Protein AF-A0A2W2A4G3-F1 (afdb_monomer_lite)

Foldseek 3Di:
DDDDDDDDDDDDDDDDDDDDDDDDDDDDDDDDDDDDDDDDDDDDDDDDDDDDDDDDDDDPDDDDDDDDDDDDDDDDDDDDDDDDDDDDDDDDDDDDDDDDDDDDDDDDDDDDDDDDDDDDPDDDDDDDDDDDDDDDDDDDDDDDDDDDDDDDDDDDDDDDDDDDDDDDDYDDDDDDDDDDDPDDDDPDDQAKAWPAKAWEWDDDLAFIKIKMKIKIWRQDQAKDAKFKKWKWWDDPPAIATFAIFIDHIDGHGDMDMDMDITTGDLPPAFDKTWMKIATHFDDPVRIDTHPDIYGDYNHPQDQFQEEAEEELFQANADLVNLLVSLVLCLVLVHAAYEYEQAFQLGRQEQDPLLPRHQVQWDADPNWTAGVQNRHTHYYLVSLLVSLVSSVVSNYAYAYEDEPFFRCQRSLSSNCVVPNPVVSVQFAPDNGGGPLVRPVNLVSLLVVQVRVCVSNVVHQEYESEQPPDDPPADLQSLQVSQVSSVVSVPRGQYEYEQQSHWLVCLSRHRLSYAYEAAAQQSPDPDPVSSVVSNVTGDAVQSNVSSNRAYEYNHCQLAEDADQPQDPVVLVVSLVCCLPQHEQQDRHHNPSHGHPDGGSYYYRYYHNNNDDHHDDPRVCVRCSSSSSSRSVRHRD

Structure (mmCIF, N/CA/C/O backbone):
data_AF-A0A2W2A4G3-F1
#
_entry.id   AF-A0A2W2A4G3-F1
#
loop_
_atom_site.group_PDB
_atom_site.id
_atom_site.type_symbol
_atom_site.label_atom_id
_atom_site.label_alt_id
_atom_site.label_comp_id
_atom_site.label_asym_id
_atom_site.label_entity_id
_atom_site.label_seq_id
_atom_site.pdbx_PDB_ins_code
_atom_site.Cartn_x
_atom_site.Cartn_y
_atom_site.Cartn_z
_atom_site.occupancy
_atom_site.B_iso_or_equiv
_atom_site.auth_seq_id
_atom_site.auth_comp_id
_atom_site.auth_asym_id
_atom_site.auth_atom_id
_atom_site.pdbx_PDB_model_num
ATOM 1 N N . MET A 1 1 ? 54.267 -2.661 44.664 1.00 29.17 1 MET A N 1
ATOM 2 C CA . MET A 1 1 ? 55.702 -2.314 44.579 1.00 29.17 1 MET A CA 1
ATOM 3 C C . MET A 1 1 ? 56.044 -2.194 43.102 1.00 29.17 1 MET A C 1
ATOM 5 O O . MET A 1 1 ? 55.642 -3.078 42.359 1.00 29.17 1 MET A O 1
ATOM 9 N N . ASP A 1 2 ? 56.693 -1.109 42.683 1.00 38.62 2 ASP A N 1
ATOM 10 C CA . ASP A 1 2 ? 57.288 -0.963 41.339 1.00 38.62 2 ASP A CA 1
ATOM 11 C C . ASP A 1 2 ? 58.650 -1.694 41.315 1.00 38.62 2 ASP A C 1
ATOM 13 O O . ASP A 1 2 ? 59.296 -1.754 42.369 1.00 38.62 2 ASP A O 1
ATOM 17 N N . PRO A 1 3 ? 59.075 -2.306 40.188 1.00 45.50 3 PRO A N 1
ATOM 18 C CA . PRO A 1 3 ? 60.187 -1.678 39.461 1.00 45.50 3 PRO A CA 1
ATOM 19 C C . PRO A 1 3 ? 60.202 -1.855 37.917 1.00 45.50 3 PRO A C 1
ATOM 21 O O . PRO A 1 3 ? 60.438 -2.936 37.385 1.00 45.50 3 PRO A O 1
ATOM 24 N N . ALA A 1 4 ? 60.166 -0.720 37.217 1.00 38.44 4 ALA A N 1
ATOM 25 C CA . ALA A 1 4 ? 61.272 -0.175 36.405 1.00 38.44 4 ALA A CA 1
ATOM 26 C C . ALA A 1 4 ? 61.863 -0.903 35.149 1.00 38.44 4 ALA A C 1
ATOM 28 O O . ALA A 1 4 ? 62.598 -1.881 35.232 1.00 38.44 4 ALA A O 1
ATOM 29 N N . ARG A 1 5 ? 61.828 -0.140 34.033 1.00 36.06 5 ARG A N 1
ATOM 30 C CA . ARG A 1 5 ? 62.899 0.113 33.017 1.00 36.06 5 ARG A CA 1
ATOM 31 C C . ARG A 1 5 ? 63.328 -0.955 31.982 1.00 36.06 5 ARG A C 1
ATOM 33 O O . ARG A 1 5 ? 64.028 -1.908 32.300 1.00 36.06 5 ARG A O 1
ATOM 40 N N . ARG A 1 6 ? 63.298 -0.525 30.705 1.00 30.50 6 ARG A N 1
ATOM 41 C CA . ARG A 1 6 ? 64.505 -0.316 29.851 1.00 30.50 6 ARG A CA 1
ATOM 42 C C . ARG A 1 6 ? 64.234 0.712 28.734 1.00 30.50 6 ARG A C 1
ATOM 44 O O . ARG A 1 6 ? 63.084 1.024 28.457 1.00 30.50 6 ARG A O 1
ATOM 51 N N . ALA A 1 7 ? 65.288 1.305 28.162 1.00 30.56 7 ALA A N 1
ATOM 52 C CA . ALA A 1 7 ? 65.205 2.450 27.239 1.00 30.56 7 ALA A CA 1
ATOM 53 C C . ALA A 1 7 ? 66.393 2.514 26.249 1.00 30.56 7 ALA A C 1
ATOM 55 O O . ALA A 1 7 ? 67.397 1.838 26.470 1.00 30.56 7 ALA A O 1
ATOM 56 N N . ARG A 1 8 ? 66.312 3.459 25.284 1.00 31.75 8 ARG A N 1
ATOM 57 C CA . ARG A 1 8 ? 67.287 3.840 24.216 1.00 31.75 8 ARG A CA 1
ATOM 58 C C . ARG A 1 8 ? 67.154 3.006 22.917 1.00 31.75 8 ARG A C 1
ATOM 60 O O . ARG A 1 8 ? 66.772 1.851 22.984 1.00 31.75 8 ARG A O 1
ATOM 67 N N . THR A 1 9 ? 67.387 3.543 21.705 1.00 27.09 9 THR A N 1
ATOM 68 C CA . THR A 1 9 ? 68.231 4.705 21.318 1.00 27.09 9 THR A CA 1
ATOM 69 C C . THR A 1 9 ? 67.711 5.468 20.077 1.00 27.09 9 THR A C 1
ATOM 71 O O . THR A 1 9 ? 67.035 4.895 19.233 1.00 27.09 9 THR A O 1
ATOM 74 N N . ARG A 1 10 ? 68.074 6.756 19.930 1.00 29.56 10 ARG A N 1
ATOM 75 C CA . ARG A 1 10 ? 67.837 7.602 18.731 1.00 29.56 10 ARG A CA 1
ATOM 76 C C . ARG A 1 10 ? 68.858 7.339 17.607 1.00 29.56 10 ARG A C 1
ATOM 78 O O . ARG A 1 10 ? 70.018 7.093 17.926 1.00 29.56 10 ARG A O 1
ATOM 85 N N . ARG A 1 11 ? 68.505 7.674 16.353 1.00 26.31 11 ARG A N 1
ATOM 86 C CA . ARG A 1 11 ? 69.363 8.447 15.415 1.00 26.31 11 ARG A CA 1
ATOM 87 C C . ARG A 1 11 ? 68.513 9.243 14.403 1.00 26.31 11 ARG A C 1
ATOM 89 O O . ARG A 1 11 ? 67.500 8.750 13.931 1.00 26.31 11 ARG A O 1
ATOM 96 N N . ARG A 1 12 ? 68.940 10.475 14.090 1.00 29.27 12 ARG A N 1
ATOM 97 C CA . ARG A 1 12 ? 68.479 11.324 12.968 1.00 29.27 12 ARG A CA 1
ATOM 98 C C . ARG A 1 12 ? 69.644 11.489 11.984 1.00 29.27 12 ARG A C 1
ATOM 100 O O . ARG A 1 12 ? 70.771 11.640 12.458 1.00 29.27 12 ARG A O 1
ATOM 107 N N . ARG A 1 13 ? 69.366 11.613 10.681 1.00 27.55 13 ARG A N 1
ATOM 108 C CA . ARG A 1 13 ? 69.999 12.624 9.807 1.00 27.55 13 ARG A CA 1
ATOM 109 C C . ARG A 1 13 ? 69.205 12.828 8.511 1.00 27.55 13 ARG A C 1
ATOM 111 O O . ARG A 1 13 ? 68.363 12.007 8.171 1.00 27.55 13 ARG A O 1
ATOM 118 N N . ASP A 1 14 ? 69.451 13.965 7.874 1.00 31.75 14 ASP A N 1
ATOM 119 C CA . ASP A 1 14 ? 68.577 14.624 6.898 1.00 31.75 14 ASP A CA 1
ATOM 120 C C . ASP A 1 14 ? 68.869 14.239 5.432 1.00 31.75 14 ASP A C 1
ATOM 122 O O . ASP A 1 14 ? 69.984 13.838 5.103 1.00 31.75 14 ASP A O 1
ATOM 126 N N . GLY A 1 15 ? 67.895 14.433 4.529 1.00 26.38 15 GLY A N 1
ATOM 127 C CA . GLY A 1 15 ? 68.062 14.193 3.086 1.00 26.38 15 GLY A CA 1
ATOM 128 C C . GLY A 1 15 ? 66.885 14.694 2.233 1.00 26.38 15 GLY A C 1
ATOM 129 O O . GLY A 1 15 ? 65.800 14.136 2.273 1.00 26.38 15 GLY A O 1
ATOM 130 N N . ARG A 1 16 ? 67.121 15.772 1.478 1.00 29.12 16 ARG A N 1
ATOM 131 C CA . ARG A 1 16 ? 66.200 16.529 0.598 1.00 29.12 16 ARG A CA 1
ATOM 132 C C . ARG A 1 16 ? 65.438 15.686 -0.449 1.00 29.12 16 ARG A C 1
ATOM 134 O O . ARG A 1 16 ? 66.030 14.778 -1.018 1.00 29.12 16 ARG A O 1
ATOM 141 N N . GLY A 1 17 ? 64.249 16.146 -0.873 1.00 25.84 17 GLY A N 1
ATOM 142 C CA . GLY A 1 17 ? 63.756 15.884 -2.242 1.00 25.84 17 GLY A CA 1
ATOM 143 C C . GLY A 1 17 ? 62.238 15.962 -2.488 1.00 25.84 17 GLY A C 1
ATOM 144 O O . GLY A 1 17 ? 61.516 15.070 -2.077 1.00 25.84 17 GLY A O 1
ATOM 145 N N . GLY A 1 18 ? 61.791 16.981 -3.239 1.00 26.31 18 GLY A N 1
ATOM 146 C CA . GLY A 1 18 ? 60.657 16.915 -4.187 1.00 26.31 18 GLY A CA 1
ATOM 147 C C . GLY A 1 18 ? 59.223 16.650 -3.685 1.00 26.31 18 GLY A C 1
ATOM 148 O O . GLY A 1 18 ? 58.832 15.509 -3.468 1.00 26.31 18 GLY A O 1
ATOM 149 N N . ARG A 1 19 ? 58.372 17.688 -3.703 1.00 31.06 19 ARG A N 1
ATOM 150 C CA . ARG A 1 19 ? 56.924 17.532 -3.958 1.00 31.06 19 ARG A CA 1
ATOM 151 C C . ARG A 1 19 ? 56.658 17.717 -5.459 1.00 31.06 19 ARG A C 1
ATOM 153 O O . ARG A 1 19 ? 57.145 18.712 -5.994 1.00 31.06 19 ARG A O 1
ATOM 160 N N . PRO A 1 20 ? 55.846 16.872 -6.113 1.00 33.91 20 PRO A N 1
ATOM 161 C CA . PRO A 1 20 ? 55.144 17.241 -7.333 1.00 33.91 20 PRO A CA 1
ATOM 162 C C . PRO A 1 20 ? 53.738 17.764 -6.999 1.00 33.91 20 PRO A C 1
ATOM 164 O O . PRO A 1 20 ? 52.974 17.138 -6.267 1.00 33.91 20 PRO A O 1
ATOM 167 N N . GLU A 1 21 ? 53.411 18.924 -7.554 1.00 30.58 21 GLU A N 1
ATOM 168 C CA . GLU A 1 21 ? 52.078 19.521 -7.558 1.00 30.58 21 GLU A CA 1
ATOM 169 C C . GLU A 1 21 ? 51.456 19.276 -8.940 1.00 30.58 21 GLU A C 1
ATOM 171 O O . GLU A 1 21 ? 52.055 19.610 -9.961 1.00 30.58 21 GLU A O 1
ATOM 176 N N . LEU A 1 22 ? 50.268 18.675 -8.981 1.00 29.44 22 LEU A N 1
ATOM 177 C CA . LEU A 1 22 ? 49.466 18.470 -10.188 1.00 29.44 22 LEU A CA 1
ATOM 178 C C . LEU A 1 22 ? 47.990 18.596 -9.790 1.00 29.44 22 LEU A C 1
ATOM 180 O O . LEU A 1 22 ? 47.595 18.067 -8.759 1.00 29.44 22 LEU A O 1
ATOM 184 N N . ALA A 1 23 ? 47.074 19.180 -10.549 1.00 28.17 23 ALA A N 1
ATOM 185 C CA . ALA A 1 23 ? 47.102 20.140 -11.648 1.00 28.17 23 ALA A CA 1
ATOM 186 C C . ALA A 1 23 ? 45.608 20.402 -11.918 1.00 28.17 23 ALA A C 1
ATOM 188 O O . ALA A 1 23 ? 44.877 19.476 -12.261 1.00 28.17 23 ALA A O 1
ATOM 189 N N . ARG A 1 24 ? 45.108 21.628 -11.721 1.00 29.88 24 ARG A N 1
ATOM 190 C CA . ARG A 1 24 ? 43.687 21.939 -11.974 1.00 29.88 24 ARG A CA 1
ATOM 191 C C . ARG A 1 24 ? 43.456 22.184 -13.467 1.00 29.88 24 ARG A C 1
ATOM 193 O O . ARG A 1 24 ? 43.732 23.281 -13.953 1.00 29.88 24 ARG A O 1
ATOM 200 N N . THR A 1 25 ? 42.906 21.212 -14.186 1.00 26.36 25 THR A N 1
ATOM 201 C CA . THR A 1 25 ? 42.468 21.388 -15.579 1.00 26.36 25 THR A CA 1
ATOM 202 C C . THR A 1 25 ? 41.134 22.135 -15.645 1.00 26.36 25 THR A C 1
ATOM 204 O O . THR A 1 25 ? 40.103 21.664 -15.176 1.00 26.36 25 THR A O 1
ATOM 207 N N . ARG A 1 26 ? 41.147 23.331 -16.247 1.00 27.66 26 ARG A N 1
ATOM 208 C CA . ARG A 1 26 ? 39.937 24.076 -16.630 1.00 27.66 26 ARG A CA 1
ATOM 209 C C . ARG A 1 26 ? 39.453 23.605 -18.002 1.00 27.66 26 ARG A C 1
ATOM 211 O O . ARG A 1 26 ? 40.268 23.468 -18.911 1.00 27.66 26 ARG A O 1
ATOM 218 N N . CYS A 1 27 ? 38.140 23.457 -18.178 1.00 25.25 27 CYS A N 1
ATOM 219 C CA . CYS A 1 27 ? 37.547 23.248 -19.502 1.00 25.25 27 CYS A CA 1
ATOM 220 C C . CYS A 1 27 ? 37.758 24.482 -20.412 1.00 25.25 27 CYS A C 1
ATOM 222 O O . CYS A 1 27 ? 37.672 25.617 -19.925 1.00 25.25 27 CYS A O 1
ATOM 224 N N . PRO A 1 28 ? 38.029 24.298 -21.718 1.00 31.41 28 PRO A N 1
ATOM 225 C CA . PRO A 1 28 ? 38.231 25.400 -22.654 1.00 31.41 28 PRO A CA 1
ATOM 226 C C . PRO A 1 28 ? 36.905 26.034 -23.101 1.00 31.41 28 PRO A C 1
ATOM 228 O O . PRO A 1 28 ? 35.871 25.380 -23.209 1.00 31.41 28 PRO A O 1
ATOM 231 N N . ARG A 1 29 ? 36.950 27.336 -23.404 1.00 29.42 29 ARG A N 1
ATOM 232 C CA . ARG A 1 29 ? 35.814 28.099 -23.943 1.00 29.42 29 ARG A CA 1
ATOM 233 C C . ARG A 1 29 ? 35.593 27.761 -25.422 1.00 29.42 29 ARG A C 1
ATOM 235 O O . ARG A 1 29 ? 36.499 27.969 -26.226 1.00 29.42 29 ARG A O 1
ATOM 242 N N . GLY A 1 30 ? 34.381 27.334 -25.781 1.00 28.61 30 GLY A N 1
ATOM 243 C CA . GLY A 1 30 ? 33.933 27.239 -27.175 1.00 28.61 30 GLY A CA 1
ATOM 244 C C . GLY A 1 30 ? 33.833 28.617 -27.845 1.00 28.61 30 GLY A C 1
ATOM 245 O O . GLY A 1 30 ? 33.484 29.610 -27.204 1.00 28.61 30 GLY A O 1
ATOM 246 N N . ALA A 1 31 ? 34.183 28.690 -29.130 1.00 29.28 31 ALA A N 1
ATOM 247 C CA . ALA A 1 31 ? 34.306 29.946 -29.869 1.00 29.28 31 ALA A CA 1
ATOM 248 C C . ALA A 1 31 ? 32.973 30.459 -30.447 1.00 29.28 31 ALA A C 1
ATOM 250 O O . ALA A 1 31 ? 32.104 29.688 -30.843 1.00 29.28 31 ALA A O 1
ATOM 251 N N . ARG A 1 32 ? 32.850 31.788 -30.575 1.00 29.38 32 ARG A N 1
ATOM 252 C CA . ARG A 1 32 ? 31.767 32.443 -31.329 1.00 29.38 32 ARG A CA 1
ATOM 253 C C . ARG A 1 32 ? 32.015 32.360 -32.840 1.00 29.38 32 ARG A C 1
ATOM 255 O O . ARG A 1 32 ? 33.073 32.796 -33.288 1.00 29.38 32 ARG A O 1
ATOM 262 N N . ARG A 1 33 ? 31.003 31.910 -33.587 1.00 29.72 33 ARG A N 1
ATOM 263 C CA . ARG A 1 33 ? 30.650 32.139 -35.015 1.00 29.72 33 ARG A CA 1
ATOM 264 C C . ARG A 1 33 ? 29.395 31.278 -35.235 1.00 29.72 33 ARG A C 1
ATOM 266 O O . ARG A 1 33 ? 29.425 30.121 -34.853 1.00 29.72 33 ARG A O 1
ATOM 273 N N . GLY A 1 34 ? 28.273 31.706 -35.791 1.00 27.50 34 GLY A N 1
ATOM 274 C CA . GLY A 1 34 ? 27.822 32.963 -36.379 1.00 27.50 34 GLY A CA 1
ATOM 275 C C . GLY A 1 34 ? 26.427 32.654 -36.944 1.00 27.50 34 GLY A C 1
ATOM 276 O O . GLY A 1 34 ? 26.257 31.616 -37.578 1.00 27.50 34 GLY A O 1
ATOM 277 N N . ALA A 1 35 ? 25.421 33.471 -36.641 1.00 28.48 35 ALA A N 1
ATOM 278 C CA . ALA A 1 35 ? 24.041 33.205 -37.053 1.00 28.48 35 ALA A CA 1
ATOM 279 C C . ALA A 1 35 ? 23.784 33.640 -38.508 1.00 28.48 35 ALA A C 1
ATOM 281 O O . ALA A 1 35 ? 24.442 34.568 -38.983 1.00 28.48 35 ALA A O 1
ATOM 282 N N . PRO A 1 36 ? 22.784 33.050 -39.181 1.00 33.41 36 PRO A N 1
ATOM 283 C CA . PRO A 1 36 ? 22.021 33.725 -40.220 1.00 33.41 36 PRO A CA 1
ATOM 284 C C . PRO A 1 36 ? 20.632 34.139 -39.702 1.00 33.41 36 PRO A C 1
ATOM 286 O O . PRO A 1 36 ? 19.938 33.362 -39.045 1.00 33.41 36 PRO A O 1
ATOM 289 N N . ASP A 1 37 ? 20.220 35.361 -40.033 1.00 30.59 37 ASP A N 1
ATOM 290 C CA . ASP A 1 37 ? 18.900 35.911 -39.720 1.00 30.59 37 ASP A CA 1
ATOM 291 C C . ASP A 1 37 ? 17.742 35.075 -40.279 1.00 30.59 37 ASP A C 1
ATOM 293 O O . ASP A 1 37 ? 17.737 34.719 -41.461 1.00 30.59 37 ASP A O 1
ATOM 297 N N . ARG A 1 38 ? 16.677 34.920 -39.480 1.00 29.16 38 ARG A N 1
ATOM 298 C CA . ARG A 1 38 ? 15.290 34.944 -39.976 1.00 29.16 38 ARG A CA 1
ATOM 299 C C . ARG A 1 38 ? 14.410 35.731 -39.007 1.00 29.16 38 ARG A C 1
ATOM 301 O O . ARG A 1 38 ? 14.299 35.382 -37.836 1.00 29.16 38 ARG A O 1
ATOM 308 N N . GLY A 1 39 ? 13.822 36.815 -39.512 1.00 29.20 39 GLY A N 1
ATOM 309 C CA . GLY A 1 39 ? 12.931 37.697 -38.758 1.00 29.20 39 GLY A CA 1
ATOM 310 C C . GLY A 1 39 ? 11.545 37.091 -38.481 1.00 29.20 39 GLY A C 1
ATOM 311 O O . GLY A 1 39 ? 11.231 35.999 -38.961 1.00 29.20 39 GLY A O 1
ATOM 312 N N . PRO A 1 40 ? 10.703 37.795 -37.707 1.00 29.86 40 PRO A N 1
ATOM 313 C CA . PRO A 1 40 ? 9.447 37.259 -37.200 1.00 29.86 40 PRO A CA 1
ATOM 314 C C . PRO A 1 40 ? 8.334 37.283 -38.254 1.00 29.86 40 PRO A C 1
ATOM 316 O O . PRO A 1 40 ? 8.130 38.285 -38.939 1.00 29.86 40 PRO A O 1
ATOM 319 N N . LEU A 1 41 ? 7.536 36.215 -38.300 1.00 26.80 41 LEU A N 1
ATOM 320 C CA . LEU A 1 41 ? 6.231 36.207 -38.958 1.00 26.80 41 LEU A CA 1
ATOM 321 C C . LEU A 1 41 ? 5.151 35.883 -37.924 1.00 26.80 41 LEU A C 1
ATOM 323 O O . LEU A 1 41 ? 5.158 34.821 -37.309 1.00 26.80 41 LEU A O 1
ATOM 327 N N . SER A 1 42 ? 4.233 36.832 -37.749 1.00 27.36 42 SER A N 1
ATOM 328 C CA . SER A 1 42 ? 3.025 36.714 -36.928 1.00 27.36 42 SER A CA 1
ATOM 329 C C . SER A 1 42 ? 1.783 36.680 -37.844 1.00 27.36 42 SER A C 1
ATOM 331 O O . SER A 1 42 ? 1.897 36.984 -39.035 1.00 27.36 42 SER A O 1
ATOM 333 N N . PRO A 1 43 ? 0.610 36.237 -37.359 1.00 41.19 43 PRO A N 1
ATOM 334 C CA . PRO A 1 43 ? -0.232 35.328 -38.137 1.00 41.19 43 PRO A CA 1
ATOM 335 C C . PRO A 1 43 ? -1.419 36.000 -38.836 1.00 41.19 43 PRO A C 1
ATOM 337 O O . PRO A 1 43 ? -1.881 37.065 -38.425 1.00 41.19 43 PRO A O 1
ATOM 340 N N . ARG A 1 44 ? -2.019 35.298 -39.812 1.00 26.69 44 ARG A N 1
ATOM 341 C CA . ARG A 1 44 ? -3.409 35.555 -40.225 1.00 26.69 44 ARG A CA 1
ATOM 342 C C . ARG A 1 44 ? -4.141 34.320 -40.769 1.00 26.69 44 ARG A C 1
ATOM 344 O O . ARG A 1 44 ? -3.778 33.782 -41.802 1.00 26.69 44 ARG A O 1
ATOM 351 N N . ALA A 1 45 ? -5.220 33.986 -40.059 1.00 26.17 45 ALA A N 1
ATOM 352 C CA . ALA A 1 45 ? -6.502 33.450 -40.526 1.00 26.17 45 ALA A CA 1
ATOM 353 C C . ALA A 1 45 ? -6.558 32.225 -41.470 1.00 26.17 45 ALA A C 1
ATOM 355 O O . ALA A 1 45 ? -6.358 32.337 -42.674 1.00 26.17 45 ALA A O 1
ATOM 356 N N . ALA A 1 46 ? -7.132 31.139 -40.942 1.00 26.28 46 ALA A N 1
ATOM 357 C CA . ALA A 1 46 ? -8.185 30.394 -41.634 1.00 26.28 46 ALA A CA 1
ATOM 358 C C . ALA A 1 46 ? -9.248 29.947 -40.609 1.00 26.28 46 ALA A C 1
ATOM 360 O O . ALA A 1 46 ? -8.958 29.179 -39.696 1.00 26.28 46 ALA A O 1
ATOM 361 N N . LEU A 1 47 ? -10.471 30.470 -40.735 1.00 27.12 47 LEU A N 1
ATOM 362 C CA . LEU A 1 47 ? -11.654 29.984 -40.013 1.00 27.12 47 LEU A CA 1
ATOM 363 C C . LEU A 1 47 ? -12.206 28.760 -40.758 1.00 27.12 47 LEU A C 1
ATOM 365 O O . LEU A 1 47 ? -12.363 28.820 -41.975 1.00 27.12 47 LEU A O 1
ATOM 369 N N . GLY A 1 48 ? -12.529 27.679 -40.042 1.00 25.41 48 GLY A N 1
ATOM 370 C CA . GLY A 1 48 ? -12.988 26.424 -40.648 1.00 25.41 48 GLY A CA 1
ATOM 371 C C . GLY A 1 48 ? -13.906 25.610 -39.735 1.00 25.41 48 GLY A C 1
ATOM 372 O O . GLY A 1 48 ? -13.433 24.764 -38.993 1.00 25.41 48 GLY A O 1
ATOM 373 N N . ALA A 1 49 ? -15.205 25.913 -39.814 1.00 26.08 49 ALA A N 1
ATOM 374 C CA . ALA A 1 49 ? -16.381 25.104 -39.452 1.00 26.08 49 ALA A CA 1
ATOM 375 C C . ALA A 1 49 ? -16.287 24.043 -38.323 1.00 26.08 49 ALA A C 1
ATOM 377 O O . ALA A 1 49 ? -15.740 22.955 -38.484 1.00 26.08 49 ALA A O 1
ATOM 378 N N . VAL A 1 50 ? -17.030 24.304 -37.243 1.00 26.03 50 VAL A N 1
ATOM 379 C CA . VAL A 1 50 ? -17.519 23.293 -36.287 1.00 26.03 50 VAL A CA 1
ATOM 380 C C . VAL A 1 50 ? -18.818 22.670 -36.825 1.00 26.03 50 VAL A C 1
ATOM 382 O O . VAL A 1 50 ? -19.688 23.429 -37.255 1.00 26.03 50 VAL A O 1
ATOM 385 N N . PRO A 1 51 ? -19.034 21.347 -36.718 1.00 26.78 51 PRO A N 1
ATOM 386 C CA . PRO A 1 51 ? -20.366 20.753 -36.694 1.00 26.78 51 PRO A CA 1
ATOM 387 C C . PRO A 1 51 ? -20.762 20.412 -35.252 1.00 26.78 51 PRO A C 1
ATOM 389 O O . PRO A 1 51 ? -20.206 19.512 -34.627 1.00 26.78 51 PRO A O 1
ATOM 392 N N . SER A 1 52 ? -21.751 21.128 -34.725 1.00 24.56 52 SER A N 1
ATOM 393 C CA . SER A 1 52 ? -22.464 20.742 -33.508 1.00 24.56 52 SER A CA 1
ATOM 394 C C . SER A 1 52 ? -23.409 19.576 -33.790 1.00 24.56 52 SER A C 1
ATOM 396 O O . SER A 1 52 ? -24.194 19.662 -34.734 1.00 24.56 52 SER A O 1
ATOM 398 N N . TRP A 1 53 ? -23.437 18.572 -32.915 1.00 25.89 53 TRP A N 1
ATOM 399 C CA . TRP A 1 53 ? -24.599 17.697 -32.755 1.00 25.89 53 TRP A CA 1
ATOM 400 C C . TRP A 1 53 ? -25.012 17.682 -31.287 1.00 25.89 53 TRP A C 1
ATOM 402 O O . TRP A 1 53 ? -24.182 17.486 -30.401 1.00 25.89 53 TRP A O 1
ATOM 412 N N . ALA A 1 54 ? -26.291 17.967 -31.056 1.00 25.91 54 ALA A N 1
ATOM 413 C CA . ALA A 1 54 ? -26.923 17.948 -29.747 1.00 25.91 54 ALA A CA 1
ATOM 414 C C . ALA A 1 54 ? -27.622 16.602 -29.504 1.00 25.91 54 ALA A C 1
ATOM 416 O O . ALA A 1 54 ? -27.947 15.891 -30.453 1.00 25.91 54 ALA A O 1
ATOM 417 N N . ASP A 1 55 ? -27.866 16.316 -28.227 1.00 28.45 55 ASP A N 1
ATOM 418 C CA . ASP A 1 55 ? -28.929 15.460 -27.692 1.00 28.45 55 ASP A CA 1
ATOM 419 C C . ASP A 1 55 ? -29.193 14.116 -28.391 1.00 28.45 55 ASP A C 1
ATOM 421 O O . ASP A 1 55 ? -30.085 13.962 -29.224 1.00 28.45 55 ASP A O 1
ATOM 425 N N . GLY A 1 56 ? -28.476 13.093 -27.920 1.00 23.33 56 GLY A N 1
ATOM 426 C CA . GLY A 1 56 ? -28.819 11.686 -28.108 1.00 23.33 56 GLY A CA 1
ATOM 427 C C . GLY A 1 56 ? -28.839 10.957 -26.767 1.00 23.33 56 GLY A C 1
ATOM 428 O O . GLY A 1 56 ? -27.823 10.403 -26.352 1.00 23.33 56 GLY A O 1
ATOM 429 N N . HIS A 1 57 ? -29.988 10.949 -26.085 1.00 26.62 57 HIS A N 1
ATOM 430 C CA . HIS A 1 57 ? -30.234 9.978 -25.016 1.00 26.62 57 HIS A CA 1
ATOM 431 C C . HIS A 1 57 ? -30.206 8.568 -25.620 1.00 26.62 57 HIS A C 1
ATOM 433 O O . HIS A 1 57 ? -30.949 8.290 -26.559 1.00 26.62 57 HIS A O 1
ATOM 439 N N . VAL A 1 58 ? -29.385 7.679 -25.061 1.00 23.69 58 VAL A N 1
ATOM 440 C CA . VAL A 1 58 ? -29.457 6.239 -25.332 1.00 23.69 58 VAL A CA 1
ATOM 441 C C . VAL A 1 58 ? -29.590 5.524 -23.998 1.00 23.69 58 VAL A C 1
ATOM 443 O O . VAL A 1 58 ? -28.606 5.315 -23.288 1.00 23.69 58 VAL A O 1
ATOM 446 N N . ASP A 1 59 ? -30.826 5.161 -23.663 1.00 23.58 59 ASP A N 1
ATOM 447 C CA . ASP A 1 59 ? -31.084 4.116 -22.681 1.00 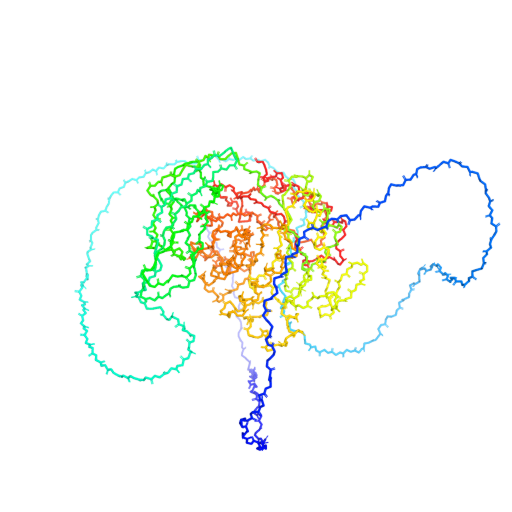23.58 59 ASP A CA 1
ATOM 448 C C . ASP A 1 59 ? -30.542 2.793 -23.238 1.00 23.58 59 ASP A C 1
ATOM 450 O O . ASP A 1 59 ? -30.908 2.374 -24.338 1.00 23.58 59 ASP A O 1
ATOM 454 N N . ILE A 1 60 ? -29.662 2.131 -22.485 1.00 24.22 60 ILE A N 1
ATOM 455 C CA . ILE A 1 60 ? -29.290 0.737 -22.746 1.00 24.22 60 ILE A CA 1
ATOM 456 C C . ILE A 1 60 ? -30.077 -0.113 -21.760 1.00 24.22 60 ILE A C 1
ATOM 458 O O . ILE A 1 60 ? -29.637 -0.378 -20.639 1.00 24.22 60 ILE A O 1
ATOM 462 N N . ASP A 1 61 ? -31.276 -0.486 -22.193 1.00 22.70 61 ASP A N 1
ATOM 463 C CA . ASP A 1 61 ? -32.146 -1.386 -21.453 1.00 22.70 61 ASP A CA 1
ATOM 464 C C . ASP A 1 61 ? -31.673 -2.842 -21.595 1.00 22.70 61 ASP A C 1
ATOM 466 O O . ASP A 1 61 ? -31.089 -3.244 -22.607 1.00 22.70 61 ASP A O 1
ATOM 470 N N . TRP A 1 62 ? -31.906 -3.646 -20.560 1.00 24.16 62 TRP A N 1
ATOM 471 C CA . TRP A 1 62 ? -31.444 -5.035 -20.514 1.00 24.16 62 TRP A CA 1
ATOM 472 C C . TRP A 1 62 ? -32.315 -5.945 -21.385 1.00 24.16 62 TRP A C 1
ATOM 474 O O . TRP A 1 62 ? -33.495 -6.135 -21.092 1.00 24.16 62 TRP A O 1
ATOM 484 N N . ILE A 1 63 ? -31.719 -6.619 -22.377 1.00 22.03 63 ILE A N 1
ATOM 485 C CA . ILE A 1 63 ? -32.341 -7.773 -23.043 1.00 22.03 63 ILE A CA 1
ATOM 486 C C . ILE A 1 63 ? -31.439 -9.008 -22.943 1.00 22.03 63 ILE A C 1
ATOM 488 O O . ILE A 1 63 ? -30.272 -9.008 -23.329 1.00 22.03 63 ILE A O 1
ATOM 492 N N . SER A 1 64 ? -32.034 -10.059 -22.383 1.00 24.52 64 SER A N 1
ATOM 493 C CA . SER A 1 64 ? -31.486 -11.402 -22.174 1.00 24.52 64 SER A CA 1
ATOM 494 C C . SER A 1 64 ? -31.700 -12.303 -23.410 1.00 24.52 64 SER A C 1
ATOM 496 O O . SER A 1 64 ? -32.121 -11.830 -24.462 1.00 24.52 64 SER A O 1
ATOM 498 N N . ILE A 1 65 ? -31.578 -13.631 -23.215 1.00 24.06 65 ILE A N 1
ATOM 499 C CA . ILE A 1 65 ? -31.897 -14.731 -24.161 1.00 24.06 65 ILE A CA 1
ATOM 500 C C . ILE A 1 65 ? -30.896 -14.807 -25.353 1.00 24.06 65 ILE A C 1
ATOM 502 O O . ILE A 1 65 ? -30.554 -13.793 -25.942 1.00 24.06 65 ILE A O 1
ATOM 506 N N . TRP A 1 66 ? -30.317 -15.938 -25.784 1.00 24.27 66 TRP A N 1
ATOM 507 C CA . TRP A 1 66 ? -30.585 -17.383 -25.630 1.00 24.27 66 TRP A CA 1
ATOM 508 C C . TRP A 1 66 ? -29.266 -18.128 -25.311 1.00 24.27 66 TRP A C 1
ATOM 510 O O . TRP A 1 66 ? -28.219 -17.754 -25.829 1.00 24.27 66 TRP A O 1
ATOM 520 N N . ASP A 1 67 ? -29.179 -19.104 -24.402 1.00 25.20 67 ASP A N 1
ATOM 521 C CA . ASP A 1 67 ? -29.892 -20.397 -24.317 1.00 25.20 67 ASP A CA 1
ATOM 522 C C . ASP A 1 67 ? -29.541 -21.374 -25.465 1.00 25.20 67 ASP A C 1
ATOM 524 O O . ASP A 1 67 ? -30.037 -21.239 -26.583 1.00 25.20 67 ASP A O 1
ATOM 528 N N . ARG A 1 68 ? -28.653 -22.351 -25.191 1.00 24.33 68 ARG A N 1
ATOM 529 C CA . ARG A 1 68 ? -28.285 -23.487 -26.071 1.00 24.33 68 ARG A CA 1
ATOM 530 C C . ARG A 1 68 ? -27.792 -24.710 -25.261 1.00 24.33 68 ARG A C 1
ATOM 532 O O . ARG A 1 68 ? -27.424 -24.554 -24.100 1.00 24.33 68 ARG A O 1
ATOM 539 N N . PRO A 1 69 ? -27.892 -25.942 -25.811 1.00 28.28 69 PRO A N 1
ATOM 540 C CA . PRO A 1 69 ? -28.669 -26.977 -25.121 1.00 28.28 69 PRO A CA 1
ATOM 541 C C . PRO A 1 69 ? -27.877 -28.164 -24.539 1.00 28.28 69 PRO A C 1
ATOM 543 O O . PRO A 1 69 ? -26.673 -28.318 -24.717 1.00 28.28 69 PRO A O 1
ATOM 546 N N . ARG A 1 70 ? -28.626 -29.045 -23.862 1.00 25.84 70 ARG A N 1
ATOM 547 C CA . ARG A 1 70 ? -28.182 -30.294 -23.218 1.00 25.84 70 ARG A CA 1
ATOM 548 C C . ARG A 1 70 ? -27.589 -31.309 -24.209 1.00 25.84 70 ARG A C 1
ATOM 550 O O . ARG A 1 70 ? -28.207 -31.604 -25.230 1.00 25.84 70 ARG A O 1
ATOM 557 N N . CYS A 1 71 ? -26.486 -31.955 -23.828 1.00 23.94 71 CYS A N 1
ATOM 558 C CA . CYS A 1 71 ? -25.996 -33.173 -24.484 1.00 23.94 71 CYS A CA 1
ATOM 559 C C . CYS A 1 71 ? -26.874 -34.398 -24.139 1.00 23.94 71 CYS A C 1
ATOM 561 O O . CYS A 1 71 ? -27.179 -34.600 -22.958 1.00 23.94 71 CYS A O 1
ATOM 563 N N . PRO A 1 72 ? -27.234 -35.257 -25.110 1.00 30.75 72 PRO A N 1
ATOM 564 C CA . PRO A 1 72 ? -27.822 -36.568 -24.845 1.00 30.75 72 PRO A CA 1
ATOM 565 C C . PRO A 1 72 ? -26.749 -37.644 -24.587 1.00 30.75 72 PRO A C 1
ATOM 567 O O . PRO A 1 72 ? -25.634 -37.568 -25.100 1.00 30.75 72 PRO A O 1
ATOM 570 N N . ARG A 1 73 ? -27.108 -38.680 -23.816 1.00 30.17 73 ARG A N 1
ATOM 571 C CA . ARG A 1 73 ? -26.318 -39.914 -23.652 1.00 30.17 73 ARG A CA 1
ATOM 572 C C . ARG A 1 73 ? -26.681 -40.946 -24.727 1.00 30.17 73 ARG A C 1
ATOM 574 O O . ARG A 1 73 ? -27.860 -41.203 -24.944 1.00 30.17 73 ARG A O 1
ATOM 581 N N . ALA A 1 74 ? -25.664 -41.615 -25.257 1.00 29.31 74 ALA A N 1
ATOM 582 C CA . ALA A 1 74 ? -25.667 -42.975 -25.809 1.00 29.31 74 ALA A CA 1
ATOM 583 C C . ALA A 1 74 ? -24.234 -43.522 -25.593 1.00 29.31 74 ALA A C 1
ATOM 585 O O . ALA A 1 74 ? -23.306 -42.720 -25.509 1.00 29.31 74 ALA A O 1
ATOM 586 N N . GLY A 1 75 ? -23.952 -44.813 -25.424 1.00 27.84 75 GLY A N 1
ATOM 587 C CA . GLY A 1 75 ? -24.735 -46.023 -25.696 1.00 27.84 75 GLY A CA 1
ATOM 588 C C . GLY A 1 75 ? -23.840 -46.974 -26.505 1.00 27.84 75 GLY A C 1
ATOM 589 O O . GLY A 1 75 ? -23.314 -46.556 -27.532 1.00 27.84 75 GLY A O 1
ATOM 590 N N . ASP A 1 76 ? -23.592 -48.189 -26.011 1.00 32.88 76 ASP A N 1
ATOM 591 C CA . ASP A 1 76 ? -22.522 -49.084 -26.493 1.00 32.88 76 ASP A CA 1
ATOM 592 C C . ASP A 1 76 ? -22.644 -49.540 -27.964 1.00 32.88 76 ASP A C 1
ATOM 594 O O . ASP A 1 76 ? -23.750 -49.720 -28.471 1.00 32.88 76 ASP A O 1
ATOM 598 N N . GLY A 1 77 ? -21.508 -49.873 -28.607 1.00 27.83 77 GLY A N 1
ATOM 599 C CA . GLY A 1 77 ? -21.513 -50.808 -29.749 1.00 27.83 77 GLY A CA 1
ATOM 600 C C . GLY A 1 77 ? -20.428 -50.675 -30.835 1.00 27.83 77 GLY A C 1
ATOM 601 O O . GLY A 1 77 ? -20.569 -49.898 -31.767 1.00 27.83 77 GLY A O 1
ATOM 602 N N . GLY A 1 78 ? -19.424 -51.562 -30.799 1.00 26.92 78 GLY A N 1
ATOM 603 C CA . GLY A 1 78 ? -19.059 -52.412 -31.953 1.00 26.92 78 GLY A CA 1
ATOM 604 C C . GLY A 1 78 ? -18.395 -51.852 -33.236 1.00 26.92 78 GLY A C 1
ATOM 605 O O . GLY A 1 78 ? -19.064 -51.465 -34.183 1.00 26.92 78 GLY A O 1
ATOM 606 N N . THR A 1 79 ? -17.090 -52.141 -33.369 1.00 28.67 79 THR A N 1
ATOM 607 C CA . THR A 1 79 ? -16.383 -52.614 -34.600 1.00 28.67 79 THR A CA 1
ATOM 608 C C . THR A 1 79 ? -16.217 -51.753 -35.879 1.00 28.67 79 THR A C 1
ATOM 610 O O . THR A 1 79 ? -17.120 -51.630 -36.692 1.00 28.67 79 THR A O 1
ATOM 613 N N . ARG A 1 80 ? -14.933 -51.426 -36.145 1.00 27.22 80 ARG A N 1
ATOM 614 C CA . ARG A 1 80 ? -14.171 -51.432 -37.430 1.00 27.22 80 ARG A CA 1
ATOM 615 C C . ARG A 1 80 ? -14.733 -50.728 -38.688 1.00 27.22 80 ARG A C 1
ATOM 617 O O . ARG A 1 80 ? -15.628 -51.255 -39.330 1.00 27.22 80 ARG A O 1
ATOM 624 N N . CYS A 1 81 ? -13.970 -49.746 -39.199 1.00 25.39 81 CYS A N 1
ATOM 625 C CA . CYS A 1 81 ? -13.235 -49.872 -40.481 1.00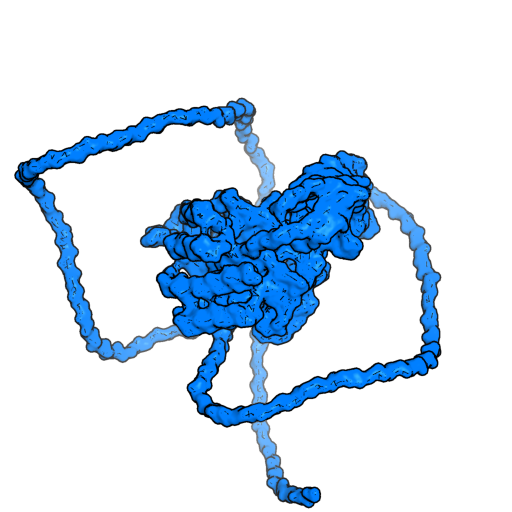 25.39 81 CYS A CA 1
ATOM 626 C C . CYS A 1 81 ? -12.227 -48.718 -40.735 1.00 25.39 81 CYS A C 1
ATOM 628 O O . CYS A 1 81 ? -12.486 -47.568 -40.403 1.00 25.39 81 CYS A O 1
ATOM 630 N N . SER A 1 82 ? -11.087 -49.041 -41.357 1.00 26.39 82 SER A N 1
ATOM 631 C CA . SER A 1 82 ? -10.142 -48.132 -42.062 1.00 26.39 82 SER A CA 1
ATOM 632 C C . SER A 1 82 ? -10.305 -48.373 -43.589 1.00 26.39 82 SER A C 1
ATOM 634 O O . SER A 1 82 ? -10.997 -49.350 -43.899 1.00 26.39 82 SER A O 1
ATOM 636 N N . PRO A 1 83 ? -9.731 -47.613 -44.566 1.00 42.91 83 PRO A N 1
ATOM 637 C CA . PRO A 1 83 ? -8.526 -46.744 -44.591 1.00 42.91 83 PRO A CA 1
ATOM 638 C C . PRO A 1 83 ? -8.850 -45.303 -45.116 1.00 42.91 83 PRO A C 1
ATOM 640 O O . PRO A 1 83 ? -10.010 -44.924 -45.054 1.00 42.91 83 PRO A O 1
ATOM 643 N N . ALA A 1 84 ? -7.967 -44.400 -45.589 1.00 28.83 84 ALA A N 1
ATOM 644 C CA . ALA A 1 84 ? -6.550 -44.416 -46.004 1.00 28.83 84 ALA A CA 1
ATOM 645 C C . ALA A 1 84 ? -5.869 -43.029 -45.797 1.00 28.83 84 ALA A C 1
ATOM 647 O O . ALA A 1 84 ? -6.535 -42.068 -45.428 1.00 28.83 84 ALA A O 1
ATOM 648 N N . GLY A 1 85 ? -4.545 -42.934 -46.023 1.00 27.14 85 GLY A N 1
ATOM 649 C CA . GLY A 1 85 ? -3.742 -41.693 -45.911 1.00 27.14 85 GLY A CA 1
ATOM 650 C C . GLY A 1 85 ? -3.764 -40.786 -47.169 1.00 27.14 85 GLY A C 1
ATOM 651 O O . GLY A 1 85 ? -4.732 -40.878 -47.922 1.00 27.14 85 GLY A O 1
ATOM 652 N N . PRO A 1 86 ? -2.736 -39.938 -47.443 1.00 39.38 86 PRO A N 1
ATOM 653 C CA . PRO A 1 86 ? -1.320 -40.128 -47.091 1.00 39.38 86 PRO A CA 1
ATOM 654 C C . PRO A 1 86 ? -0.651 -39.012 -46.254 1.00 39.38 86 PRO A C 1
ATOM 656 O O . PRO A 1 86 ? -1.170 -37.919 -46.053 1.00 39.38 86 PRO A O 1
ATOM 659 N N . SER A 1 87 ? 0.548 -39.344 -45.778 1.00 29.31 87 SER A N 1
ATOM 660 C CA . SER A 1 87 ? 1.493 -38.558 -44.974 1.00 29.31 87 SER A CA 1
ATOM 661 C C . SER A 1 87 ? 2.570 -37.844 -45.818 1.00 29.31 87 SER A C 1
ATOM 663 O O . SER A 1 87 ? 2.607 -38.042 -47.030 1.00 29.31 87 SER A O 1
ATOM 665 N N . VAL A 1 88 ? 3.479 -37.097 -45.145 1.00 30.11 88 VAL A N 1
ATOM 666 C CA . VAL A 1 88 ? 4.976 -37.079 -45.277 1.00 30.11 88 VAL A CA 1
ATOM 667 C C . VAL A 1 88 ? 5.560 -35.648 -45.122 1.00 30.11 88 VAL A C 1
ATOM 669 O O . VAL A 1 88 ? 5.077 -34.752 -45.806 1.00 30.11 88 VAL A O 1
ATOM 672 N N . PRO A 1 89 ? 6.658 -35.397 -44.358 1.00 37.03 89 PRO A N 1
ATOM 673 C CA . PRO A 1 89 ? 7.172 -36.084 -43.159 1.00 37.03 89 PRO A CA 1
ATOM 674 C C . PRO A 1 89 ? 7.637 -35.139 -42.010 1.00 37.03 89 PRO A C 1
ATOM 676 O O . PRO A 1 89 ? 7.935 -33.964 -42.203 1.00 37.03 89 PRO A O 1
ATOM 679 N N . VAL A 1 90 ? 7.857 -35.707 -40.820 1.00 24.80 90 VAL A N 1
ATOM 680 C CA . VAL A 1 90 ? 8.701 -35.115 -39.757 1.00 24.80 90 VAL A CA 1
ATOM 681 C C . VAL A 1 90 ? 10.133 -35.658 -39.886 1.00 24.80 90 VAL A C 1
ATOM 683 O O . VAL A 1 90 ? 10.312 -36.820 -40.256 1.00 24.80 90 VAL A O 1
ATOM 686 N N . ARG A 1 91 ? 11.161 -34.866 -39.542 1.00 24.19 91 ARG A N 1
ATOM 687 C CA . ARG A 1 91 ? 12.513 -35.381 -39.243 1.00 24.19 91 ARG A CA 1
ATOM 688 C C . ARG A 1 91 ? 12.830 -35.223 -37.759 1.00 24.19 91 ARG A C 1
ATOM 690 O O . ARG A 1 91 ? 12.862 -34.113 -37.243 1.00 24.19 91 ARG A O 1
ATOM 697 N N . SER A 1 92 ? 13.120 -36.345 -37.112 1.00 24.72 92 SER A N 1
ATOM 698 C CA . SER A 1 92 ? 13.593 -36.450 -35.732 1.00 24.72 92 SER A CA 1
ATOM 699 C C . SER A 1 92 ? 15.051 -36.912 -35.697 1.00 24.72 92 SER A C 1
ATOM 701 O O . SER A 1 92 ? 15.386 -37.877 -36.383 1.00 24.72 92 SER A O 1
ATOM 703 N N . CYS A 1 93 ? 15.874 -36.320 -34.830 1.00 23.00 93 CYS A N 1
ATOM 704 C CA . CYS A 1 93 ? 17.125 -36.920 -34.358 1.00 23.00 93 CYS A CA 1
ATOM 705 C C . CYS A 1 93 ? 17.206 -36.785 -32.832 1.00 23.00 93 CYS A C 1
ATOM 707 O O . CYS A 1 93 ? 17.076 -35.686 -32.297 1.00 23.00 93 CYS A O 1
ATOM 709 N N . SER A 1 94 ? 17.419 -37.908 -32.147 1.00 26.52 94 SER A N 1
ATOM 710 C CA . SER A 1 94 ? 17.613 -37.999 -30.692 1.00 26.52 94 SER A CA 1
ATOM 711 C C . SER A 1 94 ? 19.109 -37.872 -30.316 1.00 26.52 94 SER A C 1
ATOM 713 O O . SER A 1 94 ? 19.957 -37.872 -31.211 1.00 26.52 94 SER A O 1
ATOM 715 N N . PRO A 1 95 ? 19.459 -37.672 -29.028 1.00 36.62 95 PRO A N 1
ATOM 716 C CA . PRO A 1 95 ? 20.645 -36.894 -28.663 1.00 36.62 95 PRO A CA 1
ATOM 717 C C . PRO A 1 95 ? 21.920 -37.714 -28.423 1.00 36.62 95 PRO A C 1
ATOM 719 O O . PRO A 1 95 ? 21.874 -38.892 -28.079 1.00 36.62 95 PRO A O 1
ATOM 722 N N . ALA A 1 96 ? 23.063 -37.022 -28.471 1.00 24.88 96 ALA A N 1
ATOM 723 C CA . ALA A 1 96 ? 24.340 -37.492 -27.941 1.00 24.88 96 ALA A CA 1
ATOM 724 C C . ALA A 1 96 ? 25.049 -36.382 -27.135 1.00 24.88 96 ALA A C 1
ATOM 726 O O . ALA A 1 96 ? 25.096 -35.222 -27.541 1.00 24.88 96 ALA A O 1
ATOM 727 N N . ARG A 1 97 ? 25.620 -36.761 -25.988 1.00 26.95 97 ARG A N 1
ATOM 728 C CA . ARG A 1 97 ? 26.512 -35.990 -25.098 1.00 26.95 97 ARG A CA 1
ATOM 729 C C . ARG A 1 97 ? 27.576 -36.977 -24.571 1.00 26.95 97 ARG A C 1
ATOM 731 O O . ARG A 1 97 ? 27.267 -38.165 -24.497 1.00 26.95 97 ARG A O 1
ATOM 738 N N . PRO A 1 98 ? 28.711 -36.525 -24.010 1.00 40.88 98 PRO A N 1
ATOM 739 C CA . PRO A 1 98 ? 29.504 -35.346 -24.378 1.00 40.88 98 PRO A CA 1
ATOM 740 C C . PRO A 1 98 ? 31.019 -35.669 -24.464 1.00 40.88 98 PRO A C 1
ATOM 742 O O . PRO A 1 98 ? 31.519 -36.495 -23.704 1.00 40.88 98 PRO A O 1
ATOM 745 N N . GLU A 1 99 ? 31.800 -34.944 -25.275 1.00 24.95 99 GLU A N 1
ATOM 746 C CA . GLU A 1 99 ? 33.274 -34.999 -25.191 1.00 24.95 99 GLU A CA 1
ATOM 747 C C . GLU A 1 99 ? 33.903 -33.691 -24.698 1.00 24.95 99 GLU A C 1
ATOM 749 O O . GLU A 1 99 ? 33.517 -32.585 -25.073 1.00 24.95 99 GLU A O 1
ATOM 754 N N . ARG A 1 100 ? 34.917 -33.840 -23.837 1.00 26.61 100 ARG A N 1
ATOM 755 C CA . ARG A 1 100 ? 35.728 -32.756 -23.270 1.00 26.61 100 ARG A CA 1
ATOM 756 C C . ARG A 1 100 ? 36.939 -32.489 -24.165 1.00 26.61 100 ARG A C 1
ATOM 758 O O . ARG A 1 100 ? 37.746 -33.398 -24.338 1.00 26.61 100 ARG A O 1
ATOM 765 N N . ARG A 1 101 ? 37.199 -31.237 -24.565 1.00 25.91 101 ARG A N 1
ATOM 766 C CA . ARG A 1 101 ? 38.566 -30.781 -24.907 1.00 25.91 101 ARG A CA 1
ATOM 767 C C . ARG A 1 101 ? 38.864 -29.376 -24.378 1.00 25.91 101 ARG A C 1
ATOM 769 O O . ARG A 1 101 ? 37.983 -28.531 -24.285 1.00 25.91 101 ARG A O 1
ATOM 776 N N . ARG A 1 102 ? 40.129 -29.167 -23.991 1.00 24.97 102 ARG A N 1
ATOM 777 C CA . ARG A 1 102 ? 40.709 -27.907 -23.491 1.00 24.97 102 ARG A CA 1
ATOM 778 C C . ARG A 1 102 ? 41.566 -27.244 -24.578 1.00 24.97 102 ARG A C 1
ATOM 780 O O . ARG A 1 102 ? 42.393 -27.934 -25.165 1.00 24.97 102 ARG A O 1
ATOM 787 N N . SER A 1 103 ? 41.479 -25.919 -24.704 1.00 25.14 103 SER A N 1
ATOM 788 C CA . SER A 1 103 ? 42.519 -25.011 -25.243 1.00 25.14 103 SER A CA 1
ATOM 789 C C . SER A 1 103 ? 42.058 -23.565 -24.979 1.00 25.14 103 SER A C 1
ATOM 791 O O . SER A 1 103 ? 41.057 -23.144 -25.540 1.00 25.14 103 SER A O 1
ATOM 793 N N . VAL A 1 104 ? 42.547 -22.861 -23.953 1.00 25.16 104 VAL A N 1
ATOM 794 C CA . VAL A 1 104 ? 43.809 -22.083 -23.913 1.00 25.16 104 VAL A CA 1
ATOM 795 C C . VAL A 1 104 ? 43.862 -20.933 -24.940 1.00 25.16 104 VAL A C 1
ATOM 797 O O . VAL A 1 104 ? 44.302 -21.106 -26.068 1.00 25.16 104 VAL A O 1
ATOM 800 N N . SER A 1 105 ? 43.427 -19.760 -24.461 1.00 23.72 105 SER A N 1
ATOM 801 C CA . SER A 1 105 ? 43.818 -18.370 -24.783 1.00 23.72 105 SER A CA 1
ATOM 802 C C . SER A 1 105 ? 44.255 -17.954 -26.202 1.00 23.72 105 SER A C 1
ATOM 804 O O . SER A 1 105 ? 45.315 -18.362 -26.677 1.00 23.72 105 SER A O 1
ATOM 806 N N . ARG A 1 106 ? 43.651 -16.856 -26.684 1.00 23.47 106 ARG A N 1
ATOM 807 C CA . ARG A 1 106 ? 44.361 -15.560 -26.784 1.00 23.47 106 ARG A CA 1
ATOM 808 C C . ARG A 1 106 ? 43.402 -14.366 -26.716 1.00 23.47 106 ARG A C 1
ATOM 810 O O . ARG A 1 106 ? 42.225 -14.481 -27.026 1.00 23.47 106 ARG A O 1
ATOM 817 N N . SER A 1 107 ? 43.939 -13.247 -26.246 1.00 22.30 107 SER A N 1
ATOM 818 C CA . SER A 1 107 ? 43.240 -12.022 -25.853 1.00 22.30 107 SER A CA 1
ATOM 819 C C . SER A 1 107 ? 43.386 -10.892 -26.875 1.00 22.30 107 SER A C 1
ATOM 821 O O . SER A 1 107 ? 44.499 -10.644 -27.334 1.00 22.30 107 SER A O 1
ATOM 823 N N . CYS A 1 108 ? 42.326 -10.107 -27.059 1.00 23.16 108 CYS A N 1
ATOM 824 C CA . CYS A 1 108 ? 42.391 -8.669 -27.338 1.00 23.16 108 CYS A CA 1
ATOM 825 C C . CYS A 1 108 ? 41.339 -7.991 -26.449 1.00 23.16 108 CYS A C 1
ATOM 827 O O . CYS A 1 108 ? 40.234 -8.511 -26.325 1.00 23.16 108 CYS A O 1
ATOM 829 N N . GLY A 1 109 ? 41.676 -6.874 -25.803 1.00 21.45 109 GLY A N 1
ATOM 830 C CA . GLY A 1 109 ? 40.765 -6.165 -24.897 1.00 21.45 109 GLY A CA 1
ATOM 831 C C . GLY A 1 109 ? 40.832 -4.653 -25.080 1.00 21.45 109 GLY A C 1
ATOM 832 O O . GLY A 1 109 ? 41.810 -4.150 -25.630 1.00 21.45 109 GLY A O 1
ATOM 833 N N . CYS A 1 110 ? 39.813 -3.949 -24.581 1.00 21.64 110 CYS A N 1
ATOM 834 C CA . CYS A 1 110 ? 39.795 -2.494 -24.403 1.00 21.64 110 CYS A CA 1
ATOM 835 C C . CYS A 1 110 ? 39.024 -2.113 -23.124 1.00 21.64 110 CYS A C 1
ATOM 837 O O . CYS A 1 110 ? 38.008 -2.722 -22.797 1.00 21.64 110 CYS A O 1
ATOM 839 N N . THR A 1 111 ? 39.538 -1.096 -22.423 1.00 22.81 111 THR A N 1
ATOM 840 C CA . THR A 1 111 ? 39.429 -0.893 -20.963 1.00 22.81 111 THR A CA 1
ATOM 841 C C . THR A 1 111 ? 39.475 0.616 -20.673 1.00 22.81 111 THR A C 1
ATOM 843 O O . THR A 1 111 ? 40.374 1.268 -21.197 1.00 22.81 111 THR A O 1
ATOM 846 N N . VAL A 1 112 ? 38.620 1.250 -19.860 1.00 22.95 112 VAL A N 1
ATOM 847 C CA . VAL A 1 112 ? 37.376 0.856 -19.150 1.00 22.95 112 VAL A CA 1
ATOM 848 C C . VAL A 1 112 ? 36.582 2.150 -18.848 1.00 22.95 112 VAL A C 1
ATOM 850 O O . VAL A 1 112 ? 37.189 3.212 -18.947 1.00 22.95 112 VAL A O 1
ATOM 853 N N . CYS A 1 113 ? 35.296 2.085 -18.449 1.00 21.81 113 CYS A N 1
ATOM 854 C CA . CYS A 1 113 ? 34.688 3.014 -17.461 1.00 21.81 113 CYS A CA 1
ATOM 855 C C . CYS A 1 113 ? 33.229 2.634 -17.108 1.00 21.81 113 CYS A C 1
ATOM 857 O O . CYS A 1 113 ? 32.294 3.051 -17.785 1.00 21.81 113 CYS A O 1
ATOM 859 N N . ARG A 1 114 ? 33.033 1.877 -16.018 1.00 23.14 114 ARG A N 1
ATOM 860 C CA . ARG A 1 114 ? 31.782 1.888 -15.233 1.00 23.14 114 ARG A CA 1
ATOM 861 C C . ARG A 1 114 ? 32.017 2.780 -14.013 1.00 23.14 114 ARG A C 1
ATOM 863 O O . ARG A 1 114 ? 33.080 2.676 -13.406 1.00 23.14 114 ARG A O 1
ATOM 870 N N . SER A 1 115 ? 31.054 3.623 -13.658 1.00 23.91 115 SER A N 1
ATOM 871 C CA . SER A 1 115 ? 31.013 4.289 -12.353 1.00 23.91 115 SER A CA 1
ATOM 872 C C . SER A 1 115 ? 30.401 3.349 -11.316 1.00 23.91 115 SER A C 1
ATOM 874 O O . SER A 1 115 ? 29.384 2.711 -11.582 1.00 23.91 115 SER A O 1
ATOM 876 N N . GLU A 1 116 ? 31.041 3.248 -10.155 1.00 25.77 116 GLU A N 1
ATOM 877 C CA . GLU A 1 116 ? 30.611 2.396 -9.045 1.00 25.77 116 GLU A CA 1
ATOM 878 C C . GLU A 1 116 ? 29.526 3.078 -8.200 1.00 25.77 116 GLU A C 1
ATOM 880 O O . GLU A 1 116 ? 29.501 4.300 -8.061 1.00 25.77 116 GLU A O 1
ATOM 885 N N . GLY A 1 117 ? 28.652 2.257 -7.621 1.00 22.59 117 GLY A N 1
ATOM 886 C CA . GLY A 1 117 ? 27.524 2.662 -6.786 1.00 22.59 117 GLY A CA 1
ATOM 887 C C . GLY A 1 117 ? 26.737 1.422 -6.379 1.00 22.59 117 GLY A C 1
ATOM 888 O O . GLY A 1 117 ? 25.676 1.166 -6.929 1.00 22.59 117 GLY A O 1
ATOM 889 N N . TRP A 1 118 ? 27.324 0.597 -5.507 1.00 24.52 118 TRP A N 1
ATOM 890 C CA . TRP A 1 118 ? 26.726 -0.648 -5.014 1.00 24.52 118 TRP A CA 1
ATOM 891 C C . TRP A 1 118 ? 26.744 -0.663 -3.485 1.00 24.52 118 TRP A C 1
ATOM 893 O O . TRP A 1 118 ? 27.799 -0.835 -2.870 1.00 24.52 118 TRP A O 1
ATOM 903 N N . SER A 1 119 ? 25.567 -0.536 -2.876 1.00 25.25 119 SER A N 1
ATOM 904 C CA . SER A 1 119 ? 25.305 -1.029 -1.523 1.00 25.25 119 SER A CA 1
ATOM 905 C C . SER A 1 119 ? 25.505 -2.545 -1.550 1.00 25.25 119 SER A C 1
ATOM 907 O O . SER A 1 119 ? 24.922 -3.220 -2.392 1.00 25.25 119 SER A O 1
ATOM 909 N N . THR A 1 120 ? 26.362 -3.097 -0.689 1.00 26.36 120 THR A N 1
ATOM 910 C CA . THR A 1 120 ? 26.621 -4.547 -0.670 1.00 26.36 120 THR A CA 1
ATOM 911 C C . THR A 1 120 ? 26.224 -5.116 0.686 1.00 26.36 120 THR A C 1
ATOM 913 O O . THR A 1 120 ? 26.998 -5.027 1.637 1.00 26.36 120 THR A O 1
ATOM 916 N N . VAL A 1 121 ? 25.038 -5.723 0.779 1.00 27.42 121 VAL A N 1
ATOM 917 C CA . VAL A 1 121 ? 24.628 -6.462 1.982 1.00 27.42 121 VAL A CA 1
ATOM 918 C C . VAL A 1 121 ? 25.434 -7.761 2.041 1.00 27.42 121 VAL A C 1
ATOM 920 O O . VAL A 1 121 ? 25.174 -8.713 1.310 1.00 27.42 121 VAL A O 1
ATOM 923 N N . VAL A 1 122 ? 26.452 -7.810 2.904 1.00 24.11 122 VAL A N 1
ATOM 924 C CA . VAL A 1 122 ? 27.292 -9.004 3.103 1.00 24.11 122 VAL A CA 1
ATOM 925 C C . VAL A 1 122 ? 27.045 -9.577 4.496 1.00 24.11 122 VAL A C 1
ATOM 927 O O . VAL A 1 122 ? 27.629 -9.130 5.487 1.00 24.11 122 VAL A O 1
ATOM 930 N N . ARG A 1 123 ? 26.197 -10.612 4.583 1.00 28.98 123 ARG A N 1
ATOM 931 C CA . ARG A 1 123 ? 25.934 -11.323 5.846 1.00 28.98 123 ARG A CA 1
ATOM 932 C C . ARG A 1 123 ? 27.190 -12.024 6.388 1.00 28.98 123 ARG A C 1
ATOM 934 O O . ARG A 1 123 ? 28.012 -12.579 5.656 1.00 28.98 123 ARG A O 1
ATOM 941 N N . LYS A 1 124 ? 27.312 -12.055 7.720 1.00 24.41 124 LYS A N 1
ATOM 942 C CA . LYS A 1 124 ? 28.335 -12.833 8.441 1.00 24.41 124 LYS A CA 1
ATOM 943 C C . LYS A 1 124 ? 28.056 -14.334 8.348 1.00 24.41 124 LYS A C 1
ATOM 945 O O . LYS A 1 124 ? 27.026 -14.791 8.831 1.00 24.41 124 LYS A O 1
ATOM 950 N N . LYS A 1 125 ? 29.052 -15.115 7.921 1.00 23.03 125 LYS A N 1
ATOM 951 C CA . LYS A 1 125 ? 29.146 -16.533 8.304 1.00 23.03 125 LYS A CA 1
ATOM 952 C C . LYS A 1 125 ? 29.496 -16.653 9.789 1.00 23.03 125 LYS A C 1
ATOM 954 O O . LYS A 1 125 ? 30.489 -16.071 10.227 1.00 23.03 125 LYS A O 1
ATOM 959 N N . TRP A 1 126 ? 28.741 -17.461 10.527 1.00 27.89 126 TRP A N 1
ATOM 960 C CA . TRP A 1 126 ? 29.136 -17.969 11.842 1.00 27.89 126 TRP A CA 1
ATOM 961 C C . TRP A 1 126 ? 29.571 -19.434 11.713 1.00 27.89 126 TRP A C 1
ATOM 963 O O . TRP A 1 126 ? 28.849 -20.253 11.153 1.00 27.89 126 TRP A O 1
ATOM 973 N N . ASP A 1 127 ? 30.771 -19.757 12.201 1.00 26.05 127 ASP A N 1
ATOM 974 C CA . ASP A 1 127 ? 31.346 -21.110 12.164 1.00 26.05 127 ASP A CA 1
ATOM 975 C C . ASP A 1 127 ? 31.070 -21.832 13.495 1.00 26.05 127 ASP A C 1
ATOM 977 O O . ASP A 1 127 ? 31.464 -21.365 14.569 1.00 26.05 127 ASP A O 1
ATOM 981 N N . LEU A 1 128 ? 30.375 -22.970 13.434 1.00 28.84 128 LEU A N 1
ATOM 982 C CA . LEU A 1 128 ? 29.995 -23.770 14.598 1.00 28.84 128 LEU A CA 1
ATOM 983 C C . LEU A 1 128 ? 31.067 -24.815 14.931 1.00 28.84 128 LEU A C 1
ATOM 985 O O . LEU A 1 128 ? 31.079 -25.917 14.381 1.00 28.84 128 LEU A O 1
ATOM 989 N N . ARG A 1 129 ? 31.911 -24.530 15.932 1.00 28.14 129 ARG A N 1
ATOM 990 C CA . ARG A 1 129 ? 32.682 -25.561 16.657 1.00 28.14 129 ARG A CA 1
ATOM 991 C C . ARG A 1 129 ? 32.628 -25.301 18.159 1.00 28.14 129 ARG A C 1
ATOM 993 O O . ARG A 1 129 ? 33.166 -24.317 18.652 1.00 28.14 129 ARG A O 1
ATOM 1000 N N . GLY A 1 130 ? 31.931 -26.176 18.881 1.00 26.22 130 GLY A N 1
ATOM 1001 C CA . GLY A 1 130 ? 31.561 -25.931 20.277 1.00 26.22 130 GLY A CA 1
ATOM 1002 C C . GLY A 1 130 ? 32.608 -26.337 21.316 1.00 26.22 130 GLY A C 1
ATOM 1003 O O . GLY A 1 130 ? 33.661 -26.889 20.993 1.00 26.22 130 GLY A O 1
ATOM 1004 N N . ARG A 1 131 ? 32.247 -26.154 22.595 1.00 28.02 131 ARG A N 1
ATOM 1005 C CA . ARG A 1 131 ? 32.612 -27.067 23.693 1.00 28.02 131 ARG A CA 1
ATOM 1006 C C . ARG A 1 131 ? 31.691 -26.908 24.908 1.00 28.02 131 ARG A C 1
ATOM 1008 O O . ARG A 1 131 ? 31.385 -25.813 25.357 1.00 28.02 131 ARG A O 1
ATOM 1015 N N . SER A 1 132 ? 31.297 -28.068 25.415 1.00 29.47 132 SER A N 1
ATOM 1016 C CA . SER A 1 132 ? 30.595 -28.387 26.660 1.00 29.47 132 SER A CA 1
ATOM 1017 C C . SER A 1 132 ? 30.872 -27.517 27.904 1.00 29.47 132 SER A C 1
ATOM 1019 O O . SER A 1 132 ? 32.011 -27.463 28.361 1.00 29.47 132 SER A O 1
ATOM 1021 N N . GLY A 1 133 ? 29.784 -27.053 28.537 1.00 26.77 133 GLY A N 1
ATOM 1022 C CA . GLY A 1 133 ? 29.448 -27.310 29.952 1.00 26.77 133 GLY A CA 1
ATOM 1023 C C . GLY A 1 133 ? 30.195 -26.581 31.083 1.00 26.77 133 GLY A C 1
ATOM 1024 O O . GLY A 1 133 ? 31.404 -26.714 31.217 1.00 26.77 133 GLY A O 1
ATOM 1025 N N . VAL A 1 134 ? 29.428 -25.938 31.980 1.00 29.45 134 VAL A N 1
ATOM 1026 C CA . VAL A 1 134 ? 29.480 -26.044 33.465 1.00 29.45 134 VAL A CA 1
ATOM 1027 C C . VAL A 1 134 ? 28.307 -25.240 34.078 1.00 29.45 134 VAL A C 1
ATOM 1029 O O . VAL A 1 134 ? 27.738 -24.361 33.437 1.00 29.45 134 VAL A O 1
ATOM 1032 N N . THR A 1 135 ? 27.887 -25.612 35.290 1.00 28.45 135 THR A N 1
ATOM 1033 C CA . THR A 1 135 ? 26.664 -25.192 36.007 1.00 28.45 135 THR A CA 1
ATOM 1034 C C . THR A 1 135 ? 26.663 -23.768 36.603 1.00 28.45 135 THR A C 1
ATOM 1036 O O . THR A 1 135 ? 27.713 -23.202 36.892 1.00 28.45 135 THR A O 1
ATOM 1039 N N . ALA A 1 136 ? 25.457 -23.233 36.855 1.00 28.70 136 ALA A N 1
ATOM 1040 C CA . ALA A 1 136 ? 25.164 -21.911 37.448 1.00 28.70 136 ALA A CA 1
ATOM 1041 C C . ALA A 1 136 ? 25.507 -21.793 38.965 1.00 28.70 136 ALA A C 1
ATOM 1043 O O . ALA A 1 136 ? 25.876 -22.802 39.573 1.00 28.70 136 ALA A O 1
ATOM 1044 N N . PRO A 1 137 ? 25.399 -20.596 39.602 1.00 33.62 137 PRO A N 1
ATOM 1045 C CA . PRO A 1 137 ? 24.086 -20.089 40.058 1.00 33.62 137 PRO A CA 1
ATOM 1046 C C . PRO A 1 137 ? 23.867 -18.553 39.961 1.00 33.62 137 PRO A C 1
ATOM 1048 O O . PRO A 1 137 ? 24.780 -17.774 39.703 1.00 33.62 137 PRO A O 1
ATOM 1051 N N . ALA A 1 138 ? 22.624 -18.116 40.205 1.00 29.50 138 ALA A N 1
ATOM 1052 C CA . ALA A 1 138 ? 22.168 -16.717 40.166 1.00 29.50 138 ALA A CA 1
ATOM 1053 C C . ALA A 1 138 ? 22.324 -15.952 41.505 1.00 29.50 138 ALA A C 1
ATOM 1055 O O . ALA A 1 138 ? 22.478 -16.573 42.558 1.00 29.50 138 ALA A O 1
ATOM 1056 N N . PRO A 1 139 ? 22.150 -14.613 41.497 1.00 32.03 139 PRO A N 1
ATOM 1057 C CA . PRO A 1 139 ? 21.634 -13.889 42.663 1.00 32.03 139 PRO A CA 1
ATOM 1058 C C . PRO A 1 139 ? 20.391 -13.016 42.370 1.00 32.03 139 PRO A C 1
ATOM 1060 O O . PRO A 1 139 ? 20.174 -12.528 41.264 1.00 32.03 139 PRO A O 1
ATOM 1063 N N . ALA A 1 140 ? 19.581 -12.810 43.413 1.00 30.58 140 ALA A N 1
ATOM 1064 C CA . ALA A 1 140 ? 18.268 -12.151 43.389 1.00 30.58 140 ALA A CA 1
ATOM 1065 C C . ALA A 1 140 ? 18.334 -10.645 43.817 1.00 30.58 140 ALA A C 1
ATOM 1067 O O . ALA A 1 140 ? 19.427 -10.123 44.049 1.00 30.58 140 ALA A O 1
ATOM 1068 N N . PRO A 1 141 ? 17.211 -9.890 43.881 1.00 36.28 141 PRO A N 1
ATOM 1069 C CA . PRO A 1 141 ? 17.208 -8.440 43.639 1.00 36.28 141 PRO A CA 1
ATOM 1070 C C . PRO A 1 141 ? 17.442 -7.556 44.877 1.00 36.28 141 PRO A C 1
ATOM 1072 O O . PRO A 1 141 ? 17.220 -7.958 46.019 1.00 36.28 141 PRO A O 1
ATOM 1075 N N . ARG A 1 142 ? 17.765 -6.273 44.642 1.00 28.80 142 ARG A N 1
ATOM 1076 C CA . ARG A 1 142 ? 17.773 -5.217 45.672 1.00 28.80 142 ARG A CA 1
ATOM 1077 C C . ARG A 1 142 ? 16.665 -4.184 45.463 1.00 28.80 142 ARG A C 1
ATOM 1079 O O . ARG A 1 142 ? 16.465 -3.671 44.368 1.00 28.80 142 ARG A O 1
ATOM 1086 N N . ARG A 1 143 ? 15.975 -3.846 46.557 1.00 29.25 143 ARG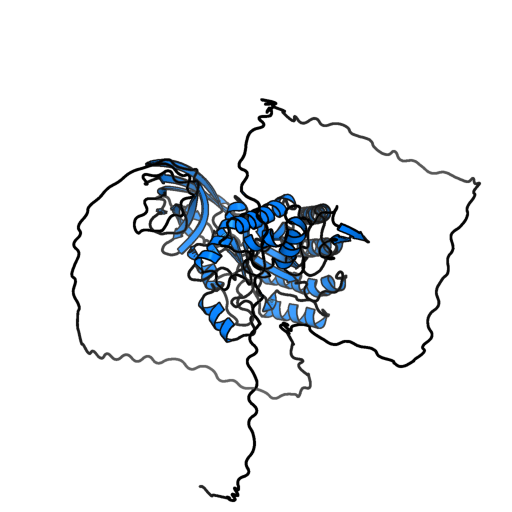 A N 1
ATOM 1087 C CA . ARG A 1 143 ? 14.910 -2.835 46.636 1.00 29.25 143 ARG A CA 1
ATOM 1088 C C . ARG A 1 143 ? 15.303 -1.694 47.582 1.00 29.25 143 ARG A C 1
ATOM 1090 O O . ARG A 1 143 ? 15.795 -1.956 48.670 1.00 29.25 143 ARG A O 1
ATOM 1097 N N . VAL A 1 144 ? 14.905 -0.477 47.194 1.00 28.02 144 VAL A N 1
ATOM 1098 C CA . VAL A 1 144 ? 14.483 0.647 48.062 1.00 28.02 144 VAL A CA 1
ATOM 1099 C C . VAL A 1 144 ? 15.532 1.300 48.983 1.00 28.02 144 VAL A C 1
ATOM 1101 O O . VAL A 1 144 ? 15.978 0.712 49.961 1.00 28.02 144 VAL A O 1
ATOM 1104 N N . ARG A 1 145 ? 15.703 2.623 48.816 1.00 26.94 145 ARG A N 1
ATOM 1105 C CA . ARG A 1 145 ? 15.395 3.616 49.872 1.00 26.94 145 ARG A CA 1
ATOM 1106 C C . ARG A 1 145 ? 15.134 5.010 49.286 1.00 26.94 145 ARG A C 1
ATOM 1108 O O . ARG A 1 145 ? 15.867 5.476 48.424 1.00 26.94 145 ARG A O 1
ATOM 1115 N N . ARG A 1 146 ? 14.060 5.653 49.760 1.00 27.80 146 ARG A N 1
ATOM 1116 C CA . ARG A 1 146 ? 13.784 7.087 49.567 1.00 27.80 146 ARG A CA 1
ATOM 1117 C C . ARG A 1 146 ? 14.600 7.890 50.582 1.00 27.80 146 ARG A C 1
ATOM 1119 O O . ARG A 1 146 ? 14.737 7.442 51.718 1.00 27.80 146 ARG A O 1
ATOM 1126 N N . ALA A 1 147 ? 14.997 9.103 50.217 1.00 27.98 147 ALA A N 1
ATOM 1127 C CA . ALA A 1 147 ? 15.291 10.176 51.161 1.00 27.98 147 ALA A CA 1
ATOM 1128 C C . ALA A 1 147 ? 14.714 11.488 50.608 1.00 27.98 147 ALA A C 1
ATOM 1130 O O . ALA A 1 147 ? 14.759 11.727 49.404 1.00 27.98 147 ALA A O 1
ATOM 1131 N N . VAL A 1 148 ? 14.138 12.303 51.490 1.00 25.95 148 VAL A N 1
ATOM 1132 C CA . VAL A 1 148 ? 13.610 13.643 51.203 1.00 25.95 148 VAL A CA 1
ATOM 1133 C C . VAL A 1 148 ? 14.418 14.627 52.037 1.00 25.95 148 VAL A C 1
ATOM 1135 O O . VAL A 1 148 ? 14.581 14.397 53.233 1.00 25.95 148 VAL A O 1
ATOM 1138 N N . ALA A 1 149 ? 14.869 15.727 51.437 1.00 25.12 149 ALA A N 1
ATOM 1139 C CA . ALA A 1 149 ? 15.279 16.928 52.159 1.00 25.12 149 ALA A CA 1
ATOM 1140 C C . ALA A 1 149 ? 15.064 18.166 51.274 1.00 25.12 149 ALA A C 1
ATOM 1142 O O . ALA A 1 149 ? 15.196 18.099 50.053 1.00 25.12 149 ALA A O 1
ATOM 1143 N N . VAL A 1 150 ? 14.688 19.275 51.908 1.00 25.20 150 VAL A N 1
ATOM 1144 C CA . VAL A 1 150 ? 14.318 20.556 51.284 1.00 25.20 150 VAL A CA 1
ATOM 1145 C C . VAL A 1 150 ? 15.493 21.536 51.377 1.00 25.20 150 VAL A C 1
ATOM 1147 O O . VAL A 1 150 ? 16.204 21.537 52.377 1.00 25.20 150 VAL A O 1
ATOM 1150 N N . GLY A 1 151 ? 15.663 22.407 50.377 1.00 24.19 151 GLY A N 1
ATOM 1151 C CA . GLY A 1 151 ? 16.618 23.520 50.415 1.00 24.19 151 GLY A CA 1
ATOM 1152 C C . GLY A 1 151 ? 16.259 24.603 49.394 1.00 24.19 151 GLY A C 1
ATOM 1153 O O . GLY A 1 151 ? 16.210 24.331 48.200 1.00 24.19 151 GLY A O 1
ATOM 1154 N N . LEU A 1 152 ? 15.965 25.813 49.875 1.00 24.36 152 LEU A N 1
ATOM 1155 C CA . LEU A 1 152 ? 15.477 26.961 49.100 1.00 24.36 152 LEU A CA 1
ATOM 1156 C C . LEU A 1 152 ? 16.618 27.951 48.800 1.00 24.36 152 LEU A C 1
ATOM 1158 O O . LEU A 1 152 ? 17.384 28.270 49.705 1.00 24.36 152 LEU A O 1
ATOM 1162 N N . ALA A 1 153 ? 16.667 28.518 47.590 1.00 25.09 153 ALA A N 1
ATOM 1163 C CA . ALA A 1 153 ? 17.369 29.777 47.310 1.00 25.09 153 ALA A CA 1
ATOM 1164 C C . ALA A 1 153 ? 16.711 30.528 46.134 1.00 25.09 153 ALA A C 1
ATOM 1166 O O . ALA A 1 153 ? 16.152 29.912 45.230 1.00 25.09 153 ALA A O 1
ATOM 1167 N N . ILE A 1 154 ? 16.754 31.863 46.179 1.00 26.95 154 ILE A N 1
ATOM 1168 C CA . ILE A 1 154 ? 15.990 32.798 45.333 1.00 26.95 154 ILE A CA 1
ATOM 1169 C C . ILE A 1 154 ? 16.957 33.667 44.517 1.00 26.95 154 ILE A C 1
ATOM 1171 O O . ILE A 1 154 ? 17.932 34.151 45.084 1.00 26.95 154 ILE A O 1
ATOM 1175 N N . ALA A 1 155 ? 16.635 33.966 43.250 1.00 26.30 155 ALA A N 1
ATOM 1176 C CA . ALA A 1 155 ? 17.028 35.224 42.595 1.00 26.30 155 ALA A CA 1
ATOM 1177 C C . ALA A 1 155 ? 16.129 35.549 41.381 1.00 26.30 155 ALA A C 1
ATOM 1179 O O . ALA A 1 155 ? 15.800 34.679 40.579 1.00 26.30 155 ALA A O 1
ATOM 1180 N N . THR A 1 156 ? 15.736 36.818 41.264 1.00 27.39 156 THR A N 1
ATOM 1181 C CA . THR A 1 156 ? 14.896 37.412 40.204 1.00 27.39 156 THR A CA 1
ATOM 1182 C C . THR A 1 156 ? 15.735 37.877 38.999 1.00 27.39 156 THR A C 1
ATOM 1184 O O . THR A 1 156 ? 16.940 38.078 39.128 1.00 27.39 156 THR A O 1
ATOM 1187 N N . SER A 1 157 ? 15.155 38.143 37.821 1.00 28.14 157 SER A N 1
ATOM 1188 C CA . SER A 1 157 ? 14.711 39.504 37.423 1.00 28.14 157 SER A CA 1
ATOM 1189 C C . SER A 1 157 ? 13.912 39.518 36.105 1.00 28.14 157 SER A C 1
ATOM 1191 O O . SER A 1 157 ? 13.941 38.555 35.344 1.00 28.14 157 SER A O 1
ATOM 1193 N N . ALA A 1 158 ? 13.175 40.610 35.862 1.00 27.97 158 ALA A N 1
ATOM 1194 C CA . ALA A 1 158 ? 12.134 40.741 34.832 1.00 27.97 158 ALA A CA 1
ATOM 1195 C C . ALA A 1 158 ? 12.556 41.542 33.577 1.00 27.97 158 ALA A C 1
ATOM 1197 O O . ALA A 1 158 ? 13.590 42.204 33.570 1.00 27.97 158 ALA A O 1
ATOM 1198 N N . ALA A 1 159 ? 11.693 41.547 32.550 1.00 29.45 159 ALA A N 1
ATOM 1199 C CA . ALA A 1 159 ? 11.716 42.484 31.417 1.00 29.45 159 ALA A CA 1
ATOM 1200 C C . ALA A 1 159 ? 10.276 42.859 30.992 1.00 29.45 159 ALA A C 1
ATOM 1202 O O . ALA A 1 159 ? 9.350 42.075 31.207 1.00 29.45 159 ALA A O 1
ATOM 1203 N N . ALA A 1 160 ? 10.081 44.061 30.434 1.00 28.50 160 ALA A N 1
ATOM 1204 C CA . ALA A 1 160 ? 8.772 44.711 30.256 1.00 28.50 160 ALA A CA 1
ATOM 1205 C C . ALA A 1 160 ? 8.375 44.977 28.781 1.00 28.50 160 ALA A C 1
ATOM 1207 O O . ALA A 1 160 ? 9.172 44.799 27.865 1.00 28.50 160 ALA A O 1
ATOM 1208 N N . LEU A 1 161 ? 7.121 45.410 28.577 1.00 32.00 161 LEU A N 1
ATOM 1209 C CA . LEU A 1 161 ? 6.444 45.643 27.288 1.00 32.00 161 LEU A CA 1
ATOM 1210 C C . LEU A 1 161 ? 6.465 47.115 26.822 1.00 32.00 161 LEU A C 1
ATOM 1212 O O . LEU A 1 161 ? 6.052 47.983 27.584 1.00 32.00 161 LEU A O 1
ATOM 1216 N N . VAL A 1 162 ? 6.798 47.335 25.540 1.00 28.69 162 VAL A N 1
ATOM 1217 C CA . VAL A 1 162 ? 6.430 48.443 24.609 1.00 28.69 162 VAL A CA 1
ATOM 1218 C C . VAL A 1 162 ? 6.608 47.861 23.181 1.00 28.69 162 VAL A C 1
ATOM 1220 O O . VAL A 1 162 ? 7.461 46.992 23.024 1.00 28.69 162 VAL A O 1
ATOM 1223 N N . GLY A 1 163 ? 5.910 48.202 22.089 1.00 26.67 163 GLY A N 1
ATOM 1224 C CA . GLY A 1 163 ? 4.769 49.087 21.772 1.00 26.67 163 GLY A CA 1
ATOM 1225 C C . GLY A 1 163 ? 4.569 49.108 20.231 1.00 26.67 163 GLY A C 1
ATOM 1226 O O . GLY A 1 163 ? 5.391 48.521 19.527 1.00 26.67 163 GLY A O 1
ATOM 1227 N N . VAL A 1 164 ? 3.510 49.729 19.683 1.00 31.59 164 VAL A N 1
ATOM 1228 C CA . VAL A 1 164 ? 3.264 49.810 18.214 1.00 31.59 164 VAL A CA 1
ATOM 1229 C C . VAL A 1 164 ? 2.602 51.140 17.829 1.00 31.59 164 VAL A C 1
ATOM 1231 O O . VAL A 1 164 ? 1.714 51.580 18.548 1.00 31.59 164 VAL A O 1
ATOM 1234 N N . ASP A 1 165 ? 2.962 51.699 16.665 1.00 26.70 165 ASP A N 1
ATOM 1235 C CA . ASP A 1 165 ? 2.202 52.741 15.947 1.00 26.70 165 ASP A CA 1
ATOM 1236 C C . ASP A 1 165 ? 2.246 52.522 14.417 1.00 26.70 165 ASP A C 1
ATOM 1238 O O . ASP A 1 165 ? 3.113 51.803 13.912 1.00 26.70 165 ASP A O 1
ATOM 1242 N N . ALA A 1 166 ? 1.294 53.108 13.674 1.00 31.20 166 ALA A N 1
ATOM 1243 C CA . ALA A 1 166 ? 1.059 52.855 12.241 1.00 31.20 166 ALA A CA 1
ATOM 1244 C C . ALA A 1 166 ? 0.661 54.120 11.444 1.00 31.20 166 ALA A C 1
ATOM 1246 O O . ALA A 1 166 ? 0.007 55.005 11.988 1.00 31.20 166 ALA A O 1
ATOM 1247 N N . ILE A 1 167 ? 0.987 54.184 10.139 1.00 27.62 167 ILE A N 1
ATOM 1248 C CA . ILE A 1 167 ? 0.567 55.248 9.189 1.00 27.62 167 ILE A CA 1
ATOM 1249 C C . ILE A 1 167 ? 0.266 54.634 7.793 1.00 27.62 167 ILE A C 1
ATOM 1251 O O . ILE A 1 167 ? 0.790 53.571 7.463 1.00 27.62 167 ILE A O 1
ATOM 1255 N N . ALA A 1 168 ? -0.597 55.272 6.984 1.00 28.97 168 ALA A N 1
ATOM 1256 C CA . ALA A 1 168 ? -1.169 54.762 5.720 1.00 28.97 168 ALA A CA 1
ATOM 1257 C C . ALA A 1 168 ? -1.026 55.736 4.515 1.00 28.97 168 ALA A C 1
ATOM 1259 O O . ALA A 1 168 ? -0.817 56.928 4.726 1.00 28.97 168 ALA A O 1
ATOM 1260 N N . GLY A 1 169 ? -1.220 55.277 3.260 1.00 23.53 169 GLY A N 1
ATOM 1261 C CA . GLY A 1 169 ? -1.385 56.161 2.075 1.00 23.53 169 GLY A CA 1
ATOM 1262 C C . GLY A 1 169 ? -1.119 55.521 0.683 1.00 23.53 169 GLY A C 1
ATOM 1263 O O . GLY A 1 169 ? -0.433 54.506 0.648 1.00 23.53 169 GLY A O 1
ATOM 1264 N N . PRO A 1 170 ? -1.688 56.034 -0.446 1.00 48.38 170 PRO A N 1
ATOM 1265 C CA . PRO A 1 170 ? -2.406 55.165 -1.417 1.00 48.38 170 PRO A CA 1
ATOM 1266 C C . PRO A 1 170 ? -2.207 55.390 -2.962 1.00 48.38 170 PRO A C 1
ATOM 1268 O O . PRO A 1 170 ? -1.480 56.283 -3.381 1.00 48.38 170 PRO A O 1
ATOM 1271 N N . THR A 1 171 ? -2.996 54.649 -3.787 1.00 30.69 171 THR A N 1
ATOM 1272 C CA . THR A 1 171 ? -3.334 54.779 -5.259 1.00 30.69 171 THR A CA 1
ATOM 1273 C C . THR A 1 171 ? -2.372 54.172 -6.323 1.00 30.69 171 THR A C 1
ATOM 1275 O O . THR A 1 171 ? -1.173 54.169 -6.094 1.00 30.69 171 THR A O 1
ATOM 1278 N N . GLY A 1 172 ? -2.783 53.626 -7.502 1.00 28.53 172 GLY A N 1
ATOM 1279 C CA . GLY A 1 172 ? -4.112 53.268 -8.080 1.00 28.53 172 GLY A CA 1
ATOM 1280 C C . GLY A 1 172 ? -4.082 52.685 -9.543 1.00 28.53 172 GLY A C 1
ATOM 1281 O O . GLY A 1 172 ? -3.146 52.974 -10.275 1.00 28.53 172 GLY A O 1
ATOM 1282 N N . SER A 1 173 ? -5.140 51.955 -9.991 1.00 28.19 173 SER A N 1
ATOM 1283 C CA . SER A 1 173 ? -5.522 51.535 -11.398 1.00 28.19 173 SER A CA 1
ATOM 1284 C C . SER A 1 173 ? -4.580 50.632 -12.259 1.00 28.19 173 SER A C 1
ATOM 1286 O O . SER A 1 173 ? -3.376 50.674 -12.068 1.00 28.19 173 SER A O 1
ATOM 1288 N N . SER A 1 174 ? -4.984 49.835 -13.279 1.00 30.55 174 SER A N 1
ATOM 1289 C CA . SER A 1 174 ? -6.236 49.113 -13.661 1.00 30.55 174 SER A CA 1
ATOM 1290 C C . SER A 1 174 ? -6.011 48.240 -14.935 1.00 30.55 174 SER A C 1
ATOM 1292 O O . SER A 1 174 ? -5.400 48.742 -15.873 1.00 30.55 174 SER A O 1
ATOM 1294 N N . GLY A 1 175 ? -6.566 47.016 -15.049 1.00 25.58 175 GLY A N 1
ATOM 1295 C CA . GLY A 1 175 ? -6.629 46.239 -16.320 1.00 25.58 175 GLY A CA 1
ATOM 1296 C C . GLY A 1 175 ? -6.361 44.720 -16.174 1.00 25.58 175 GLY A C 1
ATOM 1297 O O . GLY A 1 175 ? -5.561 44.358 -15.315 1.00 25.58 175 GLY A O 1
ATOM 1298 N N . PRO A 1 176 ? -7.029 43.808 -16.924 1.00 36.44 176 PRO A N 1
ATOM 1299 C CA . PRO A 1 176 ? -7.126 42.401 -16.514 1.00 36.44 176 PRO A CA 1
ATOM 1300 C C . PRO A 1 176 ? -6.098 41.449 -17.152 1.00 36.44 176 PRO A C 1
ATOM 1302 O O . PRO A 1 176 ? -5.941 41.401 -18.369 1.00 36.44 176 PRO A O 1
ATOM 1305 N N . THR A 1 177 ? -5.524 40.570 -16.330 1.00 28.03 177 THR A N 1
ATOM 1306 C CA . THR A 1 177 ? -4.881 39.317 -16.757 1.00 28.03 177 THR A CA 1
ATOM 1307 C C . THR A 1 177 ? -5.384 38.154 -15.902 1.00 28.03 177 THR A C 1
ATOM 1309 O O . THR A 1 177 ? -5.551 38.272 -14.687 1.00 28.03 177 THR A O 1
ATOM 1312 N N . VAL A 1 178 ? -5.656 37.013 -16.542 1.00 35.25 178 VAL A N 1
ATOM 1313 C CA . VAL A 1 178 ? -6.031 35.775 -15.847 1.00 35.25 178 VAL A CA 1
ATOM 1314 C C . VAL A 1 178 ? -4.759 35.182 -15.249 1.00 35.25 178 VAL A C 1
ATOM 1316 O O . VAL A 1 178 ? -3.955 34.599 -15.968 1.00 35.25 178 VAL A O 1
ATOM 1319 N N . SER A 1 179 ? -4.560 35.368 -13.944 1.00 28.89 179 SER A N 1
ATOM 1320 C CA . SER A 1 179 ? -3.391 34.857 -13.227 1.00 28.89 179 SER A CA 1
ATOM 1321 C C . SER A 1 179 ? -3.795 33.779 -12.225 1.00 28.89 179 SER A C 1
ATOM 1323 O O . SER A 1 179 ? -4.709 33.976 -11.419 1.00 28.89 179 SER A O 1
ATOM 1325 N N . ALA A 1 180 ? -3.114 32.634 -12.280 1.00 38.50 180 ALA A N 1
ATOM 1326 C CA . ALA A 1 180 ? -3.258 31.566 -11.301 1.00 38.50 180 ALA A CA 1
ATOM 1327 C C . ALA A 1 180 ? -2.713 32.054 -9.950 1.00 38.50 180 ALA A C 1
ATOM 1329 O O . ALA A 1 180 ? -1.512 32.258 -9.781 1.00 38.50 180 ALA A O 1
ATOM 1330 N N . ALA A 1 181 ? -3.607 32.292 -8.991 1.00 29.27 181 ALA A N 1
ATOM 1331 C CA . ALA A 1 181 ? -3.243 32.930 -7.734 1.00 29.27 181 ALA A CA 1
ATOM 1332 C C . ALA A 1 181 ? -2.508 31.962 -6.790 1.00 29.27 181 ALA A C 1
ATOM 1334 O O . ALA A 1 181 ? -3.135 31.200 -6.049 1.00 29.27 181 ALA A O 1
ATOM 1335 N N . SER A 1 182 ? -1.178 32.057 -6.757 1.00 35.16 182 SER A N 1
ATOM 1336 C CA . SER A 1 182 ? -0.376 31.564 -5.639 1.00 35.16 182 SER A CA 1
ATOM 1337 C C . SER A 1 182 ? -0.730 32.360 -4.374 1.00 35.16 182 SER A C 1
ATOM 1339 O O . SER A 1 182 ? -0.456 33.553 -4.243 1.00 35.16 182 SER A O 1
ATOM 1341 N N . ALA A 1 183 ? -1.404 31.711 -3.425 1.00 32.06 183 ALA A N 1
ATOM 1342 C CA . ALA A 1 183 ? -1.836 32.359 -2.192 1.00 32.06 183 ALA A CA 1
ATOM 1343 C C . ALA A 1 183 ? -0.704 32.374 -1.152 1.00 32.06 183 ALA A C 1
ATOM 1345 O O . ALA A 1 183 ? -0.555 31.437 -0.365 1.00 32.06 183 ALA A O 1
ATOM 1346 N N . ALA A 1 184 ? 0.072 33.460 -1.119 1.00 29.02 184 ALA A N 1
ATOM 1347 C CA . ALA A 1 184 ? 0.996 33.734 -0.021 1.00 29.02 184 ALA A CA 1
ATOM 1348 C C . ALA A 1 184 ? 0.237 33.831 1.321 1.00 29.02 184 ALA A C 1
ATOM 1350 O O . ALA A 1 184 ? -0.795 34.499 1.430 1.00 29.02 184 ALA A O 1
ATOM 1351 N N . VAL A 1 185 ? 0.742 33.153 2.355 1.00 33.16 185 VAL A N 1
ATOM 1352 C CA . VAL A 1 185 ? 0.059 33.031 3.653 1.00 33.16 185 VAL A CA 1
ATOM 1353 C C . VAL A 1 185 ? 0.388 34.222 4.557 1.00 33.16 185 VAL A C 1
ATOM 1355 O O . VAL A 1 185 ? 1.407 34.233 5.242 1.00 33.16 185 VAL A O 1
ATOM 1358 N N . GLY A 1 186 ? -0.508 35.211 4.590 1.00 27.91 186 GLY A N 1
ATOM 1359 C CA . GLY A 1 186 ? -0.534 36.258 5.618 1.00 27.91 186 GLY A CA 1
ATOM 1360 C C . GLY A 1 186 ? -1.337 35.844 6.870 1.00 27.91 186 GLY A C 1
ATOM 1361 O O . GLY A 1 186 ? -2.244 35.008 6.775 1.00 27.91 186 GLY A O 1
ATOM 1362 N N . PRO A 1 187 ? -1.053 36.418 8.056 1.00 41.94 187 PRO A N 1
ATOM 1363 C CA . PRO A 1 187 ? -1.730 36.057 9.301 1.00 41.94 187 PRO A CA 1
ATOM 1364 C C . PRO A 1 187 ? -3.128 36.693 9.393 1.00 41.94 187 PRO A C 1
ATOM 1366 O O . PRO A 1 187 ? -3.285 37.814 9.868 1.00 41.94 187 PRO A O 1
ATOM 1369 N N . GLY A 1 188 ? -4.161 35.965 8.959 1.00 45.25 188 GLY A N 1
ATOM 1370 C CA . GLY A 1 188 ? -5.555 36.411 9.105 1.00 45.25 188 GLY A CA 1
ATOM 1371 C C . GLY A 1 188 ? -6.522 35.860 8.059 1.00 45.25 188 GLY A C 1
ATOM 1372 O O . GLY A 1 188 ? -7.249 36.629 7.440 1.00 45.25 188 GLY A O 1
ATOM 1373 N N . ALA A 1 189 ? -6.538 34.546 7.823 1.00 41.94 189 ALA A N 1
ATOM 1374 C CA . ALA A 1 189 ? -7.404 33.941 6.809 1.00 41.94 189 ALA A CA 1
ATOM 1375 C C . ALA A 1 189 ? -8.829 33.648 7.340 1.00 41.94 189 ALA A C 1
ATOM 1377 O O . ALA A 1 189 ? -8.985 32.797 8.217 1.00 41.94 189 ALA A O 1
ATOM 1378 N N . PRO A 1 190 ? -9.899 34.258 6.790 1.00 51.47 190 PRO A N 1
ATOM 1379 C CA . PRO A 1 190 ? -11.260 33.770 6.987 1.00 51.47 190 PRO A CA 1
ATOM 1380 C C . PRO A 1 190 ? -11.554 32.589 6.040 1.00 51.47 190 PRO A C 1
ATOM 1382 O O . PRO A 1 190 ? -11.212 32.592 4.849 1.00 51.47 190 PRO A O 1
ATOM 1385 N N . GLU A 1 191 ? -12.182 31.537 6.573 1.00 72.19 191 GLU A N 1
ATOM 1386 C CA . GLU A 1 191 ? -12.184 30.189 5.978 1.00 72.19 191 GLU A CA 1
ATOM 1387 C C . GLU A 1 191 ? -13.503 29.419 6.208 1.00 72.19 191 GLU A C 1
ATOM 1389 O O . GLU A 1 191 ? -14.439 29.912 6.844 1.00 72.19 191 GLU A O 1
ATOM 1394 N N . LEU A 1 192 ? -13.589 28.191 5.675 1.00 83.50 192 LEU A N 1
ATOM 1395 C CA . LEU A 1 192 ? -14.667 27.252 6.002 1.00 83.50 192 LEU A CA 1
ATOM 1396 C C . LEU A 1 192 ? -14.657 26.936 7.506 1.00 83.50 192 LEU A C 1
ATOM 1398 O O . LEU A 1 192 ? -13.611 26.654 8.088 1.00 83.50 192 LEU A O 1
ATOM 1402 N N . THR A 1 193 ? -15.828 26.956 8.137 1.00 87.56 193 THR A N 1
ATOM 1403 C CA . THR A 1 193 ? -15.992 26.702 9.573 1.00 87.56 193 THR A CA 1
ATOM 1404 C C . THR A 1 193 ? -17.105 25.689 9.805 1.00 87.56 193 THR A C 1
ATOM 1406 O O . THR A 1 193 ? -18.204 25.830 9.261 1.00 87.56 193 THR A O 1
ATOM 1409 N N . VAL A 1 194 ? -16.876 24.692 10.664 1.00 89.69 194 VAL A N 1
ATOM 1410 C CA . VAL A 1 194 ? -17.986 23.882 11.184 1.00 89.69 194 VAL A CA 1
ATOM 1411 C C . VAL A 1 194 ? -18.816 24.749 12.134 1.00 89.69 194 VAL A C 1
ATOM 1413 O O . VAL A 1 194 ? -18.293 25.366 13.060 1.00 89.69 194 VAL A O 1
ATOM 1416 N N . THR A 1 195 ? -20.124 24.806 11.902 1.00 91.44 195 THR A N 1
ATOM 1417 C CA . THR A 1 195 ? -21.082 25.600 12.693 1.00 91.44 195 THR A CA 1
ATOM 1418 C C . THR A 1 195 ? -22.009 24.738 13.543 1.00 91.44 195 THR A C 1
ATOM 1420 O O . THR A 1 195 ? -22.523 25.221 14.545 1.00 91.44 195 THR A O 1
ATOM 1423 N N . GLY A 1 196 ? -22.171 23.455 13.214 1.00 92.19 196 GLY A N 1
ATOM 1424 C CA . GLY A 1 196 ? -22.926 22.510 14.033 1.00 92.19 196 GLY A CA 1
ATOM 1425 C C . GLY A 1 196 ? -22.558 21.063 13.734 1.00 92.19 196 GLY A C 1
ATOM 1426 O O . GLY A 1 196 ? -22.224 20.726 12.599 1.00 92.19 196 GLY A O 1
ATOM 1427 N N . VAL A 1 197 ? -22.629 20.212 14.758 1.00 94.06 197 VAL A N 1
ATOM 1428 C CA . VAL A 1 197 ? -22.454 18.759 14.651 1.00 94.06 197 VAL A CA 1
ATOM 1429 C C . VAL A 1 197 ? -23.498 18.092 15.530 1.00 94.06 197 VAL A C 1
ATOM 1431 O O . VAL A 1 197 ? -23.644 18.438 16.701 1.00 94.06 197 VAL A O 1
ATOM 1434 N N . SER A 1 198 ? -24.196 17.103 14.990 1.00 93.25 198 SER A N 1
ATOM 1435 C CA . SER A 1 198 ? -24.930 16.124 15.789 1.00 93.25 198 SER A CA 1
ATOM 1436 C C . SER A 1 198 ? -24.557 14.720 15.334 1.00 93.25 198 SER A C 1
ATOM 1438 O O . SER A 1 198 ? -24.196 14.511 14.174 1.00 93.25 198 SER A O 1
ATOM 1440 N N . ALA A 1 199 ? -24.607 13.764 16.255 1.00 93.50 199 ALA A N 1
ATOM 1441 C CA . ALA A 1 199 ? -24.292 12.376 15.971 1.00 93.50 199 ALA A CA 1
ATOM 1442 C C . ALA A 1 199 ? -25.147 11.435 16.820 1.00 93.50 199 ALA A C 1
ATOM 1444 O O . ALA A 1 199 ? -25.587 11.800 17.911 1.00 93.50 199 ALA A O 1
ATOM 1445 N N . ARG A 1 200 ? -25.385 10.227 16.305 1.00 92.81 200 ARG A N 1
ATOM 1446 C CA . ARG A 1 200 ? -26.047 9.116 17.006 1.00 92.81 200 ARG A CA 1
ATOM 1447 C C . ARG A 1 200 ? -25.352 7.818 16.609 1.00 92.81 200 ARG A C 1
ATOM 1449 O O . ARG A 1 200 ? -24.953 7.689 15.452 1.00 92.81 200 ARG A O 1
ATOM 1456 N N . SER A 1 201 ? -25.240 6.854 17.521 1.00 90.94 201 SER A N 1
ATOM 1457 C CA . SER A 1 201 ? -24.763 5.511 17.178 1.00 90.94 201 SER A CA 1
ATOM 1458 C C . SER A 1 201 ? -25.883 4.471 17.123 1.00 90.94 201 SER A C 1
ATOM 1460 O O . SER A 1 201 ? -26.921 4.596 17.770 1.00 90.94 201 SER A O 1
ATOM 1462 N N . THR A 1 202 ? -25.661 3.433 16.323 1.00 88.94 202 THR A N 1
ATOM 1463 C CA . THR A 1 202 ? -26.405 2.172 16.324 1.00 88.94 202 THR A CA 1
ATOM 1464 C C . THR A 1 202 ? -25.370 1.062 16.477 1.00 88.94 202 THR A C 1
ATOM 1466 O O . THR A 1 202 ? -24.470 0.952 15.645 1.00 88.94 202 THR A O 1
ATOM 1469 N N . THR A 1 203 ? -25.465 0.258 17.534 1.00 82.06 203 THR A N 1
ATOM 1470 C CA . THR A 1 203 ? -24.478 -0.789 17.834 1.00 82.06 203 THR A CA 1
ATOM 1471 C C . THR A 1 203 ? -25.084 -2.176 17.664 1.00 82.06 203 THR A C 1
ATOM 1473 O O . THR A 1 203 ? -26.121 -2.475 18.251 1.00 82.06 203 THR A O 1
ATOM 1476 N N . THR A 1 204 ? -24.411 -3.018 16.885 1.00 74.81 204 THR A N 1
ATOM 1477 C CA . THR A 1 204 ? -24.661 -4.456 16.727 1.00 74.81 204 THR A CA 1
ATOM 1478 C C . THR A 1 204 ? -23.571 -5.254 17.457 1.00 74.81 204 THR A C 1
ATOM 1480 O O . THR A 1 204 ? -22.658 -4.673 18.044 1.00 74.81 204 THR A O 1
ATOM 1483 N N . SER A 1 205 ? -23.639 -6.587 17.421 1.00 62.94 205 SER A N 1
ATOM 1484 C CA . SER A 1 205 ? -22.553 -7.470 17.885 1.00 62.94 205 SER A CA 1
ATOM 1485 C C . SER A 1 205 ? -21.237 -7.267 17.119 1.00 62.94 205 SER A C 1
ATOM 1487 O O . SER A 1 205 ? -20.167 -7.468 17.678 1.00 62.94 205 SER A O 1
ATOM 1489 N N . THR A 1 206 ? -21.323 -6.839 15.857 1.00 60.22 206 THR A N 1
ATOM 1490 C CA . THR A 1 206 ? -20.220 -6.801 14.881 1.00 60.22 206 THR A CA 1
ATOM 1491 C C . THR A 1 206 ? -19.921 -5.404 14.329 1.00 60.22 206 THR A C 1
ATOM 1493 O O . THR A 1 206 ? -19.287 -5.298 13.286 1.00 60.22 206 THR A O 1
ATOM 1496 N N . ARG A 1 207 ? -20.436 -4.322 14.941 1.00 73.94 207 ARG A N 1
ATOM 1497 C CA . ARG A 1 207 ? -20.001 -2.923 14.714 1.00 73.94 207 ARG A CA 1
ATOM 1498 C C . ARG A 1 207 ? -20.784 -1.902 15.529 1.00 73.94 207 ARG A C 1
ATOM 1500 O O . ARG A 1 207 ? -21.937 -2.100 15.892 1.00 73.94 207 ARG A O 1
ATOM 1507 N N . THR A 1 208 ? -20.189 -0.725 15.713 1.00 85.44 208 THR A N 1
ATOM 1508 C CA . THR A 1 208 ? -20.920 0.503 16.057 1.00 85.44 208 THR A CA 1
ATOM 1509 C C . THR A 1 208 ? -20.958 1.410 14.832 1.00 85.44 208 THR A C 1
ATOM 1511 O O . THR A 1 208 ? -19.925 1.935 14.440 1.00 85.44 208 THR A O 1
ATOM 1514 N N . ALA A 1 209 ? -22.126 1.612 14.225 1.00 88.69 209 ALA A N 1
ATOM 1515 C CA . ALA A 1 209 ? -22.313 2.593 13.159 1.00 88.69 209 ALA A CA 1
ATOM 1516 C C . ALA A 1 209 ? -22.630 3.966 13.771 1.00 88.69 209 ALA A C 1
ATOM 1518 O O . ALA A 1 209 ? -23.577 4.097 14.544 1.00 88.69 209 ALA A O 1
ATOM 1519 N N . VAL A 1 210 ? -21.858 4.991 13.426 1.00 91.12 210 VAL A N 1
ATOM 1520 C CA . VAL A 1 210 ? -21.997 6.374 13.889 1.00 91.12 210 VAL A CA 1
ATOM 1521 C C . VAL A 1 210 ? -22.526 7.222 12.740 1.00 91.12 210 VAL A C 1
ATOM 1523 O O . VAL A 1 210 ? -21.817 7.495 11.772 1.00 91.12 210 VAL A O 1
ATOM 1526 N N . ARG A 1 211 ? -23.784 7.656 12.847 1.00 92.75 211 ARG A N 1
ATOM 1527 C CA . ARG A 1 211 ? -24.391 8.594 11.897 1.00 92.75 211 ARG A CA 1
ATOM 1528 C C . ARG A 1 211 ? -24.100 10.012 12.354 1.00 92.75 211 ARG A C 1
ATOM 1530 O O . ARG A 1 211 ? -24.351 10.331 13.518 1.00 92.75 211 ARG A O 1
ATOM 1537 N N . THR A 1 212 ? -23.621 10.866 11.457 1.00 93.31 212 THR A N 1
ATOM 1538 C CA . THR A 1 212 ? -23.325 12.274 11.749 1.00 93.31 212 THR A CA 1
ATOM 1539 C C . THR A 1 212 ? -24.139 13.213 10.864 1.00 93.31 212 THR A C 1
ATOM 1541 O O . THR A 1 212 ? -24.614 12.854 9.785 1.00 93.31 212 THR A O 1
ATOM 1544 N N . THR A 1 213 ? -24.348 14.435 11.341 1.00 94.88 213 THR A N 1
ATOM 1545 C CA . THR A 1 213 ? -24.874 15.559 10.564 1.00 94.88 213 THR A CA 1
ATOM 1546 C C . THR A 1 213 ? -24.027 16.779 10.891 1.00 94.88 213 THR A C 1
ATOM 1548 O O . THR A 1 213 ? -24.005 17.227 12.039 1.00 94.88 213 THR A O 1
ATOM 1551 N N . VAL A 1 214 ? -23.325 17.293 9.884 1.00 93.88 214 VAL A N 1
ATOM 1552 C CA . VAL A 1 214 ? -22.337 18.371 9.991 1.00 93.88 214 VAL A CA 1
ATOM 1553 C C . VAL A 1 214 ? -22.835 19.574 9.205 1.00 93.88 214 VAL A C 1
ATOM 1555 O O . VAL A 1 214 ? -23.104 19.463 8.011 1.00 93.88 214 VAL A O 1
ATOM 1558 N N . ARG A 1 215 ? -22.929 20.738 9.849 1.00 94.44 215 ARG A N 1
ATOM 1559 C CA . ARG A 1 215 ? -23.211 22.012 9.180 1.00 94.44 215 ARG A CA 1
ATOM 1560 C C . ARG A 1 215 ? -21.910 22.784 8.999 1.00 94.44 215 ARG A C 1
ATOM 1562 O O . ARG A 1 215 ? -21.236 23.090 9.983 1.00 94.44 215 ARG A O 1
ATOM 1569 N N . VAL A 1 216 ? -21.569 23.122 7.760 1.00 92.19 216 VAL A N 1
ATOM 1570 C CA . VAL A 1 216 ? -20.355 23.874 7.402 1.00 92.19 216 VAL A CA 1
ATOM 1571 C C . VAL A 1 216 ? -20.763 25.194 6.761 1.00 92.19 216 VAL A C 1
ATOM 1573 O O . VAL A 1 216 ? -21.656 25.213 5.916 1.00 92.19 216 VAL A O 1
ATOM 1576 N N . ARG A 1 217 ? -20.126 26.294 7.167 1.00 91.88 217 ARG A N 1
ATOM 1577 C CA . ARG A 1 217 ? -20.336 27.638 6.617 1.00 91.88 217 ARG A CA 1
ATOM 1578 C C . ARG A 1 217 ? -19.043 28.161 6.008 1.00 91.88 217 ARG A C 1
ATOM 1580 O O . ARG A 1 217 ? -17.976 27.970 6.584 1.00 91.88 217 ARG A O 1
ATOM 1587 N N . ASN A 1 218 ? -19.139 28.859 4.884 1.00 90.56 218 ASN A N 1
ATOM 1588 C CA . ASN A 1 218 ? -18.070 29.736 4.430 1.00 90.56 218 ASN A CA 1
ATOM 1589 C C . ASN A 1 218 ? -18.182 31.076 5.165 1.00 90.56 218 ASN A C 1
ATOM 1591 O O . ASN A 1 218 ? -19.065 31.878 4.868 1.00 90.56 218 ASN A O 1
ATOM 1595 N N . SER A 1 219 ? -17.301 31.301 6.137 1.00 84.00 219 SER A N 1
ATOM 1596 C CA . SER A 1 219 ? -17.275 32.532 6.938 1.00 84.00 219 SER A CA 1
ATOM 1597 C C . SER A 1 219 ? -16.437 33.644 6.289 1.00 84.00 219 SER A C 1
ATOM 1599 O O . SER A 1 219 ? -16.189 34.666 6.918 1.00 84.00 219 SER A O 1
ATOM 1601 N N . SER A 1 220 ? -15.971 33.445 5.051 1.00 81.81 220 SER A N 1
ATOM 1602 C CA . SER A 1 220 ? -15.113 34.385 4.325 1.00 81.81 220 SER A CA 1
ATOM 1603 C C . SER A 1 220 ? -15.860 35.200 3.274 1.00 81.81 220 SER A C 1
ATOM 1605 O O . SER A 1 220 ? -16.946 34.824 2.832 1.00 81.81 220 SER A O 1
ATOM 1607 N N . SER A 1 221 ? -15.233 36.296 2.847 1.00 85.38 221 SER A N 1
ATOM 1608 C CA . SER A 1 221 ? -15.684 37.179 1.765 1.00 85.38 221 SER A CA 1
ATOM 1609 C C . SER A 1 221 ? -15.483 36.603 0.357 1.00 85.38 221 SER A C 1
ATOM 1611 O O . SER A 1 221 ? -15.985 37.178 -0.604 1.00 85.38 221 SER A O 1
ATOM 1613 N N . VAL A 1 222 ? -14.790 35.466 0.210 1.00 86.00 222 VAL A N 1
ATOM 1614 C CA . VAL A 1 222 ? -14.483 34.837 -1.088 1.00 86.00 222 VAL A CA 1
ATOM 1615 C C . VAL A 1 222 ? -15.130 33.459 -1.210 1.00 86.00 222 VAL A C 1
ATOM 1617 O O . VAL A 1 222 ? -15.348 32.766 -0.215 1.00 86.00 222 VAL A O 1
ATOM 1620 N N . ARG A 1 223 ? -15.452 33.023 -2.433 1.00 86.38 223 ARG A N 1
ATOM 1621 C CA . ARG A 1 223 ? -15.910 31.645 -2.672 1.00 86.38 223 ARG A CA 1
ATOM 1622 C C . ARG A 1 223 ? -14.801 30.675 -2.259 1.00 86.38 223 ARG A C 1
ATOM 1624 O O . ARG A 1 223 ? -13.650 30.859 -2.640 1.00 86.38 223 ARG A O 1
ATOM 1631 N N . LYS A 1 224 ? -15.144 29.630 -1.504 1.00 82.56 224 LYS A N 1
ATOM 1632 C CA . LYS A 1 224 ? -14.213 28.537 -1.194 1.00 82.56 224 LYS A CA 1
ATOM 1633 C C . LYS A 1 224 ? -14.468 27.362 -2.151 1.00 82.56 224 LYS A C 1
ATOM 1635 O O . LYS A 1 224 ? -15.638 27.104 -2.467 1.00 82.56 224 LYS A O 1
ATOM 1640 N N . PRO A 1 225 ? -13.419 26.682 -2.648 1.00 77.12 225 PRO A N 1
ATOM 1641 C CA . PRO A 1 225 ? -13.562 25.495 -3.492 1.00 77.12 225 PRO A CA 1
ATOM 1642 C C . PRO A 1 225 ? -14.176 24.329 -2.703 1.00 77.12 225 PRO A C 1
ATOM 1644 O O . PRO A 1 225 ? -14.495 24.466 -1.517 1.00 77.12 225 PRO A O 1
ATOM 1647 N N . ALA A 1 226 ? -14.376 23.188 -3.366 1.00 77.56 226 ALA A N 1
ATOM 1648 C CA . ALA A 1 226 ? -14.716 21.960 -2.658 1.00 77.56 226 ALA A CA 1
ATOM 1649 C C . ALA A 1 226 ? -13.601 21.588 -1.658 1.00 77.56 226 ALA A C 1
ATOM 1651 O O . ALA A 1 226 ? -12.432 21.913 -1.859 1.00 77.56 226 ALA A O 1
ATOM 1652 N N . SER A 1 227 ? -13.975 20.970 -0.542 1.00 77.88 227 SER A N 1
ATOM 1653 C CA . SER A 1 227 ? -13.069 20.629 0.557 1.00 77.88 227 SER A CA 1
ATOM 1654 C C . SER A 1 227 ? -13.664 19.502 1.408 1.00 77.88 227 SER A C 1
ATOM 1656 O O . SER A 1 227 ? -14.696 18.936 1.056 1.00 77.88 227 SER A O 1
ATOM 1658 N N . HIS A 1 228 ? -13.058 19.201 2.554 1.00 79.56 228 HIS A N 1
ATOM 1659 C CA . HIS A 1 228 ? -13.490 18.137 3.460 1.00 79.56 228 HIS A CA 1
ATOM 1660 C C . HIS A 1 228 ? -13.699 18.666 4.882 1.00 79.56 228 HIS A C 1
ATOM 1662 O O . HIS A 1 228 ? -13.052 19.629 5.305 1.00 79.56 228 HIS A O 1
ATOM 1668 N N . ALA A 1 229 ? -14.593 18.030 5.639 1.00 85.12 229 ALA A N 1
ATOM 1669 C CA . ALA A 1 229 ? -14.664 18.189 7.087 1.00 85.12 229 ALA A CA 1
ATOM 1670 C C . ALA A 1 229 ? -14.406 16.848 7.790 1.00 85.12 229 ALA A C 1
ATOM 1672 O O . ALA A 1 229 ? -15.212 15.926 7.689 1.00 85.12 229 ALA A O 1
ATOM 1673 N N . TRP A 1 230 ? -13.282 16.745 8.496 1.00 83.62 230 TRP A N 1
ATOM 1674 C CA . TRP A 1 230 ? -12.850 15.542 9.211 1.00 83.62 230 TRP A CA 1
ATOM 1675 C C . TRP A 1 230 ? -13.700 15.270 10.442 1.00 83.62 230 TRP A C 1
ATOM 1677 O O . TRP A 1 230 ? -14.053 16.205 11.158 1.00 83.62 230 TRP A O 1
ATOM 1687 N N . LEU A 1 231 ? -13.986 13.998 10.707 1.00 87.75 231 LEU A N 1
ATOM 1688 C CA . LEU A 1 231 ? -14.799 13.498 11.810 1.00 87.75 231 LEU A CA 1
ATOM 1689 C C . LEU A 1 231 ? -13.961 12.646 12.759 1.00 87.75 231 LEU A C 1
ATOM 1691 O O . LEU A 1 231 ? -13.181 11.796 12.332 1.00 87.75 231 LEU A O 1
ATOM 1695 N N . TYR A 1 232 ? -14.184 12.817 14.058 1.00 87.38 232 TYR A N 1
ATOM 1696 C CA . TYR A 1 232 ? -13.471 12.082 15.094 1.00 87.38 232 TYR A CA 1
ATOM 1697 C C . TYR A 1 232 ? -14.365 11.752 16.288 1.00 87.38 232 TYR A C 1
ATOM 1699 O O . TYR A 1 232 ? -15.165 12.584 16.712 1.00 87.38 232 TYR A O 1
ATOM 1707 N N . LEU A 1 233 ? -14.160 10.587 16.896 1.00 89.75 233 LEU A N 1
ATOM 1708 C CA . LEU A 1 233 ? -14.627 10.260 18.241 1.00 89.75 233 LEU A CA 1
ATOM 1709 C C . LEU A 1 233 ? -13.644 10.838 19.268 1.00 89.75 233 LEU A C 1
ATOM 1711 O O . LEU A 1 233 ? -12.454 10.543 19.206 1.00 89.75 233 LEU A O 1
ATOM 1715 N N . THR A 1 234 ? -14.116 11.644 20.219 1.00 89.12 234 THR A N 1
ATOM 1716 C CA . THR A 1 234 ? -13.288 12.266 21.272 1.00 89.12 234 THR A CA 1
ATOM 1717 C C . THR A 1 234 ? -13.762 11.877 22.668 1.00 89.12 234 THR A C 1
ATOM 1719 O O . THR A 1 234 ? -14.956 11.988 22.954 1.00 89.12 234 THR A O 1
ATOM 1722 N N . ALA A 1 235 ? -12.827 11.497 23.542 1.00 86.06 235 ALA A N 1
ATOM 1723 C CA . ALA A 1 235 ? -13.051 11.244 24.966 1.00 86.06 235 ALA A CA 1
ATOM 1724 C C . ALA A 1 235 ? -11.867 11.797 25.786 1.00 86.06 235 ALA A C 1
ATOM 1726 O O . ALA A 1 235 ? -10.786 11.207 25.825 1.00 86.06 235 ALA A O 1
ATOM 1727 N N . GLY A 1 236 ? -12.056 12.960 26.419 1.00 82.00 236 GLY A N 1
ATOM 1728 C CA . GLY A 1 236 ? -10.956 13.705 27.042 1.00 82.00 236 GLY A CA 1
ATOM 1729 C C . GLY A 1 236 ? -9.921 14.144 25.998 1.00 82.00 236 GLY A C 1
ATOM 1730 O O . GLY A 1 236 ? -10.284 14.712 24.970 1.00 82.00 236 GLY A O 1
ATOM 1731 N N . SER A 1 237 ? -8.643 13.852 26.249 1.00 72.88 237 SER A N 1
ATOM 1732 C CA . SER A 1 237 ? -7.548 14.052 25.287 1.00 72.88 237 SER A CA 1
ATOM 1733 C C . SER A 1 237 ? -7.500 12.997 24.176 1.00 72.88 237 SER A C 1
ATOM 1735 O O . SER A 1 237 ? -6.912 13.253 23.126 1.00 72.88 237 SER A O 1
ATOM 1737 N N . ARG A 1 238 ? -8.116 11.820 24.370 1.00 76.69 238 ARG A N 1
ATOM 1738 C CA . ARG A 1 238 ? -8.097 10.738 23.376 1.00 76.69 238 ARG A CA 1
ATOM 1739 C C . ARG A 1 238 ? -8.996 11.086 22.202 1.00 76.69 238 ARG A C 1
ATOM 1741 O O . ARG A 1 238 ? -10.145 11.503 22.386 1.00 76.69 238 ARG A O 1
ATOM 1748 N N . ARG A 1 239 ? -8.496 10.844 20.993 1.00 80.62 239 ARG A N 1
ATOM 1749 C CA . ARG A 1 239 ? -9.256 11.031 19.764 1.00 80.62 239 ARG A CA 1
ATOM 1750 C C . ARG A 1 239 ? -8.988 9.897 18.785 1.00 80.62 239 ARG A C 1
ATOM 1752 O O . ARG A 1 239 ? -7.844 9.602 18.481 1.00 80.62 239 ARG A O 1
ATOM 1759 N N . TYR A 1 240 ? -10.060 9.335 18.249 1.00 78.75 240 TYR A N 1
ATOM 1760 C CA . TYR A 1 240 ? -10.037 8.299 17.225 1.00 78.75 240 TYR A CA 1
ATOM 1761 C C . TYR A 1 240 ? -10.702 8.868 15.982 1.00 78.75 240 TYR A C 1
ATOM 1763 O O . TYR A 1 240 ? -11.802 9.414 16.068 1.00 78.75 240 TYR A O 1
ATOM 1771 N N . ALA A 1 241 ? -10.042 8.804 14.836 1.00 79.31 241 ALA A N 1
ATOM 1772 C CA . ALA A 1 241 ? -10.642 9.290 13.607 1.00 79.31 241 ALA A CA 1
ATOM 1773 C C . ALA A 1 241 ? -11.775 8.377 13.133 1.00 79.31 241 ALA A C 1
ATOM 1775 O O . ALA A 1 241 ? -11.716 7.163 13.288 1.00 79.31 241 ALA A O 1
ATOM 1776 N N . LEU A 1 242 ? -12.836 8.995 12.620 1.00 81.56 242 LEU A N 1
ATOM 1777 C CA . LEU A 1 242 ? -14.077 8.330 12.233 1.00 81.56 242 LEU A CA 1
ATOM 1778 C C . LEU A 1 242 ? -14.287 8.336 10.711 1.00 81.56 242 LEU A C 1
ATOM 1780 O O . LEU A 1 242 ? -14.971 7.461 10.201 1.00 81.56 242 LEU A O 1
ATOM 1784 N N . GLY A 1 243 ? -13.743 9.331 10.006 1.00 79.44 243 GLY A N 1
ATOM 1785 C CA . GLY A 1 243 ? -13.918 9.542 8.566 1.00 79.44 243 GLY A CA 1
ATOM 1786 C C . GLY A 1 243 ? -13.895 11.035 8.235 1.00 79.44 243 GLY A C 1
ATOM 1787 O O . GLY A 1 243 ? -13.423 11.840 9.040 1.00 79.44 243 GLY A O 1
ATOM 1788 N N . HIS A 1 244 ? -14.459 11.438 7.099 1.00 81.69 244 HIS A N 1
ATOM 1789 C CA . HIS A 1 244 ? -14.681 12.848 6.756 1.00 81.69 244 HIS A CA 1
ATOM 1790 C C . HIS A 1 244 ? -16.055 13.061 6.116 1.00 81.69 244 HIS A C 1
ATOM 1792 O O . HIS A 1 244 ? -16.882 12.163 6.085 1.00 81.69 244 HIS A O 1
ATOM 1798 N N . VAL A 1 245 ? -16.345 14.270 5.642 1.00 83.75 245 VAL A N 1
ATOM 1799 C CA . VAL A 1 245 ? -17.450 14.529 4.713 1.00 83.75 245 VAL A CA 1
ATOM 1800 C C . VAL A 1 245 ? -17.014 15.524 3.650 1.00 83.75 245 VAL A C 1
ATOM 1802 O O . VAL A 1 245 ? -16.410 16.549 3.977 1.00 83.75 245 VAL A O 1
ATOM 1805 N N . SER A 1 246 ? -17.334 15.252 2.387 1.00 82.44 246 SER A N 1
ATOM 1806 C CA . SER A 1 246 ? -17.079 16.179 1.284 1.00 82.44 246 SER A CA 1
ATOM 1807 C C . SER A 1 246 ? -18.009 17.390 1.369 1.00 82.44 246 SER A C 1
ATOM 1809 O O . SER A 1 246 ? -19.232 17.282 1.480 1.00 82.44 246 SER A O 1
ATOM 1811 N N . VAL A 1 247 ? -17.414 18.574 1.310 1.00 84.88 247 VAL A N 1
ATOM 1812 C CA . VAL A 1 247 ? -18.068 19.879 1.350 1.00 84.88 247 VAL A CA 1
ATOM 1813 C C . VAL A 1 247 ? -17.930 20.485 -0.043 1.00 84.88 247 VAL A C 1
ATOM 1815 O O . VAL A 1 247 ? -16.832 20.842 -0.460 1.00 84.88 247 VAL A O 1
ATOM 1818 N N . ARG A 1 248 ? -19.040 20.599 -0.780 1.00 86.50 248 ARG A N 1
ATOM 1819 C CA . ARG A 1 248 ? -19.065 21.262 -2.100 1.00 86.50 248 ARG A CA 1
ATOM 1820 C C . ARG A 1 248 ? -18.635 22.732 -1.983 1.00 86.50 248 ARG A C 1
ATOM 1822 O O . ARG A 1 248 ? -18.737 23.315 -0.905 1.00 86.50 248 ARG A O 1
ATOM 1829 N N . SER A 1 249 ? -18.209 23.347 -3.092 1.00 87.06 249 SER A N 1
ATOM 1830 C CA . SER A 1 249 ? -17.851 24.775 -3.115 1.00 87.06 249 SER A CA 1
ATOM 1831 C C . SER A 1 249 ? -18.967 25.653 -2.538 1.00 87.06 249 SER A C 1
ATOM 1833 O O . SER A 1 249 ? -20.135 25.515 -2.904 1.00 87.06 249 SER A O 1
ATOM 1835 N N . LEU A 1 250 ? -18.595 26.588 -1.660 1.00 89.88 250 LEU A N 1
ATOM 1836 C CA . LEU A 1 250 ? -19.518 27.506 -0.995 1.00 89.88 250 LEU A CA 1
ATOM 1837 C C . LEU A 1 250 ? -19.207 28.958 -1.363 1.00 89.88 250 LEU A C 1
ATOM 1839 O O . LEU A 1 250 ? -18.078 29.428 -1.207 1.00 89.88 250 LEU A O 1
ATOM 1843 N N . ALA A 1 251 ? -20.236 29.690 -1.788 1.00 91.81 251 ALA A N 1
ATOM 1844 C CA . ALA A 1 251 ? -20.195 31.145 -1.920 1.00 91.81 251 ALA A CA 1
ATOM 1845 C C . ALA A 1 251 ? -19.945 31.829 -0.551 1.00 91.81 251 ALA A C 1
ATOM 1847 O O . ALA A 1 251 ? -20.148 31.187 0.485 1.00 91.81 251 ALA A O 1
ATOM 1848 N N . PRO A 1 252 ? -19.508 33.102 -0.517 1.00 91.94 252 PRO A N 1
ATOM 1849 C CA . PRO A 1 252 ? -19.378 33.876 0.720 1.00 91.94 252 PRO A CA 1
ATOM 1850 C C . PRO A 1 252 ? -20.639 33.804 1.591 1.00 91.94 252 PRO A C 1
ATOM 1852 O O . PRO A 1 252 ? -21.758 33.874 1.085 1.00 91.94 252 PRO A O 1
ATOM 1855 N N . GLY A 1 253 ? -20.476 33.608 2.900 1.00 88.62 253 GLY A N 1
ATOM 1856 C CA . GLY A 1 253 ? -21.576 33.516 3.870 1.00 88.62 253 GLY A CA 1
ATOM 1857 C C . GLY A 1 253 ? -22.448 32.249 3.802 1.00 88.62 253 GLY A C 1
ATOM 1858 O O . GLY A 1 253 ? -23.141 31.956 4.786 1.00 88.62 253 GLY A O 1
ATOM 1859 N N . ALA A 1 254 ? -22.410 31.489 2.701 1.00 93.38 254 ALA A N 1
ATOM 1860 C CA . ALA A 1 254 ? -23.260 30.323 2.458 1.00 93.38 254 ALA A CA 1
ATOM 1861 C C . ALA A 1 254 ? -22.964 29.159 3.418 1.00 93.38 254 ALA A C 1
ATOM 1863 O O . ALA A 1 254 ? -21.853 29.009 3.929 1.00 93.38 254 ALA A O 1
ATOM 1864 N N . SER A 1 255 ? -23.966 28.308 3.655 1.00 93.44 255 SER A N 1
ATOM 1865 C CA . SER A 1 255 ? -23.847 27.103 4.486 1.00 93.44 255 SER A CA 1
ATOM 1866 C C . SER A 1 255 ? -24.357 25.866 3.755 1.00 93.44 255 SER A C 1
ATOM 1868 O O . SER A 1 255 ? -25.325 25.950 3.007 1.00 93.44 255 SER A O 1
ATOM 1870 N N . THR A 1 256 ? -23.770 24.709 4.051 1.00 94.50 256 THR A N 1
ATOM 1871 C CA . THR A 1 256 ? -24.296 23.392 3.668 1.00 94.50 256 THR A CA 1
ATOM 1872 C C . THR A 1 256 ? -24.434 22.489 4.892 1.00 94.50 256 THR A C 1
ATOM 1874 O O . THR A 1 256 ? -23.816 22.731 5.932 1.00 94.50 256 THR A O 1
ATOM 1877 N N . THR A 1 257 ? -25.265 21.455 4.779 1.00 95.75 257 THR A N 1
ATOM 1878 C CA . THR A 1 257 ? -25.401 20.392 5.779 1.00 95.75 257 THR A CA 1
ATOM 1879 C C . THR A 1 257 ? -25.130 19.057 5.106 1.00 95.75 257 THR A C 1
ATOM 1881 O O . THR A 1 257 ? -25.838 18.690 4.173 1.00 95.75 257 THR A O 1
ATOM 1884 N N . VAL A 1 258 ? -24.128 18.329 5.591 1.00 91.94 258 VAL A N 1
ATOM 1885 C CA . VAL A 1 258 ? -23.744 17.012 5.072 1.00 91.94 258 VAL A CA 1
ATOM 1886 C C . VAL A 1 258 ? -24.067 15.953 6.121 1.00 91.94 258 VAL A C 1
ATOM 1888 O O . VAL A 1 258 ? -23.928 16.192 7.323 1.00 91.94 258 VAL A O 1
ATOM 1891 N N . ARG A 1 259 ? -24.537 14.788 5.675 1.00 93.50 259 ARG A N 1
ATOM 1892 C CA . ARG A 1 259 ? -24.820 13.626 6.523 1.00 93.50 259 ARG A CA 1
ATOM 1893 C C . ARG A 1 259 ? -23.929 12.474 6.089 1.00 93.50 259 ARG A C 1
ATOM 1895 O O . ARG A 1 259 ? -23.742 12.278 4.895 1.00 93.50 259 ARG A O 1
ATOM 1902 N N . SER A 1 260 ? -23.430 11.705 7.045 1.00 87.44 260 SER A N 1
ATOM 1903 C CA . SER A 1 260 ? -22.626 10.507 6.783 1.00 87.44 260 SER A CA 1
ATOM 1904 C C . SER A 1 260 ? -22.916 9.423 7.810 1.00 87.44 260 SER A C 1
ATOM 1906 O O . SER A 1 260 ? -23.498 9.688 8.865 1.00 87.44 260 SER A O 1
ATOM 1908 N N . THR A 1 261 ? -22.528 8.188 7.500 1.00 88.50 261 THR A N 1
ATOM 1909 C CA . THR A 1 261 ? -22.527 7.075 8.452 1.00 88.50 261 THR A CA 1
ATOM 1910 C C . THR A 1 261 ? -21.205 6.341 8.329 1.00 88.50 261 THR A C 1
ATOM 1912 O O . THR A 1 261 ? -20.927 5.775 7.281 1.00 88.50 261 THR A O 1
ATOM 1915 N N . TYR A 1 262 ? -20.426 6.334 9.405 1.00 82.81 262 TYR A N 1
ATOM 1916 C CA . TYR A 1 262 ? -19.143 5.638 9.481 1.00 82.81 262 TYR A CA 1
ATOM 1917 C C . TYR A 1 262 ? -19.199 4.538 10.532 1.00 82.81 262 TYR A C 1
ATOM 1919 O O . TYR A 1 262 ? -19.921 4.656 11.522 1.00 82.81 262 TYR A O 1
ATOM 1927 N N . THR A 1 263 ? -18.435 3.467 10.352 1.00 80.88 263 THR A N 1
ATOM 1928 C CA . THR A 1 263 ? -18.207 2.508 11.437 1.00 80.88 263 THR A CA 1
ATOM 1929 C C . THR A 1 263 ? -17.207 3.125 12.417 1.00 80.88 263 THR A C 1
ATOM 1931 O O . THR A 1 263 ? -16.197 3.679 11.999 1.00 80.88 263 THR A O 1
ATOM 1934 N N . ALA A 1 264 ? -17.484 3.066 13.721 1.00 82.56 264 ALA A N 1
ATOM 1935 C CA . ALA A 1 264 ? -16.522 3.468 14.741 1.00 82.56 264 ALA A CA 1
ATOM 1936 C C . ALA A 1 264 ? -15.243 2.621 14.591 1.00 82.56 264 ALA A C 1
ATOM 1938 O O . ALA A 1 264 ? -15.366 1.395 14.494 1.00 82.56 264 ALA A O 1
ATOM 1939 N N . PRO A 1 265 ? -14.047 3.237 14.576 1.00 72.31 265 PRO A N 1
ATOM 1940 C CA . PRO A 1 265 ? -12.795 2.529 14.322 1.00 72.31 265 PRO A CA 1
ATOM 1941 C C . PRO A 1 265 ? -12.576 1.432 15.368 1.00 72.31 265 PRO A C 1
ATOM 1943 O O . PRO A 1 265 ? -12.819 1.657 16.556 1.00 72.31 265 PRO A O 1
ATOM 1946 N N . ARG A 1 266 ? -12.096 0.257 14.936 1.00 68.12 266 ARG A N 1
ATOM 1947 C CA . ARG A 1 266 ? -11.956 -0.954 15.775 1.00 68.12 266 ARG A CA 1
ATOM 1948 C C . ARG A 1 266 ? -11.175 -0.693 17.069 1.00 68.12 266 ARG A C 1
ATOM 1950 O O . ARG A 1 266 ? -11.550 -1.189 18.128 1.00 68.12 266 ARG A O 1
ATOM 1957 N N . ARG A 1 267 ? -10.138 0.150 16.987 1.00 67.06 267 ARG A N 1
ATOM 1958 C CA . ARG A 1 267 ? -9.285 0.584 18.107 1.00 67.06 267 ARG A CA 1
ATOM 1959 C C . ARG A 1 267 ? -9.957 1.480 19.155 1.00 67.06 267 ARG A C 1
ATOM 1961 O O . ARG A 1 267 ? -9.370 1.664 20.216 1.00 67.06 267 ARG A O 1
ATOM 1968 N N . ALA A 1 268 ? -11.121 2.087 18.891 1.00 75.38 268 ALA A N 1
ATOM 1969 C CA . ALA A 1 268 ? -11.794 2.945 19.870 1.00 75.38 268 ALA A CA 1
ATOM 1970 C C . ALA A 1 268 ? -12.416 2.073 20.977 1.00 75.38 268 ALA A C 1
ATOM 1972 O O . ALA A 1 268 ? -13.393 1.370 20.700 1.00 75.38 268 ALA A O 1
ATOM 1973 N N . PRO A 1 269 ? -11.909 2.110 22.229 1.00 75.25 269 PRO A N 1
ATOM 1974 C CA . PRO A 1 269 ? -12.390 1.222 23.282 1.00 75.25 269 PRO A CA 1
ATOM 1975 C C . PRO A 1 269 ? -13.886 1.389 23.546 1.00 75.25 269 PRO A C 1
ATOM 1977 O O . PRO A 1 269 ? -14.456 2.452 23.282 1.00 75.25 269 PRO A O 1
ATOM 1980 N N . ALA A 1 270 ? -14.505 0.365 24.136 1.00 83.75 270 ALA A N 1
ATOM 1981 C CA . ALA A 1 270 ? -15.866 0.442 24.659 1.00 83.75 270 ALA A CA 1
ATOM 1982 C C . ALA A 1 270 ? -16.035 1.697 25.526 1.00 83.75 270 ALA A C 1
ATOM 1984 O O . ALA A 1 270 ? -15.292 1.890 26.490 1.00 83.75 270 ALA A O 1
ATOM 1985 N N . GLY A 1 271 ? -16.982 2.569 25.189 1.00 87.38 271 GLY A N 1
ATOM 1986 C CA . GLY A 1 271 ? -17.059 3.853 25.867 1.00 87.38 271 GLY A CA 1
ATOM 1987 C C . GLY A 1 271 ? -18.044 4.843 25.272 1.00 87.38 271 GLY A C 1
ATOM 1988 O O . GLY A 1 271 ? -18.857 4.531 24.403 1.00 87.38 271 GLY A O 1
ATOM 1989 N N . LYS A 1 272 ? -17.966 6.064 25.795 1.00 91.12 272 LYS A N 1
ATOM 1990 C CA . LYS A 1 272 ? -18.802 7.207 25.432 1.00 91.12 272 LYS A CA 1
ATOM 1991 C C . LYS A 1 272 ? -17.919 8.289 24.819 1.00 91.12 272 LYS A C 1
ATOM 1993 O O . LYS A 1 272 ? -16.959 8.723 25.449 1.00 91.12 272 LYS A O 1
ATOM 1998 N N . TYR A 1 273 ? -18.270 8.730 23.616 1.00 92.31 273 TYR A N 1
ATOM 1999 C CA . TYR A 1 273 ? -17.502 9.693 22.831 1.00 92.31 273 TYR A CA 1
ATOM 2000 C C . TYR A 1 273 ? -18.395 10.828 22.351 1.00 92.31 273 TYR A C 1
ATOM 2002 O O . TYR A 1 273 ? -19.523 10.594 21.925 1.00 92.31 273 TYR A O 1
ATOM 2010 N N . SER A 1 274 ? -17.885 12.052 22.331 1.00 93.31 274 SER A N 1
ATOM 2011 C CA . SER A 1 274 ? -18.473 13.095 21.483 1.00 93.31 274 SER A CA 1
ATOM 2012 C C . SER A 1 274 ? -17.919 12.976 20.061 1.00 93.31 274 SER A C 1
ATOM 2014 O O . SER A 1 274 ? -16.802 12.493 19.877 1.00 93.31 274 SER A O 1
ATOM 2016 N N . VAL A 1 275 ? -18.663 13.436 19.053 1.00 92.94 275 VAL A N 1
ATOM 2017 C CA . VAL A 1 275 ? -18.159 13.537 17.677 1.00 92.94 275 VAL A CA 1
ATOM 2018 C C . VAL A 1 275 ? -17.655 14.953 17.429 1.00 92.94 275 VAL A C 1
ATOM 2020 O O . VAL A 1 275 ? -18.433 15.906 17.443 1.00 92.94 275 VAL A O 1
ATOM 2023 N N . ARG A 1 276 ? -16.355 15.103 17.184 1.00 91.56 276 ARG A N 1
ATOM 2024 C CA . ARG A 1 276 ? -15.736 16.363 16.761 1.00 91.56 276 ARG A CA 1
ATOM 2025 C C . ARG A 1 276 ? -15.630 16.382 15.240 1.00 91.56 276 ARG A C 1
ATOM 2027 O O . ARG A 1 276 ? -15.031 15.475 14.674 1.00 91.56 276 ARG A O 1
ATOM 2034 N N . ALA A 1 277 ? -16.176 17.410 14.597 1.00 90.50 277 ALA A N 1
ATOM 2035 C CA . ALA A 1 277 ? -15.974 17.673 13.174 1.00 90.50 277 ALA A CA 1
ATOM 2036 C C . ALA A 1 277 ? -15.106 18.925 12.978 1.00 90.50 277 ALA A C 1
ATOM 2038 O O . ALA A 1 277 ? -15.326 19.908 13.686 1.00 90.50 277 ALA A O 1
ATOM 2039 N N . CYS A 1 278 ? -14.167 18.919 12.030 1.00 86.69 278 CYS A N 1
ATOM 2040 C CA . CYS A 1 278 ? -13.222 20.012 11.751 1.00 86.69 278 CYS A CA 1
ATOM 2041 C C . CYS A 1 278 ? -13.174 20.329 10.250 1.00 86.69 278 CYS A C 1
ATOM 2043 O O . CYS A 1 278 ? -13.023 19.410 9.457 1.00 86.69 278 CYS A O 1
ATOM 2045 N N . ALA A 1 279 ? -13.292 21.599 9.849 1.00 80.88 279 ALA A N 1
ATOM 2046 C CA . ALA A 1 279 ? -13.271 21.989 8.434 1.00 80.88 279 ALA A CA 1
ATOM 2047 C C . ALA A 1 279 ? -11.835 22.189 7.913 1.00 80.88 279 ALA A C 1
ATOM 2049 O O . ALA A 1 279 ? -11.081 22.999 8.459 1.00 80.88 279 ALA A O 1
ATOM 2050 N N . GLY A 1 280 ? -11.487 21.493 6.827 1.00 65.50 280 GLY A N 1
ATOM 2051 C CA . GLY A 1 280 ? -10.125 21.423 6.297 1.00 65.50 280 GLY A CA 1
ATOM 2052 C C . GLY A 1 280 ? -9.187 20.576 7.165 1.00 65.50 280 GLY A C 1
ATOM 2053 O O . GLY A 1 280 ? -9.614 19.942 8.130 1.00 65.50 280 GLY A O 1
ATOM 2054 N N . GLY A 1 281 ? -7.899 20.569 6.811 1.00 53.88 281 GLY A N 1
ATOM 2055 C CA . GLY A 1 281 ? -6.863 19.838 7.544 1.00 53.88 281 GLY A CA 1
ATOM 2056 C C . GLY A 1 281 ? -6.831 20.175 9.039 1.00 53.88 281 GLY A C 1
ATOM 2057 O O . GLY A 1 281 ? -7.095 21.307 9.447 1.00 53.88 281 GLY A O 1
ATOM 2058 N N . TYR A 1 282 ? -6.507 19.162 9.839 1.00 51.66 282 TYR A N 1
ATOM 2059 C CA . TYR A 1 282 ? -6.545 19.130 11.303 1.00 51.66 282 TYR A CA 1
ATOM 2060 C C . TYR A 1 282 ? -6.006 20.417 11.961 1.00 51.66 282 TYR A C 1
ATOM 2062 O O . TYR A 1 282 ? -4.800 20.630 12.093 1.00 51.66 282 TYR A O 1
ATOM 2070 N N . SER A 1 283 ? -6.913 21.285 12.421 1.00 48.41 283 SER A N 1
ATOM 2071 C CA . SER A 1 283 ? -6.579 22.426 13.276 1.00 48.41 283 SER A CA 1
ATOM 2072 C C . SER A 1 283 ? -7.685 22.670 14.304 1.00 48.41 283 SER A C 1
ATOM 2074 O O . SER A 1 283 ? -8.879 22.643 13.998 1.00 48.41 283 SER A O 1
ATOM 2076 N N . GLY A 1 284 ? -7.296 22.883 15.565 1.00 53.09 284 GLY A N 1
ATOM 2077 C CA . GLY A 1 284 ? -8.235 22.922 16.692 1.00 53.09 284 GLY A CA 1
ATOM 2078 C C . GLY A 1 284 ? -9.287 24.035 16.611 1.00 53.09 284 GLY A C 1
ATOM 2079 O O . GLY A 1 284 ? -10.373 23.875 17.169 1.00 53.09 284 GLY A O 1
ATOM 2080 N N . GLN A 1 285 ? -8.986 25.118 15.887 1.00 54.75 285 GLN A N 1
ATOM 2081 C CA . GLN A 1 285 ? -9.792 26.340 15.786 1.00 54.75 285 GLN A CA 1
ATOM 2082 C C . GLN A 1 285 ? -11.005 26.218 14.845 1.00 54.75 285 GLN A C 1
ATOM 2084 O O . GLN A 1 285 ? -11.952 26.988 14.975 1.00 54.75 285 GLN A O 1
ATOM 2089 N N . ARG A 1 286 ? -11.020 25.249 13.916 1.00 75.44 286 ARG A N 1
ATOM 2090 C CA . ARG A 1 286 ? -12.075 25.113 12.882 1.00 75.44 286 ARG A CA 1
ATOM 2091 C C . ARG A 1 286 ? -13.073 23.993 13.168 1.00 75.44 286 ARG A C 1
ATOM 2093 O O . ARG A 1 286 ? -13.776 23.529 12.265 1.00 75.44 286 ARG A O 1
ATOM 2100 N N . CYS A 1 287 ? -13.119 23.544 14.420 1.00 85.69 287 CYS A N 1
ATOM 2101 C CA . CYS A 1 287 ? -13.892 22.385 14.836 1.00 85.69 287 CYS A CA 1
ATOM 2102 C C . CYS A 1 287 ? -15.123 22.734 15.672 1.00 85.69 287 CYS A C 1
ATOM 2104 O O . CYS A 1 287 ? -15.127 23.694 16.442 1.00 85.69 287 CYS A O 1
ATOM 2106 N N . ARG A 1 288 ? -16.128 21.859 15.625 1.00 89.88 288 ARG A N 1
ATOM 2107 C CA . ARG A 1 288 ? -17.205 21.785 16.618 1.00 89.88 288 ARG A CA 1
ATOM 2108 C C . ARG A 1 288 ? -17.349 20.358 17.116 1.00 89.88 288 ARG A C 1
ATOM 2110 O O . ARG A 1 288 ? -17.131 19.410 16.369 1.00 89.88 288 ARG A O 1
ATOM 2117 N N . THR A 1 289 ? -17.732 20.224 18.375 1.00 89.38 289 THR A N 1
ATOM 2118 C CA . THR A 1 289 ? -18.032 18.943 19.015 1.00 89.38 289 THR A CA 1
ATOM 2119 C C . THR A 1 289 ? -19.544 18.807 19.154 1.00 89.38 289 THR A C 1
ATOM 2121 O O . THR A 1 289 ? -20.223 19.794 19.440 1.00 89.38 289 THR A O 1
ATOM 2124 N N . SER A 1 290 ? -20.083 17.611 18.926 1.00 88.19 290 SER A N 1
ATOM 2125 C CA . SER A 1 290 ? -21.504 17.332 19.108 1.00 88.19 290 SER A CA 1
ATOM 2126 C C . SER A 1 290 ? -21.913 17.459 20.573 1.00 88.19 290 SER A C 1
ATOM 2128 O O . SER A 1 290 ? -21.216 16.977 21.465 1.00 88.19 290 SER A O 1
ATOM 2130 N N . SER A 1 291 ? -23.087 18.043 20.813 1.00 76.25 291 SER A N 1
ATOM 2131 C CA . SER A 1 291 ? -23.755 17.991 22.121 1.00 76.25 291 SER A CA 1
ATOM 2132 C C . SER A 1 291 ? -24.200 16.568 22.479 1.00 76.25 291 SER A C 1
ATOM 2134 O O . SER A 1 291 ? -24.200 16.187 23.645 1.00 76.25 291 SER A O 1
ATOM 2136 N N . GLY A 1 292 ? -24.550 15.765 21.469 1.00 77.31 292 GLY A N 1
ATOM 2137 C CA . GLY A 1 292 ? -24.823 14.338 21.620 1.00 77.31 292 GLY A CA 1
ATOM 2138 C C . GLY A 1 292 ? -23.551 13.515 21.832 1.00 77.31 292 GLY A C 1
ATOM 2139 O O . GLY A 1 292 ? -22.508 13.794 21.235 1.00 77.31 292 GLY A O 1
ATOM 2140 N N . VAL A 1 293 ? -23.674 12.467 22.642 1.00 88.00 293 VAL A N 1
ATOM 2141 C CA . VAL A 1 293 ? -22.644 11.452 22.892 1.00 88.00 293 VAL A CA 1
ATOM 2142 C C . VAL A 1 293 ? -23.025 10.173 22.150 1.00 88.00 293 VAL A C 1
ATOM 2144 O O . VAL A 1 293 ? -24.184 9.761 22.171 1.00 88.00 293 VAL A O 1
ATOM 2147 N N . VAL A 1 294 ? -22.051 9.529 21.515 1.00 91.00 294 VAL A N 1
ATOM 2148 C CA . VAL A 1 294 ? -22.192 8.218 20.879 1.00 91.00 294 VAL A CA 1
ATOM 2149 C C . VAL A 1 294 ? -21.531 7.149 21.743 1.00 91.00 294 VAL A C 1
ATOM 2151 O O . VAL A 1 294 ? -20.436 7.343 22.272 1.00 91.00 294 VAL A O 1
ATOM 2154 N N . GLY A 1 295 ? -22.222 6.025 21.919 1.00 87.25 295 GLY A N 1
ATOM 2155 C CA . GLY A 1 295 ? -21.685 4.854 22.607 1.00 87.25 295 GLY A CA 1
ATOM 2156 C C . GLY A 1 295 ? -21.050 3.885 21.616 1.00 87.25 295 GLY A C 1
ATOM 2157 O O . GLY A 1 295 ? -21.677 3.580 20.599 1.00 87.25 295 GLY A O 1
ATOM 2158 N N . THR A 1 296 ? -19.853 3.392 21.927 1.00 82.12 296 THR A N 1
ATOM 2159 C CA . THR A 1 296 ? -19.252 2.192 21.325 1.00 82.12 296 THR A CA 1
ATOM 2160 C C . THR A 1 296 ? -19.340 1.036 22.326 1.00 82.12 296 THR A C 1
ATOM 2162 O O . THR A 1 296 ? -19.313 1.248 23.541 1.00 82.12 296 THR A O 1
ATOM 2165 N N . LYS A 1 297 ? -19.428 -0.203 21.834 1.00 72.62 297 LYS A N 1
ATOM 2166 C CA . LYS A 1 297 ? -19.236 -1.407 22.659 1.00 72.62 297 LYS A CA 1
ATOM 2167 C C . LYS A 1 297 ? -17.860 -2.013 22.414 1.00 72.62 297 LYS A C 1
ATOM 2169 O O . LYS A 1 297 ? -17.252 -1.766 21.375 1.00 72.62 297 LYS A O 1
ATOM 2174 N N . ALA A 1 298 ? -17.414 -2.830 23.367 1.00 60.06 298 ALA A N 1
ATOM 2175 C CA . ALA A 1 298 ? -16.307 -3.745 23.143 1.00 60.06 298 ALA A CA 1
ATOM 2176 C C . ALA A 1 298 ? -16.698 -4.666 21.989 1.00 60.06 298 ALA A C 1
ATOM 2178 O O . ALA A 1 298 ? -17.750 -5.306 22.030 1.00 60.06 298 ALA A O 1
ATOM 2179 N N . TRP A 1 299 ? -15.866 -4.692 20.960 1.00 56.69 299 TRP A N 1
ATOM 2180 C CA . TRP A 1 299 ? -15.905 -5.740 19.960 1.00 56.69 299 TRP A CA 1
ATOM 2181 C C . TRP A 1 299 ? -15.282 -7.004 20.561 1.00 56.69 299 TRP A C 1
ATOM 2183 O O . TRP A 1 299 ? -14.233 -6.925 21.202 1.00 56.69 299 TRP A O 1
ATOM 2193 N N . THR A 1 300 ? -15.856 -8.174 20.278 1.00 51.97 300 THR A N 1
ATOM 2194 C CA . THR A 1 300 ? -15.016 -9.363 20.068 1.00 51.97 300 THR A CA 1
ATOM 2195 C C . THR A 1 300 ? -14.015 -8.985 18.987 1.00 51.97 300 THR A C 1
ATOM 2197 O O . THR A 1 300 ? -14.467 -8.550 17.923 1.00 51.97 300 THR A O 1
ATOM 2200 N N . ARG A 1 301 ? -12.702 -9.062 19.258 1.00 53.78 301 ARG A N 1
ATOM 2201 C CA . ARG A 1 301 ? -11.697 -8.632 18.273 1.00 53.78 301 ARG A CA 1
ATOM 2202 C C . ARG A 1 301 ? -12.026 -9.320 16.941 1.00 53.78 301 ARG A C 1
ATOM 2204 O O . ARG A 1 301 ? -12.130 -10.547 16.939 1.00 53.78 301 ARG A O 1
ATOM 2211 N N . PRO A 1 302 ? -12.266 -8.576 15.845 1.00 61.22 302 PRO A N 1
ATOM 2212 C CA . PRO A 1 302 ? -12.280 -9.211 14.537 1.00 61.22 302 PRO A CA 1
ATOM 2213 C C . PRO A 1 302 ? -10.923 -9.896 14.357 1.00 61.22 302 PRO A C 1
ATOM 2215 O O . PRO A 1 302 ? -9.930 -9.414 14.915 1.00 61.22 302 PRO A O 1
ATOM 2218 N N . ARG A 1 303 ? -10.890 -11.023 13.633 1.00 77.94 303 ARG A N 1
ATOM 2219 C CA . ARG A 1 303 ? -9.609 -11.655 13.295 1.00 77.94 303 ARG A CA 1
ATOM 2220 C C . ARG A 1 303 ? -8.689 -10.589 12.683 1.00 77.94 303 ARG A C 1
ATOM 2222 O O . ARG A 1 303 ? -9.196 -9.768 11.910 1.00 77.94 303 ARG A O 1
ATOM 2229 N N . PRO A 1 304 ? -7.401 -10.568 13.055 1.00 90.62 304 PRO A N 1
ATOM 2230 C CA . PRO A 1 304 ? -6.428 -9.714 12.401 1.00 90.62 304 PRO A CA 1
ATOM 2231 C C . PRO A 1 304 ? -6.457 -9.926 10.894 1.00 90.62 304 PRO A C 1
ATOM 2233 O O . PRO A 1 304 ? -6.710 -11.033 10.418 1.00 90.62 304 PRO A O 1
ATOM 2236 N N . GLU A 1 305 ? -6.206 -8.858 10.156 1.00 93.75 305 GLU A N 1
ATOM 2237 C CA . GLU A 1 305 ? -6.053 -8.930 8.710 1.00 93.75 305 GLU A CA 1
ATOM 2238 C C . GLU A 1 3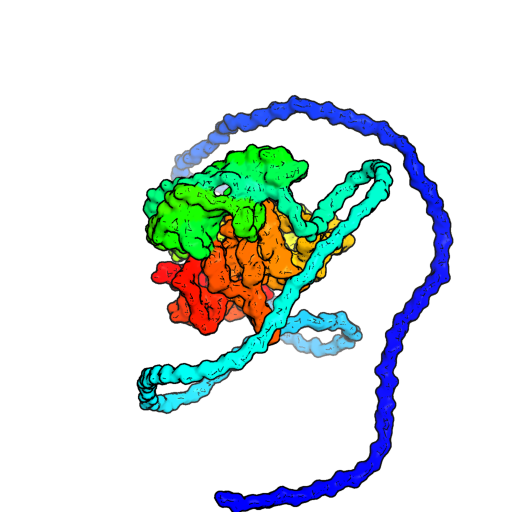05 ? -4.649 -9.455 8.421 1.00 93.75 305 GLU A C 1
ATOM 2240 O O . GLU A 1 305 ? -3.663 -8.742 8.573 1.00 93.75 305 GLU A O 1
ATOM 2245 N N . THR A 1 306 ? -4.550 -10.742 8.105 1.00 97.88 306 THR A N 1
ATOM 2246 C CA . THR A 1 306 ? -3.289 -11.409 7.773 1.00 97.88 306 THR A CA 1
ATOM 2247 C C . THR A 1 306 ? -3.181 -11.646 6.272 1.00 97.88 306 THR A C 1
ATOM 2249 O O . THR A 1 306 ? -4.192 -11.905 5.605 1.00 97.88 306 THR A O 1
ATOM 2252 N N . GLY A 1 307 ? -1.969 -11.556 5.731 1.00 97.94 307 GLY A N 1
ATOM 2253 C CA . GLY A 1 307 ? -1.741 -11.694 4.298 1.00 97.94 307 GLY A CA 1
ATOM 2254 C C . GLY A 1 307 ? -0.303 -12.008 3.905 1.00 97.94 307 GLY A C 1
ATOM 2255 O O . GLY A 1 307 ? 0.559 -12.254 4.746 1.00 97.94 307 GLY A O 1
ATOM 2256 N N . VAL A 1 308 ? -0.064 -11.986 2.600 1.00 98.44 308 VAL A N 1
ATOM 2257 C CA . VAL A 1 308 ? 1.271 -12.009 1.986 1.00 98.44 308 VAL A CA 1
ATOM 2258 C C . VAL A 1 308 ? 1.375 -10.806 1.066 1.00 98.44 308 VAL A C 1
ATOM 2260 O O . VAL A 1 308 ? 0.383 -10.468 0.421 1.00 98.44 308 VAL A O 1
ATOM 2263 N N . MET A 1 309 ? 2.546 -10.185 0.983 1.00 98.69 309 MET A N 1
ATOM 2264 C CA . MET A 1 309 ? 2.910 -9.332 -0.142 1.00 98.69 309 MET A CA 1
ATOM 2265 C C . MET A 1 309 ? 3.827 -10.096 -1.093 1.00 98.69 309 MET A C 1
ATOM 2267 O O . MET A 1 309 ? 4.777 -10.731 -0.641 1.00 98.69 309 MET A O 1
ATOM 2271 N N . LEU A 1 310 ? 3.536 -10.024 -2.391 1.00 98.00 310 LEU A N 1
ATOM 2272 C CA . LEU A 1 310 ? 4.431 -10.483 -3.451 1.00 98.00 310 LEU A CA 1
ATOM 2273 C C . LEU A 1 310 ? 4.906 -9.278 -4.265 1.00 98.00 310 LEU A C 1
ATOM 2275 O O . LEU A 1 310 ? 4.082 -8.543 -4.821 1.00 98.00 310 LEU A O 1
ATOM 2279 N N . ASP A 1 311 ? 6.220 -9.113 -4.349 1.00 97.38 311 ASP A N 1
ATOM 2280 C CA . ASP A 1 311 ? 6.884 -8.174 -5.248 1.00 97.38 311 ASP A CA 1
ATOM 2281 C C . ASP A 1 311 ? 6.913 -8.717 -6.679 1.00 97.38 311 ASP A C 1
ATOM 2283 O O . ASP A 1 311 ? 7.806 -9.472 -7.059 1.00 97.38 311 ASP A O 1
ATOM 2287 N N . VAL A 1 312 ? 5.926 -8.320 -7.485 1.00 95.44 312 VAL A N 1
ATOM 2288 C CA . VAL A 1 312 ? 5.871 -8.689 -8.909 1.00 95.44 312 VAL A CA 1
ATOM 2289 C C . VAL A 1 312 ? 6.575 -7.673 -9.816 1.00 95.44 312 VAL A C 1
ATOM 2291 O O . VAL A 1 312 ? 6.500 -7.797 -11.040 1.00 95.44 312 VAL A O 1
ATOM 2294 N N . ALA A 1 313 ? 7.233 -6.661 -9.240 1.00 94.88 313 ALA A N 1
ATOM 2295 C CA . ALA A 1 313 ? 8.070 -5.725 -9.974 1.00 94.88 313 ALA A CA 1
ATOM 2296 C C . ALA A 1 313 ? 9.461 -6.337 -10.190 1.00 94.88 313 ALA A C 1
ATOM 2298 O O . ALA A 1 313 ? 9.839 -6.596 -11.336 1.00 94.88 313 ALA A O 1
ATOM 2299 N N . ARG A 1 314 ? 10.201 -6.630 -9.112 1.00 92.75 314 ARG A N 1
ATOM 2300 C CA . ARG A 1 314 ? 11.592 -7.113 -9.199 1.00 92.75 314 ARG A CA 1
ATOM 2301 C C . ARG A 1 314 ? 11.676 -8.502 -9.847 1.00 92.75 314 ARG A C 1
ATOM 2303 O O . ARG A 1 314 ? 12.567 -8.722 -10.666 1.00 92.75 314 ARG A O 1
ATOM 2310 N N . ALA A 1 315 ? 10.714 -9.387 -9.567 1.00 91.94 315 ALA A N 1
ATOM 2311 C CA . ALA A 1 315 ? 10.636 -10.737 -10.133 1.00 91.94 315 ALA A CA 1
ATOM 2312 C C . ALA A 1 315 ? 9.246 -11.050 -10.717 1.00 91.94 315 ALA A C 1
ATOM 2314 O O . ALA A 1 315 ? 8.220 -10.648 -10.175 1.00 91.94 315 ALA A O 1
ATOM 2315 N N . TYR A 1 316 ? 9.174 -11.818 -11.811 1.00 92.81 316 TYR A N 1
ATOM 2316 C CA . TYR A 1 316 ? 7.885 -12.216 -12.395 1.00 92.81 316 TYR A CA 1
ATOM 2317 C C . TYR A 1 316 ? 7.356 -13.516 -11.799 1.00 92.81 316 TYR A C 1
ATOM 2319 O O . TYR A 1 316 ? 7.898 -14.590 -12.043 1.00 92.81 316 TYR A O 1
ATOM 2327 N N . TYR A 1 317 ? 6.221 -13.439 -11.109 1.00 94.56 317 TYR A N 1
ATOM 2328 C CA . TYR A 1 317 ? 5.539 -14.601 -10.547 1.00 94.56 317 TYR A CA 1
ATOM 2329 C C . TYR A 1 317 ? 4.533 -15.177 -11.559 1.00 94.56 317 TYR A C 1
ATOM 2331 O O . TYR A 1 317 ? 3.589 -14.481 -11.951 1.00 94.56 317 TYR A O 1
ATOM 2339 N N . PRO A 1 318 ? 4.644 -16.461 -11.955 1.00 94.50 318 PRO A N 1
ATOM 2340 C CA . PRO A 1 318 ? 3.638 -17.101 -12.794 1.00 94.50 318 PRO A CA 1
ATOM 2341 C C . PRO A 1 318 ? 2.254 -17.063 -12.135 1.00 94.50 318 PRO A C 1
ATOM 2343 O O . PRO A 1 318 ? 2.117 -17.327 -10.942 1.00 94.50 318 PRO A O 1
ATOM 2346 N N . VAL A 1 319 ? 1.198 -16.826 -12.921 1.00 96.50 319 VAL A N 1
ATOM 2347 C CA . VAL A 1 319 ? -0.192 -16.732 -12.418 1.00 96.50 319 VAL A CA 1
ATOM 2348 C C . VAL A 1 319 ? -0.580 -17.913 -11.519 1.00 96.50 319 VAL A C 1
ATOM 2350 O O . VAL A 1 319 ? -1.198 -17.711 -10.480 1.00 96.50 319 VAL A O 1
ATOM 2353 N N . ALA A 1 320 ? -0.167 -19.134 -11.872 1.00 95.62 320 ALA A N 1
ATOM 2354 C CA . ALA A 1 320 ? -0.445 -20.339 -11.088 1.00 95.62 320 ALA A CA 1
ATOM 2355 C C . ALA A 1 320 ? 0.276 -20.377 -9.721 1.00 95.62 320 ALA A C 1
ATOM 2357 O O . ALA A 1 320 ? -0.216 -21.008 -8.788 1.00 95.62 320 ALA A O 1
ATOM 2358 N N . LEU A 1 321 ? 1.427 -19.709 -9.580 1.00 96.12 321 LEU A N 1
ATOM 2359 C CA . LEU A 1 321 ? 2.114 -19.550 -8.295 1.00 96.12 321 LEU A CA 1
ATOM 2360 C C . LEU A 1 321 ? 1.363 -18.547 -7.409 1.00 96.12 321 LEU A C 1
ATOM 2362 O O . LEU A 1 321 ? 1.113 -18.834 -6.241 1.00 96.12 321 LEU A O 1
ATOM 2366 N N . ILE A 1 322 ? 0.912 -17.426 -7.979 1.00 97.69 322 ILE A N 1
ATOM 2367 C CA . ILE A 1 322 ? 0.093 -16.430 -7.268 1.00 97.69 322 ILE A CA 1
ATOM 2368 C C . ILE A 1 322 ? -1.243 -17.051 -6.811 1.00 97.69 322 ILE A C 1
ATOM 2370 O O . ILE A 1 322 ? -1.650 -16.882 -5.662 1.00 97.69 322 ILE A O 1
ATOM 2374 N N . GLU A 1 323 ? -1.896 -17.844 -7.668 1.00 98.12 323 GLU A N 1
ATOM 2375 C CA . GLU A 1 323 ? -3.108 -18.607 -7.320 1.00 98.12 323 GLU A CA 1
ATOM 2376 C C . GLU A 1 323 ? -2.868 -19.611 -6.173 1.00 98.12 323 GLU A C 1
ATOM 2378 O O . GLU A 1 323 ? -3.758 -19.820 -5.350 1.00 98.12 323 GLU A O 1
ATOM 2383 N N . ARG A 1 324 ? -1.654 -20.166 -6.039 1.00 98.00 324 ARG A N 1
ATOM 2384 C CA . ARG A 1 324 ? -1.282 -21.033 -4.907 1.00 98.00 324 ARG A CA 1
ATOM 2385 C C . ARG A 1 324 ? -0.997 -20.279 -3.610 1.00 98.00 324 ARG A C 1
ATOM 2387 O O . ARG A 1 324 ? -1.318 -20.811 -2.552 1.00 98.00 324 ARG A O 1
ATOM 2394 N N . TYR A 1 325 ? -0.460 -19.057 -3.656 1.00 98.19 325 TYR A N 1
ATOM 2395 C CA . TYR A 1 325 ? -0.388 -18.197 -2.464 1.00 98.19 325 TYR A CA 1
ATOM 2396 C C . TYR A 1 325 ? -1.788 -17.795 -1.977 1.00 98.19 325 TYR A C 1
ATOM 2398 O O . TYR A 1 325 ? -2.042 -17.790 -0.775 1.00 98.19 325 TYR A O 1
ATOM 2406 N N . ILE A 1 326 ? -2.722 -17.529 -2.897 1.00 98.62 326 ILE A N 1
ATOM 2407 C CA . ILE A 1 326 ? -4.139 -17.303 -2.568 1.00 98.62 326 ILE A CA 1
ATOM 2408 C C . ILE A 1 326 ? -4.747 -18.534 -1.883 1.00 98.62 326 ILE A C 1
ATOM 2410 O O . ILE A 1 326 ? -5.435 -18.391 -0.872 1.00 98.62 326 ILE A O 1
ATOM 2414 N N . ASP A 1 327 ? -4.487 -19.732 -2.408 1.00 98.38 327 ASP A N 1
ATOM 2415 C CA . ASP A 1 327 ? -4.968 -20.984 -1.819 1.00 98.38 327 ASP A CA 1
ATOM 2416 C C . ASP A 1 327 ? -4.362 -21.227 -0.426 1.00 98.38 327 ASP A C 1
ATOM 2418 O O . ASP A 1 327 ? -5.105 -21.501 0.516 1.00 98.38 327 ASP A O 1
ATOM 2422 N N . LEU A 1 328 ? -3.048 -21.023 -0.260 1.00 97.94 328 LEU A N 1
ATOM 2423 C CA . LEU A 1 328 ? -2.359 -21.095 1.034 1.00 97.94 328 LEU A CA 1
ATOM 2424 C C . LEU A 1 328 ? -2.996 -20.156 2.069 1.00 97.94 328 LEU A C 1
ATOM 2426 O O . LEU A 1 328 ? -3.272 -20.574 3.195 1.00 97.94 328 LEU A O 1
ATOM 2430 N N . LEU A 1 329 ? -3.240 -18.899 1.691 1.00 98.44 329 LEU A N 1
ATOM 2431 C CA . LEU A 1 329 ? -3.899 -17.916 2.548 1.00 98.44 329 LEU A CA 1
ATOM 2432 C C . LEU A 1 329 ? -5.304 -18.384 2.940 1.00 98.44 329 LEU A C 1
ATOM 2434 O O . LEU A 1 329 ? -5.640 -18.381 4.122 1.00 98.44 329 LEU A O 1
ATOM 2438 N N . ALA A 1 330 ? -6.115 -18.812 1.973 1.00 96.69 330 ALA A N 1
ATOM 2439 C CA . ALA A 1 330 ? -7.499 -19.211 2.213 1.00 96.69 330 ALA A CA 1
ATOM 2440 C C . ALA A 1 330 ? -7.610 -20.443 3.122 1.00 96.69 330 ALA A C 1
ATOM 2442 O O . ALA A 1 330 ? -8.417 -20.450 4.054 1.00 96.69 330 ALA A O 1
ATOM 2443 N N . ASP A 1 331 ? -6.768 -21.450 2.890 1.00 96.06 331 ASP A N 1
ATOM 2444 C CA . ASP A 1 331 ? -6.792 -22.710 3.630 1.00 96.06 331 ASP A CA 1
ATOM 2445 C C . ASP A 1 331 ? -6.279 -22.540 5.082 1.00 96.06 331 ASP A C 1
ATOM 2447 O O . ASP A 1 331 ? -6.682 -23.297 5.965 1.00 96.06 331 ASP A O 1
ATOM 2451 N N . ASN A 1 332 ? -5.472 -21.503 5.365 1.00 96.12 332 ASN A N 1
ATOM 2452 C CA . ASN A 1 332 ? -4.933 -21.199 6.704 1.00 96.12 332 ASN A CA 1
ATOM 2453 C C . ASN A 1 332 ? -5.622 -20.017 7.419 1.00 96.12 332 ASN A C 1
ATOM 2455 O O . ASN A 1 332 ? -5.281 -19.687 8.554 1.00 96.12 332 ASN A O 1
ATOM 2459 N N . GLY A 1 333 ? -6.631 -19.388 6.806 1.00 91.81 333 GLY A N 1
ATOM 2460 C CA . GLY A 1 333 ? -7.401 -18.298 7.422 1.00 91.81 333 GLY A CA 1
ATOM 2461 C C . GLY A 1 333 ? -6.794 -16.897 7.281 1.00 91.81 333 GLY A C 1
ATOM 2462 O O . GLY A 1 333 ? -7.199 -15.994 8.019 1.00 91.81 333 GLY A O 1
ATOM 2463 N N . GLY A 1 334 ? -5.876 -16.723 6.329 1.00 96.38 334 GLY A N 1
ATOM 2464 C CA . GLY A 1 334 ? -5.467 -15.433 5.780 1.00 96.38 334 GLY A CA 1
ATOM 2465 C C . GLY A 1 334 ? -6.621 -14.682 5.109 1.00 96.38 334 GLY A C 1
ATOM 2466 O O . GLY A 1 334 ? -7.713 -15.213 4.899 1.00 96.38 334 GLY A O 1
ATOM 2467 N N . THR A 1 335 ? -6.394 -13.405 4.803 1.00 96.69 335 THR A N 1
ATOM 2468 C CA . THR A 1 335 ? -7.460 -12.460 4.424 1.00 96.69 335 THR A CA 1
ATOM 2469 C C . THR A 1 335 ? -7.149 -11.606 3.198 1.00 96.69 335 THR A C 1
ATOM 2471 O O . THR A 1 335 ? -8.084 -11.210 2.497 1.00 96.69 335 THR A O 1
ATOM 2474 N N . PHE A 1 336 ? -5.874 -11.338 2.898 1.00 98.38 336 PHE A N 1
ATOM 2475 C CA . PHE A 1 336 ? -5.485 -10.554 1.726 1.00 98.38 336 PHE A CA 1
ATOM 2476 C C . PHE A 1 336 ? -4.179 -11.024 1.078 1.00 98.38 336 PHE A C 1
ATOM 2478 O O . PHE A 1 336 ? -3.315 -11.609 1.724 1.00 98.38 336 PHE A O 1
ATOM 2485 N N . LEU A 1 337 ? -4.045 -10.707 -0.206 1.00 98.75 337 LEU A N 1
ATOM 2486 C CA . LEU A 1 337 ? -2.807 -10.735 -0.971 1.00 98.75 337 LEU A CA 1
ATOM 2487 C C . LEU A 1 337 ? -2.493 -9.294 -1.391 1.00 98.75 337 LEU A C 1
ATOM 2489 O O . LEU A 1 337 ? -3.278 -8.669 -2.111 1.00 98.75 337 LEU A O 1
ATOM 2493 N N . HIS A 1 338 ? -1.367 -8.773 -0.916 1.00 98.81 338 HIS A N 1
ATOM 2494 C CA . HIS A 1 338 ? -0.780 -7.516 -1.354 1.00 98.81 338 HIS A CA 1
ATOM 2495 C C . HIS A 1 338 ? 0.077 -7.799 -2.601 1.00 98.81 338 HIS A C 1
ATOM 2497 O O . HIS A 1 338 ? 0.845 -8.760 -2.633 1.00 98.81 338 HIS A O 1
ATOM 2503 N N . LEU A 1 339 ? -0.107 -7.021 -3.663 1.00 98.75 339 LEU A N 1
ATOM 2504 C CA . LEU A 1 339 ? 0.694 -7.105 -4.882 1.00 98.75 339 LEU A CA 1
ATOM 2505 C C . LEU A 1 339 ? 1.446 -5.789 -5.041 1.00 98.75 339 LEU A C 1
ATOM 2507 O O . LEU A 1 339 ? 0.813 -4.774 -5.337 1.00 98.75 339 LEU A O 1
ATOM 2511 N N . HIS A 1 340 ? 2.765 -5.836 -4.871 1.00 98.62 340 HIS A N 1
ATOM 2512 C CA . HIS A 1 340 ? 3.665 -4.720 -5.132 1.00 98.62 340 HIS A CA 1
ATOM 2513 C C . HIS A 1 340 ? 3.986 -4.714 -6.638 1.00 98.62 340 HIS A C 1
ATOM 2515 O O . HIS A 1 340 ? 4.639 -5.630 -7.140 1.00 98.62 340 HIS A O 1
ATOM 2521 N N . LEU A 1 341 ? 3.385 -3.779 -7.394 1.00 98.44 341 LEU A N 1
ATOM 2522 C CA . LEU A 1 341 ? 3.290 -3.854 -8.867 1.00 98.44 341 LEU A CA 1
ATOM 2523 C C . LEU A 1 341 ? 4.308 -2.992 -9.628 1.00 98.44 341 LEU A C 1
ATOM 2525 O O . LEU A 1 341 ? 4.401 -3.131 -10.849 1.00 98.44 341 LEU A O 1
ATOM 2529 N N . THR A 1 342 ? 5.001 -2.065 -8.973 1.00 97.94 342 THR A N 1
ATOM 2530 C CA . THR A 1 342 ? 5.827 -1.042 -9.633 1.00 97.94 342 THR A CA 1
ATOM 2531 C C . THR A 1 342 ? 7.026 -0.696 -8.782 1.00 97.94 342 THR A C 1
ATOM 2533 O O . THR A 1 342 ? 6.828 -0.347 -7.624 1.00 97.94 342 THR A O 1
ATOM 2536 N N . ASP A 1 343 ? 8.212 -0.708 -9.383 1.00 98.06 343 ASP A N 1
ATOM 2537 C CA . ASP A 1 343 ? 9.427 -0.246 -8.726 1.00 98.06 343 ASP A CA 1
ATOM 2538 C C . ASP A 1 343 ? 10.487 0.261 -9.722 1.00 98.06 343 ASP A C 1
ATOM 2540 O O . ASP A 1 343 ? 10.269 0.289 -10.938 1.00 98.06 343 ASP A O 1
ATOM 2544 N N . ASP A 1 344 ? 11.678 0.600 -9.228 1.00 97.81 344 ASP A N 1
ATOM 2545 C CA . ASP A 1 344 ? 12.806 1.075 -10.024 1.00 97.81 344 ASP A CA 1
ATOM 2546 C C . ASP A 1 344 ? 13.283 0.061 -11.070 1.00 97.81 344 ASP A C 1
ATOM 2548 O O . ASP A 1 344 ? 13.709 0.444 -12.159 1.00 97.81 344 ASP A O 1
ATOM 2552 N N . GLN A 1 345 ? 13.212 -1.236 -10.769 1.00 96.06 345 GLN A N 1
ATOM 2553 C CA . GLN A 1 345 ? 13.686 -2.301 -11.656 1.00 96.06 345 GLN A CA 1
ATOM 2554 C C . GLN A 1 345 ? 12.677 -2.647 -12.761 1.00 96.06 345 GLN A C 1
ATOM 2556 O O . GLN A 1 345 ? 13.088 -3.187 -13.798 1.00 96.06 345 GLN A O 1
ATOM 2561 N N . ASN A 1 346 ? 11.375 -2.404 -12.539 1.00 96.94 346 ASN A N 1
ATOM 2562 C CA . ASN A 1 346 ? 10.305 -2.802 -13.455 1.00 96.94 346 ASN A CA 1
ATOM 2563 C C . ASN A 1 346 ? 8.921 -2.227 -13.097 1.00 96.94 346 ASN A C 1
ATOM 2565 O O . ASN A 1 346 ? 8.585 -1.997 -11.940 1.00 96.94 346 ASN A O 1
ATOM 2569 N N . VAL A 1 347 ? 8.039 -2.188 -14.093 1.00 98.25 347 VAL A N 1
ATOM 2570 C CA . VAL A 1 347 ? 6.588 -2.131 -13.899 1.00 98.25 347 VAL A CA 1
ATOM 2571 C C . VAL A 1 347 ? 6.034 -3.539 -14.129 1.00 98.25 347 VAL A C 1
ATOM 2573 O O . VAL A 1 347 ? 5.956 -4.007 -15.260 1.00 98.25 347 VAL A O 1
ATOM 2576 N N . GLY A 1 348 ? 5.630 -4.228 -13.065 1.00 97.38 348 GLY A N 1
ATOM 2577 C CA . GLY A 1 348 ? 5.179 -5.626 -13.082 1.00 97.38 348 GLY A CA 1
ATOM 2578 C C . GLY A 1 348 ? 3.785 -5.873 -13.677 1.00 97.38 348 GLY A C 1
ATOM 2579 O O . GLY A 1 348 ? 3.298 -7.005 -13.659 1.00 97.38 348 GLY A O 1
ATOM 2580 N N . ILE A 1 349 ? 3.110 -4.845 -14.206 1.00 98.44 349 ILE A N 1
ATOM 2581 C CA . ILE A 1 349 ? 1.735 -4.930 -14.725 1.00 98.44 349 ILE A CA 1
ATOM 2582 C C . ILE A 1 349 ? 1.525 -4.119 -16.016 1.00 98.44 349 ILE A C 1
ATOM 2584 O O . ILE A 1 349 ? 2.236 -3.163 -16.313 1.00 98.44 349 ILE A O 1
ATOM 2588 N N . GLU A 1 350 ? 0.520 -4.492 -16.806 1.00 98.56 350 GLU A N 1
ATOM 2589 C CA . GLU A 1 350 ? 0.032 -3.694 -17.935 1.00 98.56 350 GLU A CA 1
ATOM 2590 C C . GLU A 1 350 ? -0.509 -2.326 -17.468 1.00 98.56 350 GLU A C 1
ATOM 2592 O O . GLU A 1 350 ? -1.317 -2.254 -16.538 1.00 98.56 350 GLU A O 1
ATOM 2597 N N . SER A 1 351 ? -0.093 -1.245 -18.137 1.00 98.50 351 SER A N 1
ATOM 2598 C CA . SER A 1 351 ? -0.477 0.136 -17.820 1.00 98.50 351 SER A CA 1
ATOM 2599 C C . SER A 1 351 ? -0.628 1.001 -19.078 1.00 98.50 351 SER A C 1
ATOM 2601 O O . SER A 1 351 ? 0.354 1.363 -19.735 1.00 98.50 351 SER A O 1
ATOM 2603 N N . ASP A 1 352 ? -1.861 1.435 -19.364 1.00 98.19 352 ASP A N 1
ATOM 2604 C CA . ASP A 1 352 ? -2.150 2.436 -20.400 1.00 98.19 352 ASP A CA 1
ATOM 2605 C C . ASP A 1 352 ? -1.646 3.834 -20.002 1.00 98.19 352 ASP A C 1
ATOM 2607 O O . ASP A 1 352 ? -1.412 4.681 -20.874 1.00 98.19 352 ASP A O 1
ATOM 2611 N N . VAL A 1 353 ? -1.482 4.114 -18.700 1.00 98.25 353 VAL A N 1
ATOM 2612 C CA . VAL A 1 353 ? -0.922 5.379 -18.194 1.00 98.25 353 VAL A CA 1
ATOM 2613 C C . VAL A 1 353 ? 0.571 5.492 -18.492 1.00 98.25 353 VAL A C 1
ATOM 2615 O O . VAL A 1 353 ? 0.989 6.563 -18.936 1.00 98.25 353 VAL A O 1
ATOM 2618 N N . LEU A 1 354 ? 1.341 4.415 -18.326 1.00 98.44 354 LEU A N 1
ATOM 2619 C CA . LEU A 1 354 ? 2.784 4.388 -18.599 1.00 98.44 354 LEU A CA 1
ATOM 2620 C C . LEU A 1 354 ? 3.104 4.030 -20.060 1.00 98.44 354 LEU A C 1
ATOM 2622 O O . LEU A 1 354 ? 4.117 4.465 -20.589 1.00 98.44 354 LEU A O 1
ATOM 2626 N N . GLY A 1 355 ? 2.201 3.332 -20.758 1.00 97.69 355 GLY A N 1
ATOM 2627 C CA . GLY A 1 355 ? 2.384 2.913 -22.156 1.00 97.69 355 GLY A CA 1
ATOM 2628 C C . GLY A 1 355 ? 2.847 1.462 -22.322 1.00 97.69 355 GLY A C 1
ATOM 2629 O O . GLY A 1 355 ? 3.014 1.004 -23.453 1.00 97.69 355 GLY A O 1
ATOM 2630 N N . GLN A 1 356 ? 2.991 0.721 -21.221 1.00 98.19 356 GLN A N 1
ATOM 2631 C CA . GLN A 1 356 ? 3.250 -0.714 -21.233 1.00 98.19 356 GLN A CA 1
ATOM 2632 C C . GLN A 1 356 ? 1.956 -1.477 -21.541 1.00 98.19 356 GLN A C 1
ATOM 2634 O O . GLN A 1 356 ? 1.134 -1.719 -20.661 1.00 98.19 356 GLN A O 1
ATOM 2639 N N . THR A 1 357 ? 1.773 -1.838 -22.810 1.00 98.19 357 THR A N 1
ATOM 2640 C CA . THR A 1 357 ? 0.559 -2.483 -23.340 1.00 98.19 357 THR A CA 1
ATOM 2641 C C . THR A 1 357 ? 0.915 -3.756 -24.104 1.00 98.19 357 THR A C 1
ATOM 2643 O O . THR A 1 357 ? 2.036 -3.881 -24.600 1.00 98.19 357 THR A O 1
ATOM 2646 N N . LEU A 1 358 ? -0.039 -4.678 -24.287 1.00 98.19 358 LEU A N 1
ATOM 2647 C CA . LEU A 1 358 ? 0.215 -5.933 -25.024 1.00 98.19 358 LEU A CA 1
ATOM 2648 C C . LEU A 1 358 ? 0.665 -5.708 -26.482 1.00 98.19 358 LEU A C 1
ATOM 2650 O O . LEU A 1 358 ? 1.364 -6.539 -27.052 1.00 98.19 358 LEU A O 1
ATOM 2654 N N . ALA A 1 359 ? 0.302 -4.575 -27.094 1.00 97.50 359 ALA A N 1
ATOM 2655 C CA . ALA A 1 359 ? 0.762 -4.208 -28.438 1.00 97.50 359 ALA A CA 1
ATOM 2656 C C . ALA A 1 359 ? 2.258 -3.828 -28.475 1.00 97.50 359 ALA A C 1
ATOM 2658 O O . ALA A 1 359 ? 2.930 -4.033 -29.489 1.00 97.50 359 ALA A O 1
ATOM 2659 N N . GLY A 1 360 ? 2.778 -3.294 -27.365 1.00 97.12 360 GLY A N 1
ATOM 2660 C CA . GLY A 1 360 ? 4.186 -2.955 -27.147 1.00 97.12 360 GLY A CA 1
ATOM 2661 C C . GLY A 1 360 ? 5.005 -4.080 -26.507 1.00 97.12 360 GLY A C 1
ATOM 2662 O O . GLY A 1 360 ? 6.101 -3.816 -26.019 1.00 97.12 360 GLY A O 1
ATOM 2663 N N . ALA A 1 361 ? 4.489 -5.310 -26.489 1.00 98.19 361 ALA A N 1
ATOM 2664 C CA . ALA A 1 361 ? 5.090 -6.450 -25.812 1.00 98.19 361 ALA A CA 1
ATOM 2665 C C . ALA A 1 361 ? 5.216 -7.672 -26.731 1.00 98.19 361 ALA A C 1
ATOM 2667 O O . ALA A 1 361 ? 4.515 -7.793 -27.741 1.00 98.19 361 ALA A O 1
ATOM 2668 N N . ASP A 1 362 ? 6.110 -8.578 -26.354 1.00 98.12 362 ASP A N 1
ATOM 2669 C CA . ASP A 1 362 ? 6.216 -9.931 -26.895 1.00 98.12 362 ASP A CA 1
ATOM 2670 C C . ASP A 1 362 ? 5.601 -10.937 -25.910 1.00 98.12 362 ASP A C 1
ATOM 2672 O O . ASP A 1 362 ? 5.516 -10.666 -24.712 1.00 98.12 362 ASP A O 1
ATOM 2676 N N . LEU A 1 363 ? 5.131 -12.078 -26.422 1.00 97.38 363 LEU A N 1
ATOM 2677 C CA . LEU A 1 363 ? 4.512 -13.149 -25.636 1.00 97.38 363 LEU A CA 1
ATOM 2678 C C . LEU A 1 363 ? 5.253 -14.462 -25.888 1.00 97.38 363 LEU A C 1
ATOM 2680 O O . LEU A 1 363 ? 5.193 -14.998 -26.996 1.00 97.38 363 LEU A O 1
ATOM 2684 N N . GLU A 1 364 ? 5.880 -15.000 -24.848 1.00 95.38 364 GLU A N 1
ATOM 2685 C CA . GLU A 1 364 ? 6.578 -16.288 -24.865 1.00 95.38 364 GLU A CA 1
ATOM 2686 C C . GLU A 1 364 ? 6.132 -17.108 -23.645 1.00 95.38 364 GLU A C 1
ATOM 2688 O O . GLU A 1 364 ? 6.022 -16.577 -22.544 1.00 95.38 364 GLU A O 1
ATOM 2693 N N . ASP A 1 365 ? 5.747 -18.371 -23.854 1.00 91.25 365 ASP A N 1
ATOM 2694 C CA . ASP A 1 365 ? 5.265 -19.307 -22.818 1.00 91.25 365 ASP A CA 1
ATOM 2695 C C . ASP A 1 365 ? 4.207 -18.761 -21.823 1.00 91.25 365 ASP A C 1
ATOM 2697 O O . ASP A 1 365 ? 4.052 -19.237 -20.698 1.00 91.25 365 ASP A O 1
ATOM 2701 N N . GLY A 1 366 ? 3.404 -17.783 -22.259 1.00 91.81 366 GLY A N 1
ATOM 2702 C CA . GLY A 1 366 ? 2.359 -17.148 -21.445 1.00 91.81 366 GLY A CA 1
ATOM 2703 C C . GLY A 1 366 ? 2.829 -15.951 -20.607 1.00 91.81 366 GLY A C 1
ATOM 2704 O O . GLY A 1 366 ? 2.017 -15.372 -19.878 1.00 91.81 366 GLY A O 1
ATOM 2705 N N . VAL A 1 367 ? 4.101 -15.569 -20.718 1.00 95.69 367 VAL A N 1
ATOM 2706 C CA . VAL A 1 367 ? 4.711 -14.386 -20.101 1.00 95.69 367 VAL A CA 1
ATOM 2707 C C . VAL A 1 367 ? 4.748 -13.249 -21.120 1.00 95.69 367 VAL A C 1
ATOM 2709 O O . VAL A 1 367 ? 5.191 -13.437 -22.253 1.00 95.69 367 VAL A O 1
ATOM 2712 N N . TRP A 1 368 ? 4.265 -12.070 -20.727 1.00 97.69 368 TRP A N 1
ATOM 2713 C CA . TRP A 1 368 ? 4.369 -10.860 -21.541 1.00 97.69 368 TRP A CA 1
ATOM 2714 C C . TRP A 1 368 ? 5.631 -10.098 -21.170 1.00 97.69 368 TRP A C 1
ATOM 2716 O O . TRP A 1 368 ? 5.818 -9.791 -19.997 1.00 97.69 368 TRP A O 1
ATOM 2726 N N . THR A 1 369 ? 6.451 -9.750 -22.157 1.00 97.69 369 THR A N 1
ATOM 2727 C CA . THR A 1 369 ? 7.701 -9.004 -21.965 1.00 97.69 369 THR A CA 1
ATOM 2728 C C . THR A 1 369 ? 7.639 -7.684 -22.719 1.00 97.69 369 THR A C 1
ATOM 2730 O O . THR A 1 369 ? 7.361 -7.646 -23.917 1.00 97.69 369 THR A O 1
ATOM 2733 N N . SER A 1 370 ? 7.877 -6.578 -22.018 1.00 97.75 370 SER A N 1
ATOM 2734 C CA . SER A 1 370 ? 7.848 -5.227 -22.579 1.00 97.75 370 SER A CA 1
ATOM 2735 C C . SER A 1 370 ? 8.995 -5.017 -23.565 1.00 97.75 370 SER A C 1
ATOM 2737 O O . SER A 1 370 ? 10.156 -5.223 -23.216 1.00 97.75 370 SER A O 1
ATOM 2739 N N . ARG A 1 371 ? 8.706 -4.542 -24.785 1.00 97.31 371 ARG A N 1
ATOM 2740 C CA . ARG A 1 371 ? 9.754 -4.217 -25.775 1.00 97.31 371 ARG A CA 1
ATOM 2741 C C . ARG A 1 371 ? 10.552 -2.958 -25.431 1.00 97.31 371 ARG A C 1
ATOM 2743 O O . ARG A 1 371 ? 11.565 -2.703 -26.074 1.00 97.31 371 ARG A O 1
ATOM 2750 N N . VAL A 1 372 ? 10.085 -2.163 -24.464 1.00 96.38 372 VAL A N 1
ATOM 2751 C CA . VAL A 1 372 ? 10.776 -0.951 -24.000 1.00 96.38 372 VAL A CA 1
ATOM 2752 C C . VAL A 1 372 ? 11.803 -1.304 -22.929 1.00 96.38 372 VAL A C 1
ATOM 2754 O O . VAL A 1 372 ? 12.976 -0.987 -23.084 1.00 96.38 372 VAL A O 1
ATOM 2757 N N . THR A 1 373 ? 11.375 -1.989 -21.865 1.00 95.69 373 THR A N 1
ATOM 2758 C CA . THR A 1 373 ? 12.225 -2.290 -20.699 1.00 95.69 373 THR A CA 1
ATOM 2759 C C . THR A 1 373 ? 12.917 -3.652 -20.790 1.00 95.69 373 THR A C 1
ATOM 2761 O O . THR A 1 373 ? 13.840 -3.926 -20.027 1.00 95.69 373 THR A O 1
ATOM 2764 N N . GLY A 1 374 ? 12.474 -4.537 -21.690 1.00 95.88 374 GLY A N 1
ATOM 2765 C CA . GLY A 1 374 ? 12.924 -5.930 -21.753 1.00 95.88 374 GLY A CA 1
ATOM 2766 C C . GLY A 1 374 ? 12.458 -6.783 -20.568 1.00 95.88 374 GLY A C 1
ATOM 2767 O O . GLY A 1 374 ? 12.969 -7.884 -20.381 1.00 95.88 374 GLY A O 1
ATOM 2768 N N . ARG A 1 375 ? 11.522 -6.281 -19.749 1.00 95.50 375 ARG A N 1
ATOM 2769 C CA . ARG A 1 375 ? 11.080 -6.926 -18.507 1.00 95.50 375 ARG A CA 1
ATOM 2770 C C . ARG A 1 375 ? 9.712 -7.609 -18.637 1.00 95.50 375 ARG A C 1
ATOM 2772 O O . ARG A 1 375 ? 8.852 -7.109 -19.371 1.00 95.50 375 ARG A O 1
ATOM 2779 N N . PRO A 1 376 ? 9.494 -8.729 -17.925 1.00 96.25 376 PRO A N 1
ATOM 2780 C CA . PRO A 1 376 ? 8.205 -9.408 -17.861 1.00 96.25 376 PRO A CA 1
ATOM 2781 C C . PRO A 1 376 ? 7.165 -8.634 -17.030 1.00 96.25 376 PRO A C 1
ATOM 2783 O O . PRO A 1 376 ? 7.515 -7.946 -16.072 1.00 96.25 376 PRO A O 1
ATOM 2786 N N . PHE A 1 377 ? 5.879 -8.775 -17.363 1.00 97.62 377 PHE A N 1
ATOM 2787 C CA . PHE A 1 377 ? 4.762 -8.159 -16.637 1.00 97.62 377 PHE A CA 1
ATOM 2788 C C . PHE A 1 377 ? 3.455 -8.969 -16.732 1.00 97.62 377 PHE A C 1
ATOM 2790 O O . PHE A 1 377 ? 3.238 -9.766 -17.648 1.00 97.62 377 PHE A O 1
ATOM 2797 N N . LEU A 1 378 ? 2.541 -8.747 -15.783 1.00 98.31 378 LEU A N 1
ATOM 2798 C CA . LEU A 1 378 ? 1.188 -9.307 -15.792 1.00 98.31 378 LEU A CA 1
ATOM 2799 C C . LEU A 1 378 ? 0.260 -8.484 -16.696 1.00 98.31 378 LEU A C 1
ATOM 2801 O O . LEU A 1 378 ? 0.012 -7.304 -16.443 1.00 98.31 378 LEU A O 1
ATOM 2805 N N . SER A 1 379 ? -0.352 -9.113 -17.702 1.00 98.38 379 SER A N 1
ATOM 2806 C CA . SER A 1 379 ? -1.450 -8.480 -18.450 1.00 98.38 379 SER A CA 1
ATOM 2807 C C . SER A 1 379 ? -2.641 -8.163 -17.537 1.00 98.38 379 SER A C 1
ATOM 2809 O O . SER A 1 379 ? -2.927 -8.889 -16.578 1.00 98.38 379 SER A O 1
ATOM 2811 N N . ALA A 1 380 ? -3.437 -7.150 -17.879 1.00 97.81 380 ALA A N 1
ATOM 2812 C CA . ALA A 1 380 ? -4.656 -6.817 -17.145 1.00 97.81 380 ALA A CA 1
ATOM 2813 C C . ALA A 1 380 ? -5.677 -7.977 -17.156 1.00 97.81 380 ALA A C 1
ATOM 2815 O O . ALA A 1 380 ? -6.522 -8.081 -16.266 1.00 97.81 380 ALA A O 1
ATOM 2816 N N . ALA A 1 381 ? -5.606 -8.879 -18.143 1.00 97.94 381 ALA A N 1
ATOM 2817 C CA . ALA A 1 381 ? -6.378 -10.121 -18.166 1.00 97.94 381 ALA A CA 1
ATOM 2818 C C . ALA A 1 381 ? -5.893 -11.140 -17.115 1.00 97.94 381 ALA A C 1
ATOM 2820 O O . ALA A 1 381 ? -6.720 -11.711 -16.402 1.00 97.94 381 ALA A O 1
ATOM 2821 N N . GLN A 1 382 ? -4.577 -11.331 -16.970 1.00 98.44 382 GLN A N 1
ATOM 2822 C CA . GLN A 1 382 ? -3.987 -12.181 -15.927 1.00 98.44 382 GLN A CA 1
ATOM 2823 C C . GLN A 1 382 ? -4.248 -11.608 -14.526 1.00 98.44 382 GLN A C 1
ATOM 2825 O O . GLN A 1 382 ? -4.715 -12.335 -13.652 1.00 98.44 382 GLN A O 1
ATOM 2830 N N . ALA A 1 383 ? -4.076 -10.297 -14.337 1.00 98.31 383 ALA A N 1
ATOM 2831 C CA . ALA A 1 383 ? -4.405 -9.602 -13.091 1.00 98.31 383 ALA A CA 1
ATOM 2832 C C . ALA A 1 383 ? -5.884 -9.781 -12.686 1.00 98.31 383 ALA A C 1
ATOM 2834 O O . ALA A 1 383 ? -6.189 -10.119 -11.540 1.00 98.31 383 ALA A O 1
ATOM 2835 N N . ARG A 1 384 ? -6.822 -9.652 -13.640 1.00 97.75 384 ARG A N 1
ATOM 2836 C CA . ARG A 1 384 ? -8.253 -9.919 -13.399 1.00 97.75 384 ARG A CA 1
ATOM 2837 C C . ARG A 1 384 ? -8.552 -11.391 -13.094 1.00 97.75 384 ARG A C 1
ATOM 2839 O O . ARG A 1 384 ? -9.433 -11.652 -12.278 1.00 97.75 384 ARG A O 1
ATOM 2846 N N . ARG A 1 385 ? -7.828 -12.344 -13.694 1.00 97.88 385 ARG A N 1
ATOM 2847 C CA . ARG A 1 385 ? -7.928 -13.776 -13.352 1.00 97.88 385 ARG A CA 1
ATOM 2848 C C . ARG A 1 385 ? -7.494 -14.031 -11.904 1.00 97.88 385 ARG A C 1
ATOM 2850 O O . ARG A 1 385 ? -8.253 -14.648 -11.162 1.00 97.88 385 ARG A O 1
ATOM 2857 N N . ILE A 1 386 ? -6.344 -13.494 -11.490 1.00 98.50 386 ILE A N 1
ATOM 2858 C CA . ILE A 1 386 ? -5.842 -13.575 -10.106 1.00 98.50 386 ILE A CA 1
ATOM 2859 C C . ILE A 1 386 ? -6.886 -13.010 -9.131 1.00 98.50 386 ILE A C 1
ATOM 2861 O O . ILE A 1 386 ? -7.257 -13.667 -8.161 1.00 98.50 386 ILE A O 1
ATOM 2865 N N . ALA A 1 387 ? -7.434 -11.828 -9.427 1.00 98.06 387 ALA A N 1
ATOM 2866 C CA . ALA A 1 387 ? -8.458 -11.188 -8.601 1.00 98.06 387 ALA A CA 1
ATOM 2867 C C . ALA A 1 387 ? -9.774 -11.984 -8.519 1.00 98.06 387 ALA A C 1
ATOM 2869 O O . ALA A 1 387 ? -10.444 -11.969 -7.485 1.00 98.06 387 ALA A O 1
ATOM 2870 N N . HIS A 1 388 ? -10.152 -12.682 -9.593 1.00 97.81 388 HIS A N 1
ATOM 2871 C CA . HIS A 1 388 ? -11.308 -13.576 -9.610 1.00 97.81 388 HIS A CA 1
ATOM 2872 C C . HIS A 1 388 ? -11.074 -14.819 -8.738 1.00 97.81 388 HIS A C 1
ATOM 2874 O O . HIS A 1 388 ? -11.933 -15.150 -7.922 1.00 97.81 388 HIS A O 1
ATOM 2880 N N . HIS A 1 389 ? -9.909 -15.465 -8.856 1.00 98.44 389 HIS A N 1
ATOM 2881 C CA . HIS A 1 389 ? -9.533 -16.610 -8.018 1.00 98.44 389 HIS A CA 1
ATOM 2882 C C . HIS A 1 389 ? -9.481 -16.229 -6.530 1.00 98.44 389 HIS A C 1
ATOM 2884 O O . HIS A 1 389 ? -10.106 -16.884 -5.696 1.00 98.44 389 HIS A O 1
ATOM 2890 N N . ALA A 1 390 ? -8.857 -15.091 -6.204 1.00 98.31 390 ALA A N 1
ATOM 2891 C CA . ALA A 1 390 ? -8.854 -14.519 -4.857 1.00 98.31 390 ALA A CA 1
ATOM 2892 C C . ALA A 1 390 ? -10.275 -14.321 -4.307 1.00 98.31 390 ALA A C 1
ATOM 2894 O O . ALA A 1 390 ? -10.583 -14.779 -3.206 1.00 98.31 390 ALA A O 1
ATOM 2895 N N . ALA A 1 391 ? -11.180 -13.740 -5.102 1.00 96.88 391 ALA A N 1
ATOM 2896 C CA . ALA A 1 391 ? -12.574 -13.552 -4.706 1.00 96.88 391 ALA A CA 1
ATOM 2897 C C . ALA A 1 391 ? -13.327 -14.878 -4.475 1.00 96.88 391 ALA A C 1
ATOM 2899 O O . ALA A 1 391 ? -14.121 -14.961 -3.538 1.00 96.88 391 ALA A O 1
ATOM 2900 N N . GLN A 1 392 ? -13.067 -15.922 -5.275 1.00 97.25 392 GLN A N 1
ATOM 2901 C CA . GLN A 1 392 ? -13.632 -17.265 -5.062 1.00 97.25 392 GLN A CA 1
ATOM 2902 C C . GLN A 1 392 ? -13.120 -17.922 -3.772 1.00 97.25 392 GLN A C 1
ATOM 2904 O O . GLN A 1 392 ? -13.858 -18.665 -3.126 1.00 97.25 392 GLN A O 1
ATOM 2909 N N . ARG A 1 393 ? -11.877 -17.623 -3.386 1.00 97.25 393 ARG A N 1
ATOM 2910 C CA . ARG A 1 393 ? -11.223 -18.102 -2.162 1.00 97.25 393 ARG A CA 1
ATOM 2911 C C . ARG A 1 393 ? -11.458 -17.213 -0.929 1.00 97.25 393 ARG A C 1
ATOM 2913 O O . ARG A 1 393 ? -11.053 -17.581 0.167 1.00 97.25 393 ARG A O 1
ATOM 2920 N N . GLY A 1 394 ? -12.142 -16.076 -1.077 1.00 95.19 394 GLY A N 1
ATOM 2921 C CA . GLY A 1 394 ? -12.419 -15.134 0.016 1.00 95.19 394 GLY A CA 1
ATOM 2922 C C . GLY A 1 394 ? -11.249 -14.213 0.392 1.00 95.19 394 GLY A C 1
ATOM 2923 O O . GLY A 1 394 ? -11.330 -13.529 1.410 1.00 95.19 394 GLY A O 1
ATOM 2924 N N . ILE A 1 395 ? -10.199 -14.169 -0.431 1.00 97.94 395 ILE A N 1
ATOM 2925 C CA . ILE A 1 395 ? -9.004 -13.339 -0.252 1.00 97.94 395 ILE A CA 1
ATOM 2926 C C . ILE A 1 395 ? -9.190 -11.996 -0.969 1.00 97.94 395 ILE A C 1
ATOM 2928 O O . ILE A 1 395 ? -9.595 -11.939 -2.132 1.00 97.94 395 ILE A O 1
ATOM 2932 N N . ALA A 1 396 ? -8.899 -10.893 -0.281 1.00 97.38 396 ALA A N 1
ATOM 2933 C CA . ALA A 1 396 ? -8.879 -9.564 -0.883 1.00 97.38 396 ALA A CA 1
ATOM 2934 C C . ALA A 1 396 ? -7.565 -9.325 -1.645 1.00 97.38 396 ALA A C 1
ATOM 2936 O O . ALA A 1 396 ? -6.497 -9.639 -1.134 1.00 97.38 396 ALA A O 1
ATOM 2937 N N . ILE A 1 397 ? -7.622 -8.714 -2.831 1.00 98.44 397 ILE A N 1
ATOM 2938 C CA . ILE A 1 397 ? -6.421 -8.150 -3.465 1.00 98.44 397 ILE A CA 1
ATOM 2939 C C . ILE A 1 397 ? -6.236 -6.714 -2.981 1.00 98.44 397 ILE A C 1
ATOM 2941 O O . ILE A 1 397 ? -7.149 -5.895 -3.127 1.00 98.44 397 ILE A O 1
ATOM 2945 N N . VAL A 1 398 ? -5.052 -6.404 -2.467 1.00 98.56 398 VAL A N 1
ATOM 2946 C CA . VAL A 1 398 ? -4.568 -5.036 -2.267 1.00 98.56 398 VAL A CA 1
ATOM 2947 C C . VAL A 1 398 ? -3.510 -4.799 -3.341 1.00 98.56 398 VAL A C 1
ATOM 2949 O O . VAL A 1 398 ? -2.460 -5.424 -3.277 1.00 98.56 398 VAL A O 1
ATOM 2952 N N . PRO A 1 399 ? -3.774 -4.002 -4.384 1.00 98.56 399 PRO A N 1
ATOM 2953 C CA . PRO A 1 399 ? -2.759 -3.687 -5.371 1.00 98.56 399 PRO A CA 1
ATOM 2954 C C . PRO A 1 399 ? -2.056 -2.375 -5.014 1.00 98.56 399 PRO A C 1
ATOM 2956 O O . PRO A 1 399 ? -2.697 -1.421 -4.556 1.00 98.56 399 PRO A O 1
ATOM 2959 N N . GLU A 1 400 ? -0.758 -2.331 -5.270 1.00 98.69 400 GLU A N 1
ATOM 2960 C CA . GLU A 1 400 ? 0.099 -1.173 -5.051 1.00 98.69 400 GLU A CA 1
ATOM 2961 C C . GLU A 1 400 ? 0.456 -0.466 -6.354 1.00 98.69 400 GLU A C 1
ATOM 2963 O O . GLU A 1 400 ? 0.620 -1.097 -7.394 1.00 98.69 400 GLU A O 1
ATOM 2968 N N . MET A 1 401 ? 0.582 0.854 -6.282 1.00 97.69 401 MET A N 1
ATOM 2969 C CA . MET A 1 401 ? 1.315 1.668 -7.248 1.00 97.69 401 MET A CA 1
ATOM 2970 C C . MET A 1 401 ? 2.187 2.591 -6.406 1.00 97.69 401 MET A C 1
ATOM 2972 O O . MET A 1 401 ? 1.637 3.502 -5.776 1.00 97.69 401 MET A O 1
ATOM 2976 N N . ASP A 1 402 ? 3.488 2.314 -6.332 1.00 98.25 402 ASP A N 1
ATOM 2977 C CA . ASP A 1 402 ? 4.368 3.052 -5.431 1.00 98.25 402 ASP A CA 1
ATOM 2978 C C . ASP A 1 402 ? 4.624 4.465 -5.951 1.00 98.25 402 ASP A C 1
ATOM 2980 O O . ASP A 1 402 ? 4.900 4.672 -7.133 1.00 98.25 402 ASP A O 1
ATOM 2984 N N . THR A 1 403 ? 4.423 5.451 -5.076 1.00 97.88 403 THR A N 1
ATOM 2985 C CA . THR A 1 403 ? 4.687 6.858 -5.360 1.00 97.88 403 THR A CA 1
ATOM 2986 C C . THR A 1 403 ? 4.957 7.629 -4.058 1.00 97.88 403 THR A C 1
ATOM 2988 O O . THR A 1 403 ? 4.201 7.511 -3.089 1.00 97.88 403 THR A O 1
ATOM 2991 N N . PRO A 1 404 ? 5.929 8.556 -4.027 1.00 97.50 404 PRO A N 1
ATOM 2992 C CA . PRO A 1 404 ? 6.601 9.154 -5.177 1.00 97.50 404 PRO A CA 1
ATOM 2993 C C . PRO A 1 404 ? 7.987 8.582 -5.488 1.00 97.50 404 PRO A C 1
ATOM 2995 O O . PRO A 1 404 ? 8.517 8.969 -6.525 1.00 97.50 404 PRO A O 1
ATOM 2998 N N . GLY A 1 405 ? 8.568 7.753 -4.615 1.00 96.69 405 GLY A N 1
ATOM 2999 C CA . GLY A 1 405 ? 9.795 7.000 -4.898 1.00 96.69 405 GLY A CA 1
ATOM 3000 C C . GLY A 1 405 ? 9.522 5.787 -5.789 1.00 96.69 405 GLY A C 1
ATOM 3001 O O . GLY A 1 405 ? 8.382 5.584 -6.204 1.00 96.69 405 GLY A O 1
ATOM 3002 N N . HIS A 1 406 ? 10.563 4.998 -6.065 1.00 97.50 406 HIS A N 1
ATOM 3003 C CA . HIS A 1 406 ? 10.469 3.728 -6.792 1.00 97.50 406 HIS A CA 1
ATOM 3004 C C . HIS A 1 406 ? 9.912 3.857 -8.229 1.00 97.50 406 HIS A C 1
ATOM 3006 O O . HIS A 1 406 ? 9.230 2.975 -8.753 1.00 97.50 406 HIS A O 1
ATOM 3012 N N . MET A 1 407 ? 10.198 4.983 -8.897 1.00 97.81 407 MET A N 1
ATOM 3013 C CA . MET A 1 407 ? 9.632 5.335 -10.208 1.00 97.81 407 MET A CA 1
ATOM 3014 C C . MET A 1 407 ? 10.571 5.147 -11.411 1.00 97.81 407 MET A C 1
ATOM 3016 O O . MET A 1 407 ? 10.155 5.477 -12.524 1.00 97.81 407 MET A O 1
ATOM 3020 N N . ALA A 1 408 ? 11.803 4.640 -11.273 1.00 97.81 408 ALA A N 1
ATOM 3021 C CA . ALA A 1 408 ? 12.771 4.642 -12.382 1.00 97.81 408 ALA A CA 1
ATOM 3022 C C . ALA A 1 408 ? 12.270 3.891 -13.638 1.00 97.81 408 ALA A C 1
ATOM 3024 O O . ALA A 1 408 ? 12.243 4.473 -14.724 1.00 97.81 408 ALA A O 1
ATOM 3025 N N . ALA A 1 409 ? 11.746 2.665 -13.513 1.00 97.88 409 ALA A N 1
ATOM 3026 C CA . ALA A 1 409 ? 11.180 1.946 -14.664 1.00 97.88 409 ALA A CA 1
ATOM 3027 C C . ALA A 1 409 ? 9.899 2.599 -15.222 1.00 97.88 409 ALA A C 1
ATOM 3029 O O . ALA A 1 409 ? 9.604 2.500 -16.418 1.00 97.88 409 ALA A O 1
ATOM 3030 N N . ALA A 1 410 ? 9.128 3.295 -14.379 1.00 98.25 410 ALA A N 1
ATOM 3031 C CA . ALA A 1 410 ? 7.987 4.084 -14.832 1.00 98.25 410 ALA A CA 1
ATOM 3032 C C . ALA A 1 410 ? 8.441 5.321 -15.631 1.00 98.25 410 ALA A C 1
ATOM 3034 O O . ALA A 1 410 ? 7.787 5.684 -16.613 1.00 98.25 410 ALA A O 1
ATOM 3035 N N . PHE A 1 411 ? 9.569 5.936 -15.264 1.00 98.50 411 PHE A N 1
ATOM 3036 C CA . PHE A 1 411 ? 10.198 7.014 -16.024 1.00 98.50 411 PHE A CA 1
ATOM 3037 C C . PHE A 1 411 ? 10.737 6.536 -17.374 1.00 98.50 411 PHE A C 1
ATOM 3039 O O . PHE A 1 411 ? 10.440 7.199 -18.362 1.00 98.50 411 PHE A O 1
ATOM 3046 N N . ASP A 1 412 ? 11.395 5.375 -17.461 1.00 98.06 412 ASP A N 1
ATOM 3047 C CA . ASP A 1 412 ? 11.847 4.800 -18.742 1.00 98.06 412 ASP A CA 1
ATOM 3048 C C . ASP A 1 412 ? 10.680 4.606 -19.734 1.00 98.06 412 ASP A C 1
ATOM 3050 O O . ASP A 1 412 ? 10.760 4.971 -20.911 1.00 98.06 412 ASP A O 1
ATOM 3054 N N . LEU A 1 413 ? 9.547 4.080 -19.252 1.00 98.56 413 LEU A N 1
ATOM 3055 C CA . LEU A 1 413 ? 8.327 3.909 -20.052 1.00 98.56 413 LEU A CA 1
ATOM 3056 C C . LEU A 1 413 ? 7.721 5.252 -20.494 1.00 98.56 413 LEU A C 1
ATOM 3058 O O . LEU A 1 413 ? 7.301 5.403 -21.647 1.00 98.56 413 LEU A O 1
ATOM 3062 N N . LEU A 1 414 ? 7.687 6.242 -19.598 1.00 98.50 414 LEU A N 1
ATOM 3063 C CA . LEU A 1 414 ? 7.178 7.583 -19.896 1.00 98.50 414 LEU A CA 1
ATOM 3064 C C . LEU A 1 414 ? 8.108 8.356 -20.842 1.00 98.50 414 LEU A C 1
ATOM 3066 O O . LEU A 1 414 ? 7.612 9.070 -21.713 1.00 98.50 414 LEU A O 1
ATOM 3070 N N . GLU A 1 415 ? 9.424 8.177 -20.739 1.00 98.25 415 GLU A N 1
ATOM 3071 C CA . GLU A 1 415 ? 10.419 8.739 -21.652 1.00 98.25 415 GLU A CA 1
ATOM 3072 C C . GLU A 1 415 ? 10.264 8.143 -23.054 1.00 98.25 415 GLU A C 1
ATOM 3074 O O . GLU A 1 415 ? 10.119 8.889 -24.024 1.00 98.25 415 GLU A O 1
ATOM 3079 N N . ALA A 1 416 ? 10.162 6.815 -23.172 1.00 97.81 416 ALA A N 1
ATOM 3080 C CA . ALA A 1 416 ? 9.909 6.149 -24.450 1.00 97.81 416 ALA A CA 1
ATOM 3081 C C . ALA A 1 416 ? 8.598 6.611 -25.124 1.00 97.81 416 ALA A C 1
ATOM 3083 O O . ALA A 1 416 ? 8.473 6.569 -26.351 1.00 97.81 416 ALA A O 1
ATOM 3084 N N . ARG A 1 417 ? 7.616 7.071 -24.336 1.00 97.38 417 ARG A N 1
ATOM 3085 C CA . ARG A 1 417 ? 6.306 7.535 -24.815 1.00 97.38 417 ARG A CA 1
ATOM 3086 C C . ARG A 1 417 ? 6.221 9.041 -25.089 1.00 97.38 417 ARG A C 1
ATOM 3088 O O . ARG A 1 417 ? 5.439 9.459 -25.949 1.00 97.38 417 ARG A O 1
ATOM 3095 N N . HIS A 1 418 ? 6.935 9.864 -24.324 1.00 97.69 418 HIS A N 1
ATOM 3096 C CA . HIS A 1 418 ? 6.748 11.320 -24.280 1.00 97.69 418 HIS A CA 1
ATOM 3097 C C . HIS A 1 418 ? 8.042 12.141 -24.428 1.00 97.69 418 HIS A C 1
ATOM 3099 O O . HIS A 1 418 ? 7.952 13.352 -24.636 1.00 97.69 418 HIS A O 1
ATOM 3105 N N . GLY A 1 419 ? 9.212 11.500 -24.377 1.00 97.94 419 GLY A N 1
ATOM 3106 C CA . GLY A 1 419 ? 10.540 12.117 -24.418 1.00 97.94 419 GLY A CA 1
ATOM 3107 C C . GLY A 1 419 ? 11.053 12.580 -23.049 1.00 97.94 419 GLY A C 1
ATOM 3108 O O . GLY A 1 419 ? 10.269 12.898 -22.153 1.00 97.94 419 GLY A O 1
ATOM 3109 N N . GLU A 1 420 ? 12.379 12.660 -22.909 1.00 97.12 420 GLU A N 1
ATOM 3110 C CA . GLU A 1 420 ? 13.079 13.023 -21.663 1.00 97.12 420 GLU A CA 1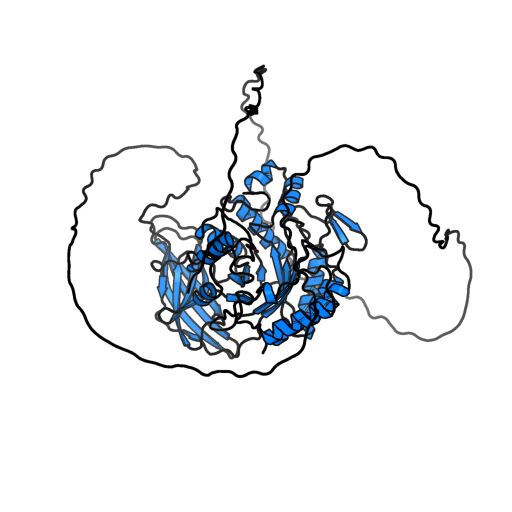
ATOM 3111 C C . GLU A 1 420 ? 12.598 14.377 -21.105 1.00 97.12 420 GLU A C 1
ATOM 3113 O O . GLU A 1 420 ? 12.221 14.472 -19.938 1.00 97.12 420 GLU A O 1
ATOM 3118 N N . GLU A 1 421 ? 12.452 15.395 -21.968 1.00 97.06 421 GLU A N 1
ATOM 3119 C CA . GLU A 1 421 ? 11.933 16.726 -21.597 1.00 97.06 421 GLU A CA 1
ATOM 3120 C C . GLU A 1 421 ? 10.536 16.690 -20.948 1.00 97.06 421 GLU A C 1
ATOM 3122 O O . GLU A 1 421 ? 10.127 17.654 -20.291 1.00 97.06 421 GLU A O 1
ATOM 3127 N N . TRP A 1 422 ? 9.748 15.630 -21.175 1.00 97.50 422 TRP A N 1
ATOM 3128 C CA . TRP A 1 422 ? 8.459 15.439 -20.513 1.00 97.50 422 TRP A CA 1
ATOM 3129 C C . TRP A 1 422 ? 8.627 14.895 -19.095 1.00 97.50 422 TRP A C 1
ATOM 3131 O O . TRP A 1 422 ? 7.970 15.402 -18.184 1.00 97.50 422 TRP A O 1
ATOM 3141 N N . VAL A 1 423 ? 9.525 13.925 -18.911 1.00 97.88 423 VAL A N 1
ATOM 3142 C CA . VAL A 1 423 ? 9.838 13.312 -17.613 1.00 97.88 423 VAL A CA 1
ATOM 3143 C C . VAL A 1 423 ? 10.554 14.308 -16.693 1.00 97.88 423 VAL A C 1
ATOM 3145 O O . VAL A 1 423 ? 10.212 14.407 -15.517 1.00 97.88 423 VAL A O 1
ATOM 3148 N N . ASP A 1 424 ? 11.441 15.149 -17.231 1.00 97.06 424 ASP A N 1
ATOM 3149 C CA . ASP A 1 424 ? 12.134 16.220 -16.493 1.00 97.06 424 ASP A CA 1
ATOM 3150 C C . ASP A 1 424 ? 11.209 17.222 -15.786 1.00 97.06 424 ASP A C 1
ATOM 3152 O O . ASP A 1 424 ? 11.628 17.895 -14.848 1.00 97.06 424 ASP A O 1
ATOM 3156 N N . ARG A 1 425 ? 9.942 17.337 -16.205 1.00 97.25 425 ARG A N 1
ATOM 3157 C CA . ARG A 1 425 ? 8.958 18.211 -15.540 1.00 97.25 425 ARG A CA 1
ATOM 3158 C C . ARG A 1 425 ? 8.238 17.555 -14.363 1.00 97.25 425 ARG A C 1
ATOM 3160 O O . ARG A 1 425 ? 7.459 18.235 -13.700 1.00 97.25 425 ARG A O 1
ATOM 3167 N N . ILE A 1 426 ? 8.440 16.255 -14.147 1.00 97.44 426 ILE A N 1
ATOM 3168 C CA . ILE A 1 426 ? 7.775 15.482 -13.091 1.00 97.44 426 ILE A CA 1
ATOM 3169 C C . ILE A 1 426 ? 8.741 14.744 -12.160 1.00 97.44 426 ILE A C 1
ATOM 3171 O O . ILE A 1 426 ? 8.281 14.245 -11.140 1.00 97.44 426 ILE A O 1
ATOM 3175 N N . ARG A 1 427 ? 10.044 14.656 -12.465 1.00 96.31 427 ARG A N 1
ATOM 3176 C CA . ARG A 1 427 ? 11.043 13.989 -11.610 1.00 96.31 427 ARG A CA 1
ATOM 3177 C C . ARG A 1 427 ? 11.830 14.979 -10.744 1.00 96.31 427 ARG A C 1
ATOM 3179 O O . ARG A 1 427 ? 12.243 16.030 -11.221 1.00 96.31 427 ARG A O 1
ATOM 3186 N N . ALA A 1 428 ? 12.072 14.616 -9.485 1.00 94.00 428 ALA A N 1
ATOM 3187 C CA . ALA A 1 428 ? 13.013 15.290 -8.580 1.00 94.00 428 ALA A CA 1
ATOM 3188 C C . ALA A 1 428 ? 14.375 14.569 -8.493 1.00 94.00 428 ALA A C 1
ATOM 3190 O O . ALA A 1 428 ? 15.339 15.129 -7.975 1.00 94.00 428 ALA A O 1
ATOM 3191 N N . GLY A 1 429 ? 14.468 13.347 -9.023 1.00 91.25 429 GLY A N 1
ATOM 3192 C CA . GLY A 1 429 ? 15.686 12.541 -9.059 1.00 91.25 429 GLY A CA 1
ATOM 3193 C C . GLY A 1 429 ? 15.576 11.408 -10.080 1.00 91.25 429 GLY A C 1
ATOM 3194 O O . GLY A 1 429 ? 14.725 11.449 -10.964 1.00 91.25 429 GLY A O 1
ATOM 3195 N N . ALA A 1 430 ? 16.423 10.384 -9.958 1.00 93.25 430 ALA A N 1
ATOM 3196 C CA . ALA A 1 430 ? 16.381 9.215 -10.846 1.00 93.25 430 ALA A CA 1
ATOM 3197 C C . ALA A 1 430 ? 15.158 8.303 -10.608 1.00 93.25 430 ALA A C 1
ATOM 3199 O O . ALA A 1 430 ? 14.706 7.648 -11.538 1.00 93.25 430 ALA A O 1
ATOM 3200 N N . SER A 1 431 ? 14.635 8.293 -9.377 1.00 95.81 431 SER A N 1
ATOM 3201 C CA . SER A 1 431 ? 13.581 7.388 -8.883 1.00 95.81 431 SER A CA 1
ATOM 3202 C C . SER A 1 431 ? 12.400 8.137 -8.232 1.00 95.81 431 SER A C 1
ATOM 3204 O O . SER A 1 431 ? 11.361 7.552 -7.955 1.00 95.81 431 SER A O 1
ATOM 3206 N N . GLU A 1 432 ? 12.508 9.457 -8.024 1.00 97.25 432 GLU A N 1
ATOM 3207 C CA . GLU A 1 432 ? 11.497 10.236 -7.292 1.00 97.25 432 GLU A CA 1
ATOM 3208 C C . GLU A 1 432 ? 10.701 11.200 -8.181 1.00 97.25 432 GLU A C 1
ATOM 3210 O O . GLU A 1 432 ? 11.276 11.981 -8.946 1.00 97.25 432 GLU A O 1
ATOM 3215 N N . LEU A 1 433 ? 9.377 11.225 -8.007 1.00 97.88 433 LEU A N 1
ATOM 3216 C CA . LEU A 1 433 ? 8.497 12.285 -8.503 1.00 97.88 433 LEU A CA 1
ATOM 3217 C C . LEU A 1 433 ? 8.712 13.603 -7.737 1.00 97.88 433 LEU A C 1
ATOM 3219 O O . LEU A 1 433 ? 8.716 13.640 -6.506 1.00 97.88 433 LEU A O 1
ATOM 3223 N N . ASP A 1 434 ? 8.765 14.723 -8.460 1.00 96.81 434 ASP A N 1
ATOM 3224 C CA . ASP A 1 434 ? 8.691 16.062 -7.874 1.00 96.81 434 ASP A CA 1
ATOM 3225 C C . ASP A 1 434 ? 7.299 16.291 -7.279 1.00 96.81 434 ASP A C 1
ATOM 3227 O O . ASP A 1 434 ? 6.337 16.626 -7.973 1.00 96.81 434 ASP A O 1
ATOM 3231 N N . THR A 1 435 ? 7.203 16.133 -5.960 1.00 96.00 435 THR A N 1
ATOM 3232 C CA . THR A 1 435 ? 5.966 16.343 -5.196 1.00 96.00 435 THR A CA 1
ATOM 3233 C C . THR A 1 435 ? 5.500 17.803 -5.128 1.00 96.00 435 THR A C 1
ATOM 3235 O O . THR A 1 435 ? 4.404 18.071 -4.627 1.00 96.00 435 THR A O 1
ATOM 3238 N N . SER A 1 436 ? 6.288 18.755 -5.643 1.00 93.56 436 SER A N 1
ATOM 3239 C CA . SER A 1 436 ? 5.883 20.152 -5.827 1.00 93.56 436 SER A CA 1
ATOM 3240 C C . SER A 1 436 ? 5.193 20.413 -7.175 1.00 93.56 436 SER A C 1
ATOM 3242 O O . SER A 1 436 ? 4.397 21.355 -7.270 1.00 93.56 436 SER A O 1
ATOM 3244 N N . ALA A 1 437 ? 5.420 19.560 -8.181 1.00 95.12 437 ALA A N 1
ATOM 3245 C CA . ALA A 1 437 ? 4.814 19.668 -9.503 1.00 95.12 437 ALA A CA 1
ATOM 3246 C C . ALA A 1 437 ? 3.371 19.102 -9.523 1.00 95.12 437 ALA A C 1
ATOM 3248 O O . ALA A 1 437 ? 3.147 17.930 -9.192 1.00 95.12 437 ALA A O 1
ATOM 3249 N N . PRO A 1 438 ? 2.353 19.892 -9.930 1.00 93.19 438 PRO A N 1
ATOM 3250 C CA . PRO A 1 438 ? 0.969 19.417 -10.044 1.00 93.19 438 PRO A CA 1
ATOM 3251 C C . PRO A 1 438 ? 0.800 18.224 -10.997 1.00 93.19 438 PRO A C 1
ATOM 3253 O O . PRO A 1 438 ? -0.044 17.357 -10.766 1.00 93.19 438 PRO A O 1
ATOM 3256 N N . GLU A 1 439 ? 1.606 18.177 -12.056 1.00 95.75 439 GLU A N 1
ATOM 3257 C CA . GLU A 1 439 ? 1.662 17.114 -13.054 1.00 95.75 439 GLU A CA 1
ATOM 3258 C C . GLU A 1 439 ? 2.044 15.761 -12.434 1.00 95.75 439 GLU A C 1
ATOM 3260 O O . GLU A 1 439 ? 1.425 14.749 -12.770 1.00 95.75 439 GLU A O 1
ATOM 3265 N N . SER A 1 440 ? 2.975 15.740 -11.476 1.00 97.88 440 SER A N 1
ATOM 3266 C CA . SER A 1 440 ? 3.383 14.536 -10.739 1.00 97.88 440 SER A CA 1
ATOM 3267 C C . SER A 1 440 ? 2.240 13.967 -9.903 1.00 97.88 440 SER A C 1
ATOM 3269 O O . SER A 1 440 ? 1.926 12.780 -9.988 1.00 97.88 440 SER A O 1
ATOM 3271 N N . ALA A 1 441 ? 1.551 14.824 -9.142 1.00 95.81 441 ALA A N 1
ATOM 3272 C CA . ALA A 1 441 ? 0.384 14.416 -8.359 1.00 95.81 441 ALA A CA 1
ATOM 3273 C C . ALA A 1 441 ? -0.768 13.928 -9.260 1.00 95.81 441 ALA A C 1
ATOM 3275 O O . ALA A 1 441 ? -1.491 12.995 -8.906 1.00 95.81 441 ALA A O 1
ATOM 3276 N N . ALA A 1 442 ? -0.929 14.526 -10.447 1.00 96.44 442 ALA A N 1
ATOM 3277 C CA . ALA A 1 442 ? -1.901 14.085 -11.443 1.00 96.44 442 ALA A CA 1
ATOM 3278 C C . ALA A 1 442 ? -1.521 12.743 -12.099 1.00 96.44 442 ALA A C 1
ATOM 3280 O O . ALA A 1 442 ? -2.414 11.951 -12.408 1.00 96.44 442 ALA A O 1
ATOM 3281 N N . LEU A 1 443 ? -0.229 12.460 -12.299 1.00 98.31 443 LEU A N 1
ATOM 3282 C CA . LEU A 1 443 ? 0.258 11.162 -12.771 1.00 98.31 443 LEU A CA 1
ATOM 3283 C C . LEU A 1 443 ? 0.013 10.068 -11.726 1.00 98.31 443 LEU A C 1
ATOM 3285 O O . LEU A 1 443 ? -0.648 9.082 -12.047 1.00 98.31 443 LEU A O 1
ATOM 3289 N N . ALA A 1 444 ? 0.449 10.274 -10.482 1.00 98.25 444 ALA A N 1
ATOM 3290 C CA . ALA A 1 444 ? 0.226 9.339 -9.380 1.00 98.25 444 ALA A CA 1
ATOM 3291 C C . ALA A 1 444 ? -1.273 9.025 -9.201 1.00 98.25 444 ALA A C 1
ATOM 3293 O O . ALA A 1 444 ? -1.685 7.867 -9.230 1.00 98.25 444 ALA A O 1
ATOM 3294 N N . ALA A 1 445 ? -2.131 10.053 -9.183 1.00 96.44 445 ALA A N 1
ATOM 3295 C CA . ALA A 1 445 ? -3.583 9.874 -9.145 1.00 96.44 445 ALA A CA 1
ATOM 3296 C C . ALA A 1 445 ? -4.144 9.072 -10.341 1.00 96.44 445 ALA A C 1
ATOM 3298 O O . ALA A 1 445 ? -5.107 8.319 -10.178 1.00 96.44 445 ALA A O 1
ATOM 3299 N N . ARG A 1 446 ? -3.564 9.205 -11.546 1.00 97.94 446 ARG A N 1
ATOM 3300 C CA . ARG A 1 446 ? -3.949 8.407 -12.726 1.00 97.94 446 ARG A CA 1
ATOM 3301 C C . ARG A 1 446 ? -3.527 6.943 -12.595 1.00 97.94 446 ARG A C 1
ATOM 3303 O O . ARG A 1 446 ? -4.323 6.091 -12.987 1.00 97.94 446 ARG A O 1
ATOM 3310 N N . LEU A 1 447 ? -2.350 6.660 -12.031 1.00 98.19 447 LEU A N 1
ATOM 3311 C CA . LEU A 1 447 ? -1.863 5.303 -11.749 1.00 98.19 447 LEU A CA 1
ATOM 3312 C C . LEU A 1 447 ? -2.762 4.602 -10.719 1.00 98.19 447 LEU A C 1
ATOM 3314 O O . LEU A 1 447 ? -3.331 3.548 -11.011 1.00 98.19 447 LEU A O 1
ATOM 3318 N N . SER A 1 448 ? -3.030 5.234 -9.571 1.00 96.25 448 SER A N 1
ATOM 3319 C CA . SER A 1 448 ? -3.927 4.666 -8.550 1.00 96.25 448 SER A CA 1
ATOM 3320 C C . SER A 1 448 ? -5.375 4.504 -9.059 1.00 96.25 448 SER A C 1
ATOM 3322 O O . SER A 1 448 ? -6.094 3.577 -8.672 1.00 96.25 448 SER A O 1
ATOM 3324 N N . ALA A 1 449 ? -5.827 5.369 -9.976 1.00 94.69 449 ALA A N 1
ATOM 3325 C CA . ALA A 1 449 ? -7.119 5.214 -10.648 1.00 94.69 449 ALA A CA 1
ATOM 3326 C C . ALA A 1 449 ? -7.121 4.104 -11.717 1.00 94.69 449 ALA A C 1
ATOM 3328 O O . ALA A 1 449 ? -8.177 3.536 -11.995 1.00 94.69 449 ALA A O 1
ATOM 3329 N N . GLU A 1 450 ? -5.982 3.803 -12.342 1.00 97.19 450 GLU A N 1
ATOM 3330 C CA . GLU A 1 450 ? -5.819 2.710 -13.305 1.00 97.19 450 GLU A CA 1
ATOM 3331 C C . GLU A 1 450 ? -5.814 1.349 -12.629 1.00 97.19 450 GLU A C 1
ATOM 3333 O O . GLU A 1 450 ? -6.633 0.500 -12.983 1.00 97.19 450 GLU A O 1
ATOM 3338 N N . VAL A 1 451 ? -5.003 1.180 -11.587 1.00 96.12 451 VAL A N 1
ATOM 3339 C CA . VAL A 1 451 ? -4.960 -0.072 -10.826 1.00 96.12 451 VAL A CA 1
ATOM 3340 C C . VAL A 1 451 ? -6.336 -0.410 -10.233 1.00 96.12 451 VAL A C 1
ATOM 3342 O O . VAL A 1 451 ? -6.788 -1.552 -10.286 1.00 96.12 451 VAL A O 1
ATOM 3345 N N . THR A 1 452 ? -7.095 0.613 -9.824 1.00 94.88 452 THR A N 1
ATOM 3346 C CA . THR A 1 452 ? -8.502 0.494 -9.408 1.00 94.88 452 THR A CA 1
ATOM 3347 C C . THR A 1 452 ? -9.431 -0.063 -10.506 1.00 94.88 452 THR A C 1
ATOM 3349 O O . THR A 1 452 ? -10.394 -0.764 -10.189 1.00 94.88 452 THR A O 1
ATOM 3352 N N . ARG A 1 453 ? -9.186 0.234 -11.793 1.00 95.25 453 ARG A N 1
ATOM 3353 C CA . ARG A 1 453 ? -9.959 -0.328 -12.923 1.00 95.25 453 ARG A CA 1
ATOM 3354 C C . ARG A 1 453 ? -9.548 -1.767 -13.233 1.00 95.25 453 ARG A C 1
ATOM 3356 O O . ARG A 1 453 ? -10.398 -2.558 -13.641 1.00 95.25 453 ARG A O 1
ATOM 3363 N N . THR A 1 454 ? -8.278 -2.112 -13.028 1.00 96.62 454 THR A N 1
ATOM 3364 C CA . THR A 1 454 ? -7.770 -3.484 -13.188 1.00 96.62 454 THR A CA 1
ATOM 3365 C C . THR A 1 454 ? -8.277 -4.410 -12.079 1.00 96.62 454 THR A C 1
ATOM 3367 O O . THR A 1 454 ? -8.668 -5.540 -12.369 1.00 96.62 454 THR A O 1
ATOM 3370 N N . PHE A 1 455 ? -8.385 -3.909 -10.843 1.00 96.69 455 PHE A N 1
ATOM 3371 C CA . PHE A 1 455 ? -8.864 -4.643 -9.665 1.00 96.69 455 PHE A CA 1
ATOM 3372 C C . PHE A 1 455 ? -10.184 -4.062 -9.104 1.00 96.69 455 PHE A C 1
ATOM 3374 O O . PHE A 1 455 ? -10.221 -3.577 -7.970 1.00 96.69 455 PHE A O 1
ATOM 3381 N N . PRO A 1 456 ? -11.310 -4.116 -9.848 1.00 90.44 456 PRO A N 1
ATOM 3382 C CA . PRO A 1 456 ? -12.547 -3.416 -9.480 1.00 90.44 456 PRO A CA 1
ATOM 3383 C C . PRO A 1 456 ? -13.208 -3.942 -8.195 1.00 90.44 456 PRO A C 1
ATOM 3385 O O . PRO A 1 456 ? -13.960 -3.210 -7.550 1.00 90.44 456 PRO A O 1
ATOM 3388 N N . SER A 1 457 ? -12.935 -5.196 -7.819 1.00 88.44 457 SER A N 1
ATOM 3389 C CA . SER A 1 457 ? -13.395 -5.830 -6.577 1.00 88.44 457 SER A CA 1
ATOM 3390 C C . SER A 1 457 ? -12.592 -5.414 -5.342 1.00 88.44 457 SER A C 1
ATOM 3392 O O . SER A 1 457 ? -13.075 -5.602 -4.222 1.00 88.44 457 SER A O 1
ATOM 3394 N N . SER A 1 458 ? -11.394 -4.845 -5.520 1.00 92.25 458 SER A N 1
ATOM 3395 C CA . SER A 1 458 ? -10.590 -4.375 -4.399 1.00 92.25 458 SER A CA 1
ATOM 3396 C C . SER A 1 458 ? -11.268 -3.196 -3.699 1.00 92.25 458 SER A C 1
ATOM 3398 O O . SER A 1 458 ? -11.869 -2.321 -4.332 1.00 92.25 458 SER A O 1
ATOM 3400 N N . ARG A 1 459 ? -11.174 -3.174 -2.368 1.00 87.50 459 ARG A N 1
ATOM 3401 C CA . ARG A 1 459 ? -11.654 -2.080 -1.506 1.00 87.50 459 ARG A CA 1
ATOM 3402 C C . ARG A 1 459 ? -10.540 -1.118 -1.094 1.00 87.50 459 ARG A C 1
ATOM 3404 O O . ARG A 1 459 ? -10.848 -0.001 -0.677 1.00 87.50 459 ARG A O 1
ATOM 3411 N N . THR A 1 460 ? -9.297 -1.553 -1.265 1.00 94.38 460 THR A N 1
ATOM 3412 C CA . THR A 1 460 ? -8.100 -0.999 -0.643 1.00 94.38 460 THR A CA 1
ATOM 3413 C C . THR A 1 460 ? -7.013 -0.892 -1.698 1.00 94.38 460 THR A C 1
ATOM 3415 O O . THR A 1 460 ? -6.722 -1.880 -2.361 1.00 94.38 460 THR A O 1
ATOM 3418 N N . VAL A 1 461 ? -6.418 0.284 -1.856 1.00 97.19 461 VAL A N 1
ATOM 3419 C CA . VAL A 1 461 ? -5.281 0.497 -2.766 1.00 97.19 461 VAL A CA 1
ATOM 3420 C C . VAL A 1 461 ? -4.082 0.920 -1.930 1.00 97.19 461 VAL A C 1
ATOM 3422 O O . VAL A 1 461 ? -4.228 1.806 -1.083 1.00 97.19 461 VAL A O 1
ATOM 3425 N N . HIS A 1 462 ? -2.927 0.297 -2.157 1.00 98.62 462 HIS A N 1
ATOM 3426 C CA . HIS A 1 462 ? -1.670 0.773 -1.594 1.00 98.62 462 HIS A CA 1
ATOM 3427 C C . HIS A 1 462 ? -1.115 1.880 -2.499 1.00 98.62 462 HIS A C 1
ATOM 3429 O O . HIS A 1 462 ? -1.141 1.753 -3.726 1.00 98.62 462 HIS A O 1
ATOM 3435 N N . ILE A 1 463 ? -0.696 2.998 -1.908 1.00 98.12 463 ILE A N 1
ATOM 3436 C CA . ILE A 1 463 ? -0.136 4.155 -2.634 1.00 98.12 463 ILE A CA 1
ATOM 3437 C C . ILE A 1 463 ? 1.380 4.285 -2.451 1.00 98.12 463 ILE A C 1
ATOM 3439 O O . ILE A 1 463 ? 1.943 5.305 -2.846 1.00 98.12 463 ILE A O 1
ATOM 3443 N N . GLY A 1 464 ? 1.994 3.280 -1.819 1.00 97.94 464 GLY A N 1
ATOM 3444 C CA . GLY A 1 464 ? 3.420 3.224 -1.540 1.00 97.94 464 GLY A CA 1
ATOM 3445 C C . GLY A 1 464 ? 3.886 4.265 -0.536 1.00 97.94 464 GLY A C 1
ATOM 3446 O O . GLY A 1 464 ? 3.210 4.522 0.472 1.00 97.94 464 GLY A O 1
ATOM 3447 N N . GLY A 1 465 ? 5.015 4.898 -0.844 1.00 97.00 465 GLY A N 1
ATOM 3448 C CA . GLY A 1 465 ? 5.527 6.066 -0.132 1.00 97.00 465 GLY A CA 1
ATOM 3449 C C . GLY A 1 465 ? 6.596 5.758 0.917 1.00 97.00 465 GLY A C 1
ATOM 3450 O O . GLY A 1 465 ? 6.684 6.492 1.913 1.00 97.00 465 GLY A O 1
ATOM 3451 N N . ASP A 1 466 ? 7.390 4.717 0.685 1.00 95.88 466 ASP A N 1
ATOM 3452 C CA . ASP A 1 466 ? 8.657 4.391 1.345 1.00 95.88 466 ASP A CA 1
ATOM 3453 C C . ASP A 1 466 ? 9.864 5.107 0.702 1.00 95.88 466 ASP A C 1
ATOM 3455 O O . ASP A 1 466 ? 9.754 5.743 -0.344 1.00 95.88 466 ASP A O 1
ATOM 3459 N N . GLU A 1 467 ? 10.996 5.108 1.419 1.00 93.00 467 GLU A N 1
ATOM 3460 C CA . GLU A 1 467 ? 12.356 5.450 0.938 1.00 93.00 467 GLU A CA 1
ATOM 3461 C C . GLU A 1 467 ? 12.574 6.818 0.226 1.00 93.00 467 GLU A C 1
ATOM 3463 O O . GLU A 1 467 ? 13.670 7.106 -0.249 1.00 93.00 467 GLU A O 1
ATOM 3468 N N . TRP A 1 468 ? 11.590 7.725 0.225 1.00 94.00 468 TRP A N 1
ATOM 3469 C CA . TRP A 1 468 ? 11.602 8.958 -0.579 1.00 94.00 468 TRP A CA 1
ATOM 3470 C C . TRP A 1 468 ? 11.799 10.273 0.197 1.00 94.00 468 TRP A C 1
ATOM 3472 O O . TRP A 1 468 ? 11.533 10.402 1.400 1.00 94.00 468 TRP A O 1
ATOM 3482 N N . GLY A 1 469 ? 12.126 11.332 -0.548 1.00 86.62 469 GLY A N 1
ATOM 3483 C CA . GLY A 1 469 ? 11.817 12.705 -0.170 1.00 86.62 469 GLY A CA 1
ATOM 3484 C C . GLY A 1 469 ? 12.723 13.287 0.898 1.00 86.62 469 GLY A C 1
ATOM 3485 O O . GLY A 1 469 ? 12.221 13.967 1.799 1.00 86.62 469 GLY A O 1
ATOM 3486 N N . GLY A 1 470 ? 14.036 13.054 0.805 1.00 83.56 470 GLY A N 1
ATOM 3487 C CA . GLY A 1 470 ? 15.036 13.591 1.740 1.00 83.56 470 GLY A CA 1
ATOM 3488 C C . GLY A 1 470 ? 14.904 15.105 1.968 1.00 83.56 470 GLY A C 1
ATOM 3489 O O . GLY A 1 470 ? 14.811 15.554 3.111 1.00 83.56 470 GLY A O 1
ATOM 3490 N N . ASP A 1 471 ? 14.762 15.881 0.888 1.00 86.75 471 ASP A N 1
ATOM 3491 C CA . ASP A 1 471 ? 14.581 17.344 0.932 1.00 86.75 471 ASP A CA 1
ATOM 3492 C C . ASP A 1 471 ? 13.122 17.796 1.178 1.00 86.75 471 ASP A C 1
ATOM 3494 O O . ASP A 1 471 ? 12.832 18.988 1.347 1.00 86.75 471 ASP A O 1
ATOM 3498 N N . VAL A 1 472 ? 12.161 16.866 1.222 1.00 93.56 472 VAL A N 1
ATOM 3499 C CA . VAL A 1 472 ? 10.734 17.184 1.357 1.00 93.56 472 VAL A CA 1
ATOM 3500 C C . VAL A 1 472 ? 10.363 17.330 2.830 1.00 93.56 472 VAL A C 1
ATOM 3502 O O . VAL A 1 472 ? 10.508 16.420 3.640 1.00 93.56 472 VAL A O 1
ATOM 3505 N N . THR A 1 473 ? 9.812 18.487 3.211 1.00 95.25 473 THR A N 1
ATOM 3506 C CA . THR A 1 473 ? 9.443 18.720 4.619 1.00 95.25 473 THR A CA 1
ATOM 3507 C C . THR A 1 473 ? 8.420 17.697 5.132 1.00 95.25 473 THR A C 1
ATOM 3509 O O . THR A 1 473 ? 7.509 17.309 4.402 1.00 95.25 473 THR A O 1
ATOM 3512 N N . ALA A 1 474 ? 8.451 17.403 6.435 1.00 94.19 474 ALA A N 1
ATOM 3513 C CA . ALA A 1 474 ? 7.454 16.605 7.164 1.00 94.19 474 ALA A CA 1
ATOM 3514 C C . ALA A 1 474 ? 5.987 16.846 6.752 1.00 94.19 474 ALA A C 1
ATOM 3516 O O . ALA A 1 474 ? 5.173 15.930 6.644 1.00 94.19 474 ALA A O 1
ATOM 3517 N N . ARG A 1 475 ? 5.620 18.118 6.536 1.00 93.31 475 ARG A N 1
ATOM 3518 C CA . ARG A 1 475 ? 4.263 18.505 6.121 1.00 93.31 475 ARG A CA 1
ATOM 3519 C C . ARG A 1 475 ? 4.004 18.264 4.636 1.00 93.31 475 ARG A C 1
ATOM 3521 O O . ARG A 1 475 ? 2.848 18.063 4.292 1.00 93.31 475 ARG A O 1
ATOM 3528 N N . GLY A 1 476 ? 5.039 18.331 3.800 1.00 95.06 476 GLY A N 1
ATOM 3529 C CA . GLY A 1 476 ? 5.000 17.984 2.381 1.00 95.06 476 GLY A CA 1
ATOM 3530 C C . GLY A 1 476 ? 4.779 16.488 2.186 1.00 95.06 476 GLY A C 1
ATOM 3531 O O . GLY A 1 476 ? 3.823 16.124 1.512 1.00 95.06 476 GLY A O 1
ATOM 3532 N N . ARG A 1 477 ? 5.546 15.637 2.885 1.00 96.44 477 ARG A N 1
ATOM 3533 C CA . ARG A 1 477 ? 5.405 14.172 2.798 1.00 96.44 477 ARG A CA 1
ATOM 3534 C C . ARG A 1 477 ? 3.993 13.691 3.148 1.00 96.44 477 ARG A C 1
ATOM 3536 O O . ARG A 1 477 ? 3.321 13.066 2.333 1.00 96.44 477 ARG A O 1
ATOM 3543 N N . VAL A 1 478 ? 3.449 14.140 4.281 1.00 95.06 478 VAL A N 1
ATOM 3544 C CA . VAL A 1 478 ? 2.045 13.858 4.642 1.00 95.06 478 VAL A CA 1
ATOM 3545 C C . VAL A 1 478 ? 1.031 14.538 3.703 1.00 95.06 478 VAL A C 1
ATOM 3547 O O . VAL A 1 478 ? -0.065 14.018 3.507 1.00 95.06 478 VAL A O 1
ATOM 3550 N N . ALA A 1 479 ? 1.347 15.691 3.099 1.00 93.31 479 ALA A N 1
ATOM 3551 C CA . ALA A 1 479 ? 0.453 16.325 2.123 1.00 93.31 479 ALA A CA 1
ATOM 3552 C C . ALA A 1 479 ? 0.379 15.554 0.795 1.00 93.31 479 ALA A C 1
ATOM 3554 O O . ALA A 1 479 ? -0.706 15.511 0.216 1.00 93.31 479 ALA A O 1
ATOM 3555 N N . TRP A 1 480 ? 1.476 14.926 0.358 1.00 96.75 480 TRP A N 1
ATOM 3556 C CA . TRP A 1 480 ? 1.510 14.033 -0.801 1.00 96.75 480 TRP A CA 1
ATOM 3557 C C . TRP A 1 480 ? 0.597 12.823 -0.593 1.00 96.75 480 TRP A C 1
ATOM 3559 O O . TRP A 1 480 ? -0.385 12.674 -1.321 1.00 96.75 480 TRP A O 1
ATOM 3569 N N . LEU A 1 481 ? 0.828 12.045 0.473 1.00 96.69 481 LEU A N 1
ATOM 3570 C CA . LEU A 1 481 ? 0.011 10.869 0.809 1.00 96.69 481 LEU A CA 1
ATOM 3571 C C . LEU A 1 481 ? -1.486 11.223 0.882 1.00 96.69 481 LEU A C 1
ATOM 3573 O O . LEU A 1 481 ? -2.337 10.545 0.306 1.00 96.69 481 LEU A O 1
ATOM 3577 N N . ASN A 1 482 ? -1.815 12.354 1.514 1.00 94.31 482 ASN A N 1
ATOM 3578 C CA . ASN A 1 482 ? -3.186 12.861 1.590 1.00 94.31 482 ASN A CA 1
ATOM 3579 C C . ASN A 1 482 ? -3.783 13.251 0.225 1.00 94.31 482 ASN A C 1
ATOM 3581 O O . ASN A 1 482 ? -4.999 13.157 0.051 1.00 94.31 482 ASN A O 1
ATOM 3585 N N . ALA A 1 483 ? -2.975 13.743 -0.719 1.00 91.75 483 ALA A N 1
ATOM 3586 C CA . ALA A 1 483 ? -3.437 14.130 -2.050 1.00 91.75 483 ALA A CA 1
ATOM 3587 C C . ALA A 1 483 ? -3.797 12.896 -2.891 1.00 91.75 483 ALA A C 1
ATOM 3589 O O . ALA A 1 483 ? -4.883 12.861 -3.475 1.00 91.75 483 ALA A O 1
ATOM 3590 N N . ILE A 1 484 ? -2.948 11.863 -2.878 1.00 94.88 484 ILE A N 1
ATOM 3591 C CA . ILE A 1 484 ? -3.209 10.605 -3.594 1.00 94.88 484 ILE A CA 1
ATOM 3592 C C . ILE A 1 484 ? -4.387 9.860 -2.948 1.00 94.88 484 ILE A C 1
ATOM 3594 O O . ILE A 1 484 ? -5.336 9.475 -3.635 1.00 94.88 484 ILE A O 1
ATOM 3598 N N . ALA A 1 485 ? -4.431 9.789 -1.612 1.00 92.06 485 ALA A N 1
ATOM 3599 C CA . ALA A 1 485 ? -5.576 9.236 -0.890 1.00 92.06 485 ALA A CA 1
ATOM 3600 C C . ALA A 1 485 ? -6.894 9.966 -1.219 1.00 92.06 485 ALA A C 1
ATOM 3602 O O . ALA A 1 485 ? -7.954 9.336 -1.295 1.00 92.06 485 ALA A O 1
ATOM 3603 N N . ALA A 1 486 ? -6.874 11.290 -1.411 1.00 87.12 486 ALA A N 1
ATOM 3604 C CA . ALA A 1 486 ? -8.058 12.062 -1.798 1.00 87.12 486 ALA A CA 1
ATOM 3605 C C . ALA A 1 486 ? -8.518 11.778 -3.240 1.00 87.12 486 ALA A C 1
ATOM 3607 O O . ALA A 1 486 ? -9.723 11.794 -3.500 1.00 87.12 486 ALA A O 1
ATOM 3608 N N . ALA A 1 487 ? -7.598 11.475 -4.162 1.00 88.00 487 ALA A N 1
ATOM 3609 C CA . ALA A 1 487 ? -7.934 11.082 -5.533 1.00 88.00 487 ALA A CA 1
ATOM 3610 C C . ALA A 1 487 ? -8.684 9.734 -5.599 1.00 88.00 487 ALA A C 1
ATOM 3612 O O . ALA A 1 487 ? -9.520 9.534 -6.479 1.00 88.00 487 ALA A O 1
ATOM 3613 N N . LEU A 1 488 ? -8.455 8.846 -4.625 1.00 87.19 488 LEU A N 1
ATOM 3614 C CA . LEU A 1 488 ? -9.112 7.537 -4.500 1.00 87.19 488 LEU A CA 1
ATOM 3615 C C . LEU A 1 488 ? -10.554 7.585 -3.935 1.00 87.19 488 LEU A C 1
ATOM 3617 O O . LEU A 1 488 ? -11.196 6.543 -3.776 1.00 87.19 488 LEU A O 1
ATOM 3621 N N . GLY A 1 489 ? -11.105 8.774 -3.662 1.00 83.31 489 GLY A N 1
ATOM 3622 C CA . GLY A 1 489 ? -12.505 8.946 -3.252 1.00 83.31 489 GLY A CA 1
ATOM 3623 C C . GLY A 1 489 ? -12.795 8.399 -1.850 1.00 83.31 489 GLY A C 1
ATOM 3624 O O . GLY A 1 489 ? -12.128 8.781 -0.896 1.00 83.31 489 GLY A O 1
ATOM 3625 N N . ASP A 1 490 ? -13.793 7.519 -1.716 1.00 79.38 490 ASP A N 1
ATOM 3626 C CA . ASP A 1 490 ? -14.189 6.886 -0.440 1.00 79.38 490 ASP A CA 1
ATOM 3627 C C . ASP A 1 490 ? -13.471 5.543 -0.162 1.00 79.38 490 ASP A C 1
ATOM 3629 O O . ASP A 1 490 ? -13.830 4.834 0.781 1.00 79.38 490 ASP A O 1
ATOM 3633 N N . ARG A 1 491 ? -12.478 5.161 -0.979 1.00 83.56 491 ARG A N 1
ATOM 3634 C CA . ARG A 1 491 ? -11.724 3.906 -0.804 1.00 83.56 491 ARG A CA 1
ATOM 3635 C C . ARG A 1 491 ? -10.872 3.921 0.466 1.00 83.56 491 ARG A C 1
ATOM 3637 O O . ARG A 1 491 ? -10.496 4.985 0.973 1.00 83.56 491 ARG A O 1
ATOM 3644 N N . GLU A 1 492 ? -10.580 2.718 0.951 1.00 88.69 492 GLU A N 1
ATOM 3645 C CA . GLU A 1 492 ? -9.524 2.490 1.932 1.00 88.69 492 GLU A CA 1
ATOM 3646 C C . GLU A 1 492 ? -8.165 2.634 1.235 1.00 88.69 492 GLU A C 1
ATOM 3648 O O . GLU A 1 492 ? -8.032 2.316 0.048 1.00 88.69 492 GLU A O 1
ATOM 3653 N N . VAL A 1 493 ? -7.178 3.171 1.947 1.00 95.81 493 VAL A N 1
ATOM 3654 C CA . VAL A 1 493 ? -5.861 3.490 1.392 1.00 95.81 493 VAL A CA 1
ATOM 3655 C C . VAL A 1 493 ? -4.811 2.937 2.337 1.00 95.81 493 VAL A C 1
ATOM 3657 O O . VAL A 1 493 ? -4.920 3.148 3.542 1.00 95.81 493 VAL A O 1
ATOM 3660 N N . TRP A 1 494 ? -3.818 2.229 1.815 1.00 98.25 494 TRP A N 1
ATOM 3661 C CA . TRP A 1 494 ? -2.646 1.808 2.582 1.00 98.25 494 TRP A CA 1
ATOM 3662 C C . TRP A 1 494 ? -1.406 2.565 2.081 1.00 98.25 494 TRP A C 1
ATOM 3664 O O . TRP A 1 494 ? -1.374 2.977 0.921 1.00 98.25 494 TRP A O 1
ATOM 3674 N N . ALA A 1 495 ? -0.436 2.813 2.958 1.00 98.56 495 ALA A N 1
ATOM 3675 C CA . ALA A 1 495 ? 0.824 3.482 2.629 1.00 98.56 495 ALA A CA 1
ATOM 3676 C C . ALA A 1 495 ? 1.930 3.061 3.606 1.00 98.56 495 ALA A C 1
ATOM 3678 O O . ALA A 1 495 ? 1.638 2.820 4.784 1.00 98.56 495 ALA A O 1
ATOM 3679 N N . TRP A 1 496 ? 3.181 3.066 3.145 1.00 98.75 496 TRP A N 1
ATOM 3680 C CA . TRP A 1 496 ? 4.349 2.802 3.987 1.00 98.75 496 TRP A CA 1
ATOM 3681 C C . TRP A 1 496 ? 4.593 3.929 5.007 1.00 98.75 496 TRP A C 1
ATOM 3683 O O . TRP A 1 496 ? 4.030 5.029 4.930 1.00 98.75 496 TRP A O 1
ATOM 3693 N N . ASN A 1 497 ? 5.410 3.655 6.028 1.00 98.31 497 ASN A N 1
ATOM 3694 C CA . ASN A 1 497 ? 5.549 4.546 7.184 1.00 98.31 497 ASN A CA 1
ATOM 3695 C C . ASN A 1 497 ? 6.580 5.684 7.034 1.00 98.31 497 ASN A C 1
ATOM 3697 O O . ASN A 1 497 ? 6.549 6.626 7.830 1.00 98.31 497 ASN A O 1
ATOM 3701 N N . ASP A 1 498 ? 7.485 5.625 6.056 1.00 96.94 498 ASP A N 1
ATOM 3702 C CA . ASP A 1 498 ? 8.643 6.521 5.901 1.00 96.94 498 ASP A CA 1
ATOM 3703 C C . ASP A 1 498 ? 8.261 7.996 5.780 1.00 96.94 498 ASP A C 1
ATOM 3705 O O . ASP A 1 498 ? 8.860 8.861 6.426 1.00 96.94 498 ASP A O 1
ATOM 3709 N N . GLY A 1 499 ? 7.215 8.286 5.001 1.00 93.44 499 GLY A N 1
ATOM 3710 C CA . GLY A 1 499 ? 6.723 9.643 4.769 1.00 93.44 499 GLY A CA 1
ATOM 3711 C C . GLY A 1 499 ? 6.074 10.325 5.985 1.00 93.44 499 GLY A C 1
ATOM 3712 O O . GLY A 1 499 ? 5.619 11.470 5.873 1.00 93.44 499 GLY A O 1
ATOM 3713 N N . ILE A 1 500 ? 5.980 9.657 7.143 1.00 97.00 500 ILE A N 1
ATOM 3714 C CA . ILE A 1 500 ? 5.136 10.086 8.266 1.00 97.00 500 ILE A CA 1
ATOM 3715 C C . ILE A 1 500 ? 5.975 10.465 9.493 1.00 97.00 500 ILE A C 1
ATOM 3717 O O . ILE A 1 500 ? 6.302 9.649 10.349 1.00 97.00 500 ILE A O 1
ATOM 3721 N N . ASP A 1 501 ? 6.249 11.761 9.639 1.00 95.75 501 ASP A N 1
ATOM 3722 C CA . ASP A 1 501 ? 6.987 12.308 10.785 1.00 95.75 501 ASP A CA 1
ATOM 3723 C C . ASP A 1 501 ? 6.107 12.592 12.008 1.00 95.75 501 ASP A C 1
ATOM 3725 O O . ASP A 1 501 ? 4.955 13.021 11.879 1.00 95.75 501 ASP A O 1
ATOM 3729 N N . ARG A 1 502 ? 6.691 12.546 13.215 1.00 94.12 502 ARG A N 1
ATOM 3730 C CA . ARG A 1 502 ? 6.034 12.976 14.474 1.00 94.12 502 ARG A CA 1
ATOM 3731 C C . ARG A 1 502 ? 5.420 14.372 14.390 1.00 94.12 502 ARG A C 1
ATOM 3733 O O . ARG A 1 502 ? 4.336 14.630 14.911 1.00 94.12 502 ARG A O 1
ATOM 3740 N N . ALA A 1 503 ? 6.108 15.291 13.713 1.00 91.81 503 ALA A N 1
ATOM 3741 C CA . ALA A 1 503 ? 5.663 16.672 13.539 1.00 91.81 503 ALA A CA 1
ATOM 3742 C C . ALA A 1 503 ? 4.438 16.810 12.607 1.00 91.81 503 ALA A C 1
ATOM 3744 O O . ALA A 1 503 ? 3.776 17.856 12.599 1.00 91.81 503 ALA A O 1
ATOM 3745 N N . ALA A 1 504 ? 4.134 15.776 11.816 1.00 90.06 504 ALA A N 1
ATOM 3746 C CA . ALA A 1 504 ? 3.108 15.792 10.782 1.00 90.06 504 ALA A CA 1
ATOM 3747 C C . ALA A 1 504 ? 2.044 14.688 10.915 1.00 90.06 504 ALA A C 1
ATOM 3749 O O . ALA A 1 504 ? 0.980 14.860 10.329 1.00 90.06 504 ALA A O 1
ATOM 3750 N N . VAL A 1 505 ? 2.242 13.643 11.732 1.00 87.81 505 VAL A N 1
ATOM 3751 C CA . VAL A 1 505 ? 1.295 12.521 11.927 1.00 87.81 505 VAL A CA 1
ATOM 3752 C C . VAL A 1 505 ? -0.137 12.977 12.218 1.00 87.81 505 VAL A C 1
ATOM 3754 O O . VAL A 1 505 ? -1.100 12.453 11.666 1.00 87.81 505 VAL A O 1
ATOM 3757 N N . GLY A 1 506 ? -0.301 14.051 12.998 1.00 79.94 506 GLY A N 1
ATOM 3758 C CA . GLY A 1 506 ? -1.605 14.662 13.265 1.00 79.94 506 GLY A CA 1
ATOM 3759 C C . GLY A 1 506 ? -2.298 15.280 12.040 1.00 79.94 506 GLY A C 1
ATOM 3760 O O . GLY A 1 506 ? -3.369 15.850 12.193 1.00 79.94 506 GLY A O 1
ATOM 3761 N N . ARG A 1 507 ? -1.706 15.233 10.844 1.00 85.25 507 ARG A N 1
ATOM 3762 C CA . ARG A 1 507 ? -2.260 15.745 9.581 1.00 85.25 507 ARG A CA 1
ATOM 3763 C C . ARG A 1 507 ? -2.608 14.639 8.587 1.00 85.25 507 ARG A C 1
ATOM 3765 O O . ARG A 1 507 ? -3.219 14.975 7.576 1.00 85.25 507 ARG A O 1
ATOM 3772 N N . LEU A 1 508 ? -2.220 13.390 8.852 1.00 88.44 508 LEU A N 1
ATOM 3773 C CA . LEU A 1 508 ? -2.470 12.250 7.971 1.00 88.44 508 LEU A CA 1
ATOM 3774 C C . LEU A 1 508 ? -3.978 12.062 7.755 1.00 88.44 508 LEU A C 1
ATOM 3776 O O . LEU A 1 508 ? -4.766 12.239 8.691 1.00 88.44 508 LEU A O 1
ATOM 3780 N N . ASP A 1 509 ? -4.379 11.734 6.527 1.00 84.56 509 ASP A N 1
ATOM 3781 C CA . ASP A 1 509 ? -5.737 11.315 6.199 1.00 84.56 509 ASP A CA 1
ATOM 3782 C C . ASP A 1 509 ? -6.025 10.016 6.970 1.00 84.56 509 ASP A C 1
ATOM 3784 O O . ASP A 1 509 ? -5.383 9.003 6.721 1.00 84.56 509 ASP A O 1
ATOM 3788 N N . PRO A 1 510 ? -6.966 10.001 7.926 1.00 77.31 510 PRO A N 1
ATOM 3789 C CA . PRO A 1 510 ? -7.230 8.831 8.755 1.00 77.31 510 PRO A CA 1
ATOM 3790 C C . PRO A 1 510 ? -7.881 7.634 8.045 1.00 77.31 510 PRO A C 1
ATOM 3792 O O . PRO A 1 510 ? -8.241 6.678 8.733 1.00 77.31 510 PRO A O 1
ATOM 3795 N N . ARG A 1 511 ? -8.095 7.688 6.725 1.00 83.62 511 ARG A N 1
ATOM 3796 C CA . ARG A 1 511 ? -8.369 6.497 5.903 1.00 83.62 511 ARG A CA 1
ATOM 3797 C C . ARG A 1 511 ? -7.095 5.773 5.478 1.00 83.62 511 ARG A C 1
ATOM 3799 O O . ARG A 1 511 ? -7.202 4.650 5.003 1.00 83.62 511 ARG A O 1
ATOM 3806 N N . ILE A 1 512 ? -5.936 6.423 5.613 1.00 92.50 512 ILE A N 1
ATOM 3807 C CA . ILE A 1 512 ? -4.634 5.797 5.420 1.00 92.50 512 ILE A CA 1
ATOM 3808 C C . ILE A 1 512 ? -4.397 4.876 6.615 1.00 92.50 512 ILE A C 1
ATOM 3810 O O . ILE A 1 512 ? -4.269 5.327 7.760 1.00 92.50 512 ILE A O 1
ATOM 3814 N N . HIS A 1 513 ? -4.393 3.578 6.340 1.00 95.12 513 HIS A N 1
ATOM 3815 C CA . HIS A 1 513 ? -3.800 2.579 7.215 1.00 95.12 513 HIS A CA 1
ATOM 3816 C C . HIS A 1 513 ? -2.314 2.495 6.854 1.00 95.12 513 HIS A C 1
ATOM 3818 O O . HIS A 1 513 ? -1.954 2.655 5.690 1.00 95.12 513 HIS A O 1
ATOM 3824 N N . VAL A 1 514 ? -1.448 2.304 7.841 1.00 98.44 514 VAL A N 1
ATOM 3825 C CA . VAL A 1 514 ? -0.000 2.285 7.624 1.00 98.44 514 VAL A CA 1
ATOM 3826 C C . VAL A 1 514 ? 0.515 0.864 7.748 1.00 98.44 514 VAL A C 1
ATOM 3828 O O . VAL A 1 514 ? 0.335 0.215 8.781 1.00 98.44 514 VAL A O 1
ATOM 3831 N N . THR A 1 515 ? 1.154 0.399 6.686 1.00 98.62 515 THR A N 1
ATOM 3832 C CA . THR A 1 515 ? 1.997 -0.793 6.663 1.00 98.62 515 THR A CA 1
ATOM 3833 C C . THR A 1 515 ? 3.330 -0.396 7.300 1.00 98.62 515 THR A C 1
ATOM 3835 O O . THR A 1 515 ? 4.083 0.420 6.771 1.00 98.62 515 THR A O 1
ATOM 3838 N N . TYR A 1 516 ? 3.559 -0.850 8.535 1.00 98.75 516 TYR A N 1
ATOM 3839 C CA . TYR A 1 516 ? 4.718 -0.429 9.321 1.00 98.75 516 TYR A CA 1
ATOM 3840 C C . TYR A 1 516 ? 5.817 -1.480 9.229 1.00 98.75 516 TYR A C 1
ATOM 3842 O O . TYR A 1 516 ? 5.665 -2.551 9.818 1.00 98.75 516 TYR A O 1
ATOM 3850 N N . TRP A 1 517 ? 6.888 -1.174 8.498 1.00 98.62 517 TRP A N 1
ATOM 3851 C CA . TRP A 1 517 ? 7.966 -2.121 8.213 1.00 98.62 517 TRP A CA 1
ATOM 3852 C C . TRP A 1 517 ? 9.222 -1.869 9.041 1.00 98.62 517 TRP A C 1
ATOM 3854 O O . TRP A 1 517 ? 9.710 -2.776 9.706 1.00 98.62 517 TRP A O 1
ATOM 3864 N N . SER A 1 518 ? 9.707 -0.625 9.072 1.00 98.38 518 SER A N 1
ATOM 3865 C CA . SER A 1 518 ? 10.895 -0.256 9.838 1.00 98.38 518 SER A CA 1
ATOM 3866 C C . SER A 1 518 ? 10.846 1.194 10.305 1.00 98.38 518 SER A C 1
ATOM 3868 O O . SER A 1 518 ? 10.448 2.115 9.586 1.00 98.38 518 SER A O 1
ATOM 3870 N N . PHE A 1 519 ? 11.299 1.427 11.537 1.00 98.12 519 PHE A N 1
ATOM 3871 C CA . PHE A 1 519 ? 11.363 2.762 12.132 1.00 98.12 519 PHE A CA 1
ATOM 3872 C C . PHE A 1 519 ? 12.515 3.603 11.544 1.00 98.12 519 PHE A C 1
ATOM 3874 O O . PHE A 1 519 ? 12.428 4.833 11.481 1.00 98.12 519 PHE A O 1
ATOM 3881 N N . ASP A 1 520 ? 13.580 2.961 11.062 1.00 96.62 520 ASP A N 1
ATOM 3882 C CA . ASP A 1 520 ? 14.720 3.619 10.414 1.00 96.62 520 ASP A CA 1
ATOM 3883 C C . ASP A 1 520 ? 14.926 3.227 8.948 1.00 96.62 520 ASP A C 1
ATOM 3885 O O . ASP A 1 520 ? 15.881 3.697 8.336 1.00 96.62 520 ASP A O 1
ATOM 3889 N N . GLY A 1 521 ? 14.024 2.443 8.357 1.00 96.38 521 GLY A N 1
ATOM 3890 C CA . GLY A 1 521 ? 14.201 1.919 7.001 1.00 96.38 521 GLY A CA 1
ATOM 3891 C C . GLY A 1 521 ? 15.498 1.118 6.871 1.00 96.38 521 GLY A C 1
ATOM 3892 O O . GLY A 1 521 ? 16.259 1.317 5.934 1.00 96.38 521 GLY A O 1
ATOM 3893 N N . ASP A 1 522 ? 15.816 0.358 7.921 1.00 96.12 522 ASP A N 1
ATOM 3894 C CA . ASP A 1 522 ? 16.909 -0.607 8.084 1.00 96.12 522 ASP A CA 1
ATOM 3895 C C . ASP A 1 522 ? 18.345 -0.144 7.773 1.00 96.12 522 ASP A C 1
ATOM 3897 O O . ASP A 1 522 ? 19.280 -0.941 7.869 1.00 96.12 522 ASP A O 1
ATOM 3901 N N . THR A 1 523 ? 18.561 1.156 7.537 1.00 94.50 523 THR A N 1
ATOM 3902 C CA . THR A 1 523 ? 19.860 1.736 7.153 1.00 94.50 523 THR A CA 1
ATOM 3903 C C . THR A 1 523 ? 21.029 1.265 8.023 1.00 94.50 523 THR A C 1
ATOM 3905 O O . THR A 1 523 ? 21.052 1.421 9.253 1.00 94.50 523 THR A O 1
ATOM 3908 N N . GLU A 1 524 ? 22.057 0.706 7.383 1.00 94.69 524 GLU A N 1
ATOM 3909 C CA . GLU A 1 524 ? 23.294 0.302 8.057 1.00 94.69 524 GLU A CA 1
ATOM 3910 C C . GLU A 1 524 ? 24.070 1.508 8.630 1.00 94.69 524 GLU A C 1
ATOM 3912 O O . GLU A 1 524 ? 24.870 1.343 9.559 1.00 94.69 524 GLU A O 1
ATOM 3917 N N . ASP A 1 525 ? 23.818 2.735 8.148 1.00 97.00 525 ASP A N 1
ATOM 3918 C CA . ASP A 1 525 ? 24.480 3.933 8.661 1.00 97.00 525 ASP A CA 1
ATOM 3919 C C . ASP A 1 525 ? 23.897 4.359 10.019 1.00 97.00 525 ASP A C 1
ATOM 3921 O O . ASP A 1 525 ? 22.755 4.795 10.168 1.00 97.00 525 ASP A O 1
ATOM 3925 N N . ALA A 1 526 ? 24.725 4.278 11.061 1.00 96.75 526 ALA A N 1
ATOM 3926 C CA . ALA A 1 526 ? 24.303 4.594 12.419 1.00 96.75 526 ALA A CA 1
ATOM 3927 C C . ALA A 1 526 ? 23.975 6.086 12.652 1.00 96.75 526 ALA A C 1
ATOM 3929 O O . ALA A 1 526 ? 23.324 6.403 13.651 1.00 96.75 526 ALA A O 1
ATOM 3930 N N . ALA A 1 527 ? 24.462 7.015 11.824 1.00 97.06 527 ALA A N 1
ATOM 3931 C CA . ALA A 1 527 ? 24.102 8.431 11.887 1.00 97.06 527 ALA A CA 1
ATOM 3932 C C . ALA A 1 527 ? 22.749 8.686 11.223 1.00 97.06 527 ALA A C 1
ATOM 3934 O O . ALA A 1 527 ? 21.889 9.277 11.878 1.00 97.06 527 ALA A O 1
ATOM 3935 N N . GLU A 1 528 ? 22.533 8.155 10.021 1.00 95.75 528 GLU A N 1
ATOM 3936 C CA . GLU A 1 528 ? 21.236 8.190 9.342 1.00 95.75 528 GLU A CA 1
ATOM 3937 C C . GLU A 1 528 ? 20.154 7.518 10.199 1.00 95.75 528 GLU A C 1
ATOM 3939 O O . GLU A 1 528 ? 19.092 8.090 10.433 1.00 95.75 528 GLU A O 1
ATOM 3944 N N . ARG A 1 529 ? 20.463 6.366 10.806 1.00 96.75 529 ARG A N 1
ATOM 3945 C CA . ARG A 1 529 ? 19.579 5.676 11.755 1.00 96.75 529 ARG A CA 1
ATOM 3946 C C . ARG A 1 529 ? 19.118 6.577 12.904 1.00 96.75 529 ARG A C 1
ATOM 3948 O O . ARG A 1 529 ? 17.945 6.574 13.278 1.00 96.75 529 ARG A O 1
ATOM 3955 N N . ARG A 1 530 ? 20.037 7.361 13.484 1.00 97.19 530 ARG A N 1
ATOM 3956 C CA . ARG A 1 530 ? 19.722 8.320 14.561 1.00 97.19 530 ARG A CA 1
ATOM 3957 C C . ARG A 1 530 ? 18.907 9.506 14.054 1.00 97.19 530 ARG A C 1
ATOM 3959 O O . ARG A 1 530 ? 18.063 9.997 14.798 1.00 97.19 530 ARG A O 1
ATOM 3966 N N . GLU A 1 531 ? 19.160 9.963 12.832 1.00 95.62 531 GLU A N 1
ATOM 3967 C CA . GLU A 1 531 ? 18.405 11.035 12.186 1.00 95.62 531 GLU A CA 1
ATOM 3968 C C . GLU A 1 531 ? 16.968 10.598 11.884 1.00 95.62 531 GLU A C 1
ATOM 3970 O O . GLU A 1 531 ? 16.033 11.183 12.440 1.00 95.62 531 GLU A O 1
ATOM 3975 N N . ARG A 1 532 ? 16.794 9.517 11.109 1.00 96.56 532 ARG A N 1
ATOM 3976 C CA . ARG A 1 532 ? 15.496 8.926 10.755 1.00 96.56 532 ARG A CA 1
ATOM 3977 C C . ARG A 1 532 ? 14.652 8.697 12.015 1.00 96.56 532 ARG A C 1
ATOM 3979 O O . ARG A 1 532 ? 13.553 9.244 12.124 1.00 96.56 532 ARG A O 1
ATOM 3986 N N . ARG A 1 533 ? 15.199 8.028 13.044 1.00 97.19 533 ARG A N 1
ATOM 3987 C CA . ARG A 1 533 ? 14.497 7.803 14.329 1.00 97.19 533 ARG A CA 1
ATOM 3988 C C . ARG A 1 533 ? 14.175 9.075 15.112 1.00 97.19 533 ARG A C 1
ATOM 3990 O O . ARG A 1 533 ? 13.258 9.038 15.931 1.00 97.19 533 ARG A O 1
ATOM 3997 N N . ALA A 1 534 ? 14.875 10.192 14.904 1.00 96.38 534 ALA A N 1
ATOM 3998 C CA . ALA A 1 534 ? 14.566 11.448 15.587 1.00 96.38 534 ALA A CA 1
ATOM 3999 C C . ALA A 1 534 ? 13.298 12.122 15.027 1.00 96.38 534 ALA A C 1
ATOM 4001 O O . ALA A 1 534 ? 12.513 12.668 15.811 1.00 96.38 534 ALA A O 1
ATOM 4002 N N . HIS A 1 535 ? 13.060 12.056 13.709 1.00 94.94 535 HIS A N 1
ATOM 4003 C CA . HIS A 1 535 ? 11.935 12.746 13.059 1.00 94.94 535 HIS A CA 1
ATOM 4004 C C . HIS A 1 535 ? 10.755 11.840 12.660 1.00 94.94 535 HIS A C 1
ATOM 4006 O O . HIS A 1 535 ? 9.604 12.249 12.877 1.00 94.94 535 HIS A O 1
ATOM 4012 N N . ARG A 1 536 ? 11.014 10.630 12.134 1.00 97.44 536 ARG A N 1
ATOM 4013 C CA . ARG A 1 536 ? 9.978 9.666 11.717 1.00 97.44 536 ARG A CA 1
ATOM 4014 C C . ARG A 1 536 ? 9.099 9.283 12.906 1.00 97.44 536 ARG A C 1
ATOM 4016 O O . ARG A 1 536 ? 9.569 9.226 14.044 1.00 97.44 536 ARG A O 1
ATOM 4023 N N . ALA A 1 537 ? 7.813 9.043 12.672 1.00 97.75 537 ALA A N 1
ATOM 4024 C CA . ALA A 1 537 ? 6.920 8.537 13.706 1.00 97.75 537 ALA A CA 1
ATOM 4025 C C . ALA A 1 537 ? 7.246 7.065 14.018 1.00 97.75 537 ALA A C 1
ATOM 4027 O O . ALA A 1 537 ? 7.338 6.229 13.118 1.00 97.75 537 ALA A O 1
ATOM 4028 N N . GLY A 1 538 ? 7.387 6.741 15.305 1.00 97.88 538 GLY A N 1
ATOM 4029 C CA . GLY A 1 538 ? 7.376 5.351 15.749 1.00 97.88 538 GLY A CA 1
ATOM 4030 C C . GLY A 1 538 ? 5.989 4.738 15.539 1.00 97.88 538 GLY A C 1
ATOM 4031 O O . GLY A 1 538 ? 4.988 5.461 15.435 1.00 97.88 538 GLY A O 1
ATOM 4032 N N . ALA A 1 539 ? 5.877 3.409 15.525 1.00 97.56 539 ALA A N 1
ATOM 4033 C CA . ALA A 1 539 ? 4.558 2.779 15.517 1.00 97.56 539 ALA A CA 1
ATOM 4034 C C . ALA A 1 539 ? 3.757 3.152 16.780 1.00 97.56 539 ALA A C 1
ATOM 4036 O O . ALA A 1 539 ? 2.529 3.198 16.744 1.00 97.56 539 ALA A O 1
ATOM 4037 N N . ASP A 1 540 ? 4.428 3.481 17.889 1.00 93.94 540 ASP A N 1
ATOM 4038 C CA . ASP A 1 540 ? 3.805 3.991 19.109 1.00 93.94 540 ASP A CA 1
ATOM 4039 C C . ASP A 1 540 ? 3.237 5.412 18.942 1.00 93.94 540 ASP A C 1
ATOM 4041 O O . ASP A 1 540 ? 2.098 5.652 19.355 1.00 93.94 540 ASP A O 1
ATOM 4045 N N . ASP A 1 541 ? 3.956 6.321 18.272 1.00 93.25 541 ASP A N 1
ATOM 4046 C CA . ASP A 1 541 ? 3.461 7.647 17.876 1.00 93.25 541 ASP A CA 1
ATOM 4047 C C . ASP A 1 541 ? 2.216 7.530 16.977 1.00 93.25 541 ASP A C 1
ATOM 4049 O O . ASP A 1 541 ? 1.199 8.188 17.221 1.00 93.25 541 ASP A O 1
ATOM 4053 N N . LEU A 1 542 ? 2.273 6.666 15.955 1.00 93.62 542 LEU A N 1
ATOM 4054 C CA . LEU A 1 542 ? 1.169 6.405 15.023 1.00 93.62 542 LEU A CA 1
ATOM 4055 C C . LEU A 1 542 ? -0.048 5.806 15.747 1.00 93.62 542 LEU A C 1
ATOM 4057 O O . LEU A 1 542 ? -1.173 6.301 15.614 1.00 93.62 542 LEU A O 1
ATOM 4061 N N . TYR A 1 543 ? 0.171 4.783 16.575 1.00 86.88 543 TYR A N 1
ATOM 4062 C CA . TYR A 1 543 ? -0.870 4.130 17.367 1.00 86.88 543 TYR A CA 1
ATOM 4063 C C . TYR A 1 543 ? -1.512 5.108 18.369 1.00 86.88 543 TYR A C 1
ATOM 4065 O O . TYR A 1 543 ? -2.738 5.140 18.517 1.00 86.88 543 TYR A O 1
ATOM 4073 N N . ALA A 1 544 ? -0.715 5.969 19.015 1.00 78.88 544 ALA A N 1
ATOM 4074 C CA . ALA A 1 544 ? -1.191 7.005 19.932 1.00 78.88 544 ALA A CA 1
ATOM 4075 C C . ALA A 1 544 ? -1.951 8.141 19.221 1.00 78.88 544 ALA A C 1
ATOM 4077 O O . ALA A 1 544 ? -2.948 8.641 19.754 1.00 78.88 544 ALA A O 1
ATOM 4078 N N . ALA A 1 545 ? -1.532 8.524 18.010 1.00 78.81 545 ALA A N 1
ATOM 4079 C CA . ALA A 1 545 ? -2.255 9.465 17.152 1.00 78.81 545 ALA A CA 1
ATOM 4080 C C . ALA A 1 545 ? -3.596 8.899 16.648 1.00 78.81 545 ALA A C 1
ATOM 4082 O O . ALA A 1 545 ? -4.487 9.659 16.245 1.00 78.81 545 ALA A O 1
ATOM 4083 N N . GLY A 1 546 ? -3.751 7.574 16.700 1.00 74.69 546 GLY A N 1
ATOM 4084 C CA . GLY A 1 546 ? -4.875 6.863 16.123 1.00 74.69 546 GLY A CA 1
ATOM 4085 C C . GLY A 1 546 ? -4.762 6.796 14.605 1.00 74.69 546 GLY A C 1
ATOM 4086 O O . GLY A 1 546 ? -5.713 7.170 13.918 1.00 74.69 546 GLY A O 1
ATOM 4087 N N . VAL A 1 547 ? -3.635 6.297 14.108 1.00 83.94 547 VAL A N 1
ATOM 4088 C CA . VAL A 1 547 ? -3.494 5.676 12.782 1.00 83.94 547 VAL A CA 1
ATOM 4089 C C . VAL A 1 547 ? -3.839 4.184 12.918 1.00 83.94 547 VAL A C 1
ATOM 4091 O O . VAL A 1 547 ? -3.817 3.650 14.032 1.00 83.94 547 VAL A O 1
ATOM 4094 N N . ASP A 1 548 ? -4.325 3.537 11.855 1.00 87.56 548 ASP A N 1
ATOM 4095 C CA . ASP A 1 548 ? -4.506 2.074 11.862 1.00 87.56 548 ASP A CA 1
ATOM 4096 C C . ASP A 1 548 ? -3.256 1.426 11.280 1.00 87.56 548 ASP A C 1
ATOM 4098 O O . ASP A 1 548 ? -2.692 1.981 10.343 1.00 87.56 548 ASP A O 1
ATOM 4102 N N . LEU A 1 549 ? -2.801 0.320 11.861 1.00 96.12 549 LEU A N 1
ATOM 4103 C CA . LEU A 1 549 ? -1.502 -0.270 11.540 1.00 96.12 549 LEU A CA 1
ATOM 4104 C C . LEU A 1 549 ? -1.663 -1.721 11.093 1.00 96.12 549 LEU A C 1
ATOM 4106 O O . LEU A 1 549 ? -2.393 -2.482 11.738 1.00 96.12 549 LEU A O 1
ATOM 4110 N N . LEU A 1 550 ? -0.930 -2.097 10.049 1.00 97.81 550 LEU A N 1
ATOM 4111 C CA . LEU A 1 550 ? -0.594 -3.481 9.737 1.00 97.81 550 LEU A CA 1
ATOM 4112 C C . LEU A 1 550 ? 0.900 -3.684 9.976 1.00 97.81 550 LEU A C 1
ATOM 4114 O O . LEU A 1 550 ? 1.708 -2.825 9.629 1.00 97.81 550 LEU A O 1
ATOM 4118 N N . ASN A 1 551 ? 1.249 -4.818 10.574 1.00 98.44 551 ASN A N 1
ATOM 4119 C CA . ASN A 1 551 ? 2.622 -5.135 10.911 1.00 98.44 551 ASN A CA 1
ATOM 4120 C C . ASN A 1 551 ? 3.356 -5.730 9.707 1.00 98.44 551 ASN A C 1
ATOM 4122 O O . ASN A 1 551 ? 2.939 -6.761 9.183 1.00 98.44 551 ASN A O 1
ATOM 4126 N N . TYR A 1 552 ? 4.428 -5.073 9.293 1.00 98.62 552 TYR A N 1
ATOM 4127 C CA . TYR A 1 552 ? 5.336 -5.500 8.233 1.00 98.62 552 TYR A CA 1
ATOM 4128 C C . TYR A 1 552 ? 6.787 -5.537 8.763 1.00 98.62 552 TYR A C 1
ATOM 4130 O O . TYR A 1 552 ? 7.707 -5.519 7.959 1.00 98.62 552 TYR A O 1
ATOM 4138 N N . ASP A 1 553 ? 6.980 -5.560 10.098 1.00 97.88 553 ASP A N 1
ATOM 4139 C CA . ASP A 1 553 ? 8.273 -5.580 10.815 1.00 97.88 553 ASP A CA 1
ATOM 4140 C C . ASP A 1 553 ? 9.318 -6.439 10.091 1.00 97.88 553 ASP A C 1
ATOM 4142 O O . ASP A 1 553 ? 9.252 -7.672 10.119 1.00 97.88 553 ASP A O 1
ATOM 4146 N N . SER A 1 554 ? 10.252 -5.772 9.412 1.00 97.38 554 SER A N 1
ATOM 4147 C CA . SER A 1 554 ? 11.133 -6.381 8.413 1.00 97.38 554 SER A CA 1
ATOM 4148 C C . SER A 1 554 ? 12.030 -7.472 8.984 1.00 97.38 554 SER A C 1
ATOM 4150 O O . SER A 1 554 ? 12.325 -8.443 8.293 1.00 97.38 554 SER A O 1
ATOM 4152 N N . TYR A 1 555 ? 12.403 -7.373 10.262 1.00 96.81 555 TYR A N 1
ATOM 4153 C CA . TYR A 1 555 ? 13.201 -8.397 10.936 1.00 96.81 555 TYR A CA 1
ATOM 4154 C C . TYR A 1 555 ? 12.502 -9.759 10.942 1.00 96.81 555 TYR A C 1
ATOM 4156 O O . TYR A 1 555 ? 13.139 -10.790 10.748 1.00 96.81 555 TYR A O 1
ATOM 4164 N N . TYR A 1 556 ? 11.194 -9.749 11.200 1.00 97.19 556 TYR A N 1
ATOM 4165 C CA . TYR A 1 556 ? 10.399 -10.956 11.408 1.00 97.19 556 TYR A CA 1
ATOM 4166 C C . TYR A 1 556 ? 9.579 -11.358 10.191 1.00 97.19 556 TYR A C 1
ATOM 4168 O O . TYR A 1 556 ? 9.193 -12.515 10.103 1.00 97.19 556 TYR A O 1
ATOM 4176 N N . LEU A 1 557 ? 9.240 -10.409 9.316 1.00 97.81 557 LEU A N 1
ATOM 4177 C CA . LEU A 1 557 ? 8.190 -10.572 8.313 1.00 97.81 557 LEU A CA 1
ATOM 4178 C C . LEU A 1 557 ? 8.657 -10.327 6.875 1.00 97.81 557 LEU A C 1
ATOM 4180 O O . LEU A 1 557 ? 7.857 -10.524 5.964 1.00 97.81 557 LEU A O 1
ATOM 4184 N N . TYR A 1 558 ? 9.904 -9.913 6.633 1.00 95.62 558 TYR A N 1
ATOM 4185 C CA . TYR A 1 558 ? 10.439 -9.848 5.269 1.00 95.62 558 TYR A CA 1
ATOM 4186 C C . TYR A 1 558 ? 11.149 -11.155 4.908 1.00 95.62 558 TYR A C 1
ATOM 4188 O O . TYR A 1 558 ? 11.943 -11.685 5.683 1.00 95.62 558 TYR A O 1
ATOM 4196 N N . GLU A 1 559 ? 10.916 -11.632 3.690 1.00 90.94 559 GLU A N 1
ATOM 4197 C CA . GLU A 1 559 ? 11.776 -12.601 3.021 1.00 90.94 559 GLU A CA 1
ATOM 4198 C C . GLU A 1 559 ? 12.373 -11.966 1.766 1.00 90.94 559 GLU A C 1
ATOM 4200 O O . GLU A 1 559 ? 11.651 -11.412 0.940 1.00 90.94 559 GLU A O 1
ATOM 4205 N N . VAL A 1 560 ? 13.695 -12.084 1.627 1.00 86.62 560 VAL A N 1
ATOM 4206 C CA . VAL A 1 560 ? 14.454 -11.763 0.409 1.00 86.62 560 VAL A CA 1
ATOM 4207 C C . VAL A 1 560 ? 15.078 -13.083 -0.062 1.00 86.62 560 VAL A C 1
ATOM 4209 O O . VAL A 1 560 ? 16.137 -13.477 0.444 1.00 86.62 560 VAL A O 1
ATOM 4212 N N . PRO A 1 561 ? 14.382 -13.862 -0.912 1.00 79.44 561 PRO A N 1
ATOM 4213 C CA . PRO A 1 561 ? 14.774 -15.232 -1.214 1.00 79.44 561 PRO A CA 1
ATOM 4214 C C . PRO A 1 561 ? 15.977 -15.275 -2.165 1.00 79.44 561 PRO A C 1
ATOM 4216 O O . PRO A 1 561 ? 15.844 -15.023 -3.358 1.00 79.44 561 PRO A O 1
ATOM 4219 N N . THR A 1 562 ? 17.138 -15.647 -1.628 1.00 69.06 562 THR A N 1
ATOM 4220 C CA . THR A 1 562 ? 18.381 -15.921 -2.379 1.00 69.06 562 THR A CA 1
ATOM 4221 C C . THR A 1 562 ? 18.572 -17.427 -2.567 1.00 69.06 562 THR A C 1
ATOM 4223 O O . THR A 1 562 ? 18.556 -17.933 -3.681 1.00 69.06 562 THR A O 1
ATOM 4226 N N . ASP A 1 563 ? 18.685 -18.151 -1.451 1.00 64.38 563 ASP A N 1
ATOM 4227 C CA . ASP A 1 563 ? 18.910 -19.600 -1.373 1.00 64.38 563 ASP A CA 1
ATOM 4228 C C . ASP A 1 563 ? 18.013 -20.213 -0.270 1.00 64.38 563 ASP A C 1
ATOM 4230 O O . ASP A 1 563 ? 18.509 -20.858 0.650 1.00 64.38 563 ASP A O 1
ATOM 4234 N N . LEU A 1 564 ? 16.689 -19.976 -0.297 1.00 70.00 564 LEU A N 1
ATOM 4235 C CA . LEU A 1 564 ? 15.795 -20.512 0.747 1.00 70.00 564 LEU A CA 1
ATOM 4236 C C . LEU A 1 564 ? 15.919 -22.042 0.859 1.00 70.00 564 LEU A C 1
ATOM 4238 O O . LEU A 1 564 ? 15.683 -22.769 -0.113 1.00 70.00 564 LEU A O 1
ATOM 4242 N N . ASP A 1 565 ? 16.224 -22.517 2.066 1.00 79.44 565 ASP A N 1
ATOM 4243 C CA . ASP A 1 565 ? 16.300 -23.933 2.409 1.00 79.44 565 ASP A CA 1
ATOM 4244 C C . ASP A 1 565 ? 15.437 -24.294 3.634 1.00 79.44 565 ASP A C 1
ATOM 4246 O O . ASP A 1 565 ? 14.731 -23.464 4.215 1.00 79.44 565 ASP A O 1
ATOM 4250 N N . GLU A 1 566 ? 15.446 -25.579 3.990 1.00 84.69 566 GLU A N 1
ATOM 4251 C CA . GLU A 1 566 ? 14.669 -26.118 5.109 1.00 84.69 566 GLU A CA 1
ATOM 4252 C C . GLU A 1 566 ? 15.102 -25.528 6.460 1.00 84.69 566 GLU A C 1
ATOM 4254 O O . GLU A 1 566 ? 14.251 -25.258 7.302 1.00 84.69 566 GLU A O 1
ATOM 4259 N N . ALA A 1 567 ? 16.398 -25.275 6.661 1.00 87.19 567 ALA A N 1
ATOM 4260 C CA . ALA A 1 567 ? 16.939 -24.810 7.934 1.00 87.19 567 ALA A CA 1
ATOM 4261 C C . ALA A 1 567 ? 16.646 -23.323 8.176 1.00 87.19 567 ALA A C 1
ATOM 4263 O O . ALA A 1 567 ? 16.263 -22.954 9.289 1.00 87.19 567 ALA A O 1
ATOM 4264 N N . ASP A 1 568 ? 16.769 -22.483 7.145 1.00 86.00 568 ASP A N 1
ATOM 4265 C CA . ASP A 1 568 ? 16.407 -21.064 7.232 1.00 86.00 568 ASP A CA 1
ATOM 4266 C C . ASP A 1 568 ? 14.883 -20.888 7.407 1.00 86.00 568 ASP A C 1
ATOM 4268 O O . ASP A 1 568 ? 14.438 -20.060 8.212 1.00 86.00 568 ASP A O 1
ATOM 4272 N N . SER A 1 569 ? 14.073 -21.725 6.742 1.00 87.50 569 SER A N 1
ATOM 4273 C CA . SER A 1 569 ? 12.611 -21.764 6.914 1.00 87.50 569 SER A CA 1
ATOM 4274 C C . SER A 1 569 ? 12.209 -22.198 8.333 1.00 87.50 569 SER A C 1
ATOM 4276 O O . SER A 1 569 ? 11.421 -21.514 8.996 1.00 87.50 569 SER A O 1
ATOM 4278 N N . GLU A 1 570 ? 12.791 -23.288 8.853 1.00 89.94 570 GLU A N 1
ATOM 4279 C CA . GLU A 1 570 ? 12.561 -23.756 10.228 1.00 89.94 570 GLU A CA 1
ATOM 4280 C C . GLU A 1 570 ? 12.982 -22.715 11.275 1.00 89.94 570 GLU A C 1
ATOM 4282 O O . GLU A 1 570 ? 12.247 -22.488 12.241 1.00 89.94 570 GLU A O 1
ATOM 4287 N N . TYR A 1 571 ? 14.132 -22.056 11.083 1.00 91.44 571 TYR A N 1
ATOM 4288 C CA . TYR A 1 571 ? 14.619 -21.012 11.985 1.00 91.44 571 TYR A CA 1
ATOM 4289 C C . TYR A 1 571 ? 13.673 -19.808 12.024 1.00 91.44 571 TYR A C 1
ATOM 4291 O O . TYR A 1 571 ? 13.257 -19.397 13.109 1.00 91.44 571 TYR A O 1
ATOM 4299 N N . THR A 1 572 ? 13.272 -19.296 10.857 1.00 91.62 572 THR A N 1
ATOM 4300 C CA . THR A 1 572 ? 12.356 -18.149 10.733 1.00 91.62 572 THR A CA 1
ATOM 4301 C C . THR A 1 572 ? 11.014 -18.434 11.411 1.00 91.62 572 THR A C 1
ATOM 4303 O O . THR A 1 572 ? 10.512 -17.628 12.194 1.00 91.62 572 THR A O 1
ATOM 4306 N N . VAL A 1 573 ? 10.460 -19.632 11.197 1.00 93.75 573 VAL A N 1
ATOM 4307 C CA . VAL A 1 573 ? 9.222 -20.084 11.851 1.00 93.75 573 VAL A CA 1
ATOM 4308 C C . VAL A 1 573 ? 9.366 -20.188 13.372 1.00 93.75 573 VAL A C 1
ATOM 4310 O O . VAL A 1 573 ? 8.426 -19.848 14.098 1.00 93.75 573 VAL A O 1
ATOM 4313 N N . ALA A 1 574 ? 10.501 -20.687 13.868 1.00 94.00 574 ALA A N 1
ATOM 4314 C CA . ALA A 1 574 ? 10.743 -20.836 15.299 1.00 94.00 574 ALA A CA 1
ATOM 4315 C C . ALA A 1 574 ? 10.901 -19.475 15.996 1.00 94.00 574 ALA A C 1
ATOM 4317 O O . ALA A 1 574 ? 10.230 -19.227 16.999 1.00 94.00 574 ALA A O 1
ATOM 4318 N N . ASP A 1 575 ? 11.726 -18.586 15.438 1.00 95.75 575 ASP A N 1
ATOM 4319 C CA . ASP A 1 575 ? 12.006 -17.266 16.008 1.00 95.75 575 ASP A CA 1
ATOM 4320 C C . ASP A 1 575 ? 10.758 -16.369 16.026 1.00 95.75 575 ASP A C 1
ATOM 4322 O O . ASP A 1 575 ? 10.421 -15.781 17.058 1.00 95.75 575 ASP A O 1
ATOM 4326 N N . LEU A 1 576 ? 9.984 -16.362 14.933 1.00 96.88 576 LEU A N 1
ATOM 4327 C CA . LEU A 1 576 ? 8.699 -15.664 14.860 1.00 96.88 576 LEU A CA 1
ATOM 4328 C C . LEU A 1 576 ? 7.736 -16.121 15.968 1.00 96.88 576 LEU A C 1
ATOM 4330 O O . LEU A 1 576 ? 7.153 -15.290 16.668 1.00 96.88 576 LEU A O 1
ATOM 4334 N N . ARG A 1 577 ? 7.568 -17.438 16.147 1.00 95.94 577 ARG A N 1
ATOM 4335 C CA . ARG A 1 577 ? 6.648 -18.011 17.145 1.00 95.94 577 ARG A CA 1
ATOM 4336 C C . ARG A 1 577 ? 7.089 -17.754 18.589 1.00 95.94 577 ARG A C 1
ATOM 4338 O O . ARG A 1 577 ? 6.231 -17.702 19.470 1.00 95.94 577 ARG A O 1
ATOM 4345 N N . GLU A 1 578 ? 8.389 -17.620 18.852 1.00 95.56 578 GLU A N 1
ATOM 4346 C CA . GLU A 1 578 ? 8.913 -17.341 20.196 1.00 95.56 578 GLU A CA 1
ATOM 4347 C C . GLU A 1 578 ? 8.895 -15.839 20.532 1.00 95.56 578 GLU A C 1
ATOM 4349 O O . GLU A 1 578 ? 8.490 -15.451 21.634 1.00 95.56 578 GLU A O 1
ATOM 4354 N N . ASN A 1 579 ? 9.300 -14.981 19.589 1.00 95.56 579 ASN A N 1
ATOM 4355 C CA . ASN A 1 579 ? 9.650 -13.590 19.880 1.00 95.56 579 ASN A CA 1
ATOM 4356 C C . ASN A 1 579 ? 8.652 -12.554 19.329 1.00 95.56 579 ASN A C 1
ATOM 4358 O O . ASN A 1 579 ? 8.421 -11.508 19.966 1.00 95.56 579 ASN A O 1
ATOM 4362 N N . TRP A 1 580 ? 7.992 -12.826 18.203 1.00 97.94 580 TRP A N 1
ATOM 4363 C CA . TRP A 1 580 ? 7.099 -11.867 17.552 1.00 97.94 580 TRP A CA 1
ATOM 4364 C C . TRP A 1 580 ? 5.668 -11.872 18.121 1.00 97.94 580 TRP A C 1
ATOM 4366 O O . TRP A 1 580 ? 5.227 -12.744 18.862 1.00 97.94 580 TRP A O 1
ATOM 4376 N N . SER A 1 581 ? 4.935 -10.797 17.841 1.00 96.44 581 SER A N 1
ATOM 4377 C CA . SER A 1 581 ? 3.470 -10.723 17.924 1.00 96.44 581 SER A CA 1
ATOM 4378 C C . SER A 1 581 ? 3.016 -9.458 17.203 1.00 96.44 581 SER A C 1
ATOM 4380 O O . SER A 1 581 ? 3.812 -8.539 17.013 1.00 96.44 581 SER A O 1
ATOM 4382 N N . LEU A 1 582 ? 1.711 -9.296 16.967 1.00 96.69 582 LEU A N 1
ATOM 4383 C CA . LEU A 1 582 ? 1.103 -8.041 16.480 1.00 96.69 582 LEU A CA 1
ATOM 4384 C C . LEU A 1 582 ? 1.375 -6.789 17.350 1.00 96.69 582 LEU A C 1
ATOM 4386 O O . LEU A 1 582 ? 0.824 -5.723 17.083 1.00 96.69 582 LEU A O 1
ATOM 4390 N N . ARG A 1 583 ? 2.146 -6.899 18.437 1.00 96.25 583 ARG A N 1
ATOM 4391 C CA . ARG A 1 583 ? 2.602 -5.773 19.263 1.00 96.25 583 ARG A CA 1
ATOM 4392 C C . ARG A 1 583 ? 4.067 -5.401 19.030 1.00 96.25 583 ARG A C 1
ATOM 4394 O O . ARG A 1 583 ? 4.402 -4.283 19.407 1.00 96.25 583 ARG A O 1
ATOM 4401 N N . ALA A 1 584 ? 4.908 -6.302 18.514 1.00 97.19 584 ALA A N 1
ATOM 4402 C CA . ALA A 1 584 ? 6.273 -5.982 18.073 1.00 97.19 584 ALA A CA 1
ATOM 4403 C C . ALA A 1 584 ? 6.220 -5.059 16.842 1.00 97.19 584 ALA A C 1
ATOM 4405 O O . ALA A 1 584 ? 5.209 -5.080 16.139 1.00 97.19 584 ALA A O 1
ATOM 4406 N N . TRP A 1 585 ? 7.223 -4.200 16.652 1.00 96.75 585 TRP A N 1
ATOM 4407 C CA . TRP A 1 585 ? 7.208 -3.186 15.581 1.00 96.75 585 TRP A CA 1
ATOM 4408 C C . TRP A 1 585 ? 8.563 -2.540 15.235 1.00 96.75 585 TRP A C 1
ATOM 4410 O O . TRP A 1 585 ? 8.609 -1.680 14.361 1.00 96.75 585 TRP A O 1
ATOM 4420 N N . ASP A 1 586 ? 9.629 -2.849 15.973 1.00 97.31 586 ASP A N 1
ATOM 4421 C CA . ASP A 1 586 ? 10.931 -2.169 15.882 1.00 97.31 586 ASP A CA 1
ATOM 4422 C C . ASP A 1 586 ? 12.040 -3.228 15.887 1.00 97.31 586 ASP A C 1
ATOM 4424 O O . ASP A 1 586 ? 12.918 -3.229 16.757 1.00 97.31 586 ASP A O 1
ATOM 4428 N N . GLY A 1 587 ? 11.907 -4.210 14.992 1.00 95.00 587 GLY A N 1
ATOM 4429 C CA . GLY A 1 587 ? 12.788 -5.366 14.895 1.00 95.00 587 GLY A CA 1
ATOM 4430 C C . GLY A 1 587 ? 12.875 -6.176 16.190 1.00 95.00 587 GLY A C 1
ATOM 4431 O O . GLY A 1 587 ? 11.942 -6.255 16.999 1.00 95.00 587 GLY A O 1
ATOM 4432 N N . ASP A 1 588 ? 14.059 -6.731 16.436 1.00 94.94 588 ASP A N 1
ATOM 4433 C CA . ASP A 1 588 ? 14.398 -7.503 17.636 1.00 94.94 588 ASP A CA 1
ATOM 4434 C C . ASP A 1 588 ? 14.605 -6.669 18.916 1.00 94.94 588 ASP A C 1
ATOM 4436 O O . ASP A 1 588 ? 14.892 -7.225 19.978 1.00 94.94 588 ASP A O 1
ATOM 4440 N N . SER A 1 589 ? 14.379 -5.349 18.880 1.00 96.31 589 SER A N 1
ATOM 4441 C CA . SER A 1 589 ? 14.565 -4.448 20.035 1.00 96.31 589 SER A CA 1
ATOM 4442 C C . SER A 1 589 ? 13.718 -4.796 21.271 1.00 96.31 589 SER A C 1
ATOM 4444 O O . SER A 1 589 ? 13.954 -4.277 22.368 1.00 96.31 589 SER A O 1
ATOM 4446 N N . GLY A 1 590 ? 12.684 -5.626 21.100 1.00 95.25 590 GLY A N 1
ATOM 4447 C CA . GLY A 1 590 ? 11.709 -5.965 22.133 1.00 95.25 590 GLY A CA 1
ATOM 4448 C C . GLY A 1 590 ? 10.690 -4.855 22.423 1.00 95.25 590 GLY A C 1
ATOM 4449 O O . GLY A 1 590 ? 9.899 -4.988 23.364 1.00 95.25 590 GLY A O 1
ATOM 4450 N N . ALA A 1 591 ? 10.671 -3.769 21.639 1.00 96.69 591 ALA A N 1
ATOM 4451 C CA . ALA A 1 591 ? 9.654 -2.729 21.750 1.00 96.69 591 ALA A CA 1
ATOM 4452 C C . ALA A 1 591 ? 8.257 -3.305 21.464 1.00 96.69 591 ALA A C 1
ATOM 4454 O O . ALA A 1 591 ? 8.051 -4.034 20.494 1.00 96.69 591 ALA A O 1
ATOM 4455 N N . ARG A 1 592 ? 7.265 -2.988 22.312 1.00 96.38 592 ARG A N 1
ATOM 4456 C CA . ARG A 1 592 ? 5.887 -3.476 22.130 1.00 96.38 592 ARG A CA 1
ATOM 4457 C C . ARG A 1 592 ? 4.829 -2.398 22.338 1.00 96.38 592 ARG A C 1
ATOM 4459 O O . ARG A 1 592 ? 4.807 -1.724 23.367 1.00 96.38 592 ARG A O 1
ATOM 4466 N N . LEU A 1 593 ? 3.887 -2.305 21.399 1.00 94.19 593 LEU A N 1
ATOM 4467 C CA . LEU A 1 593 ? 2.733 -1.406 21.462 1.00 94.19 593 LEU A CA 1
ATOM 4468 C C . LEU A 1 593 ? 1.812 -1.704 22.657 1.00 94.19 593 LEU A C 1
ATOM 4470 O O . LEU A 1 593 ? 1.742 -2.826 23.172 1.00 94.19 593 LEU A O 1
ATOM 4474 N N . ALA A 1 594 ? 1.036 -0.700 23.079 1.00 85.75 594 ALA A N 1
ATOM 4475 C CA . ALA A 1 594 ? 0.066 -0.819 24.176 1.00 85.75 594 ALA A CA 1
ATOM 4476 C C . ALA A 1 594 ? -1.106 -1.780 23.870 1.00 85.75 594 ALA A C 1
ATOM 4478 O O . ALA A 1 594 ? -1.751 -2.288 24.785 1.00 85.75 594 ALA A O 1
ATOM 4479 N N . GLY A 1 595 ? -1.372 -2.043 22.592 1.00 86.44 595 GLY A N 1
ATOM 4480 C CA . GLY A 1 595 ? -2.246 -3.102 22.095 1.00 86.44 595 GLY A CA 1
ATOM 4481 C C . GLY A 1 595 ? -1.784 -3.518 20.695 1.00 86.44 595 GLY A C 1
ATOM 4482 O O . GLY A 1 595 ? -0.967 -2.805 20.115 1.00 86.44 595 GLY A O 1
ATOM 4483 N N . PRO A 1 596 ? -2.233 -4.669 20.171 1.00 91.44 596 PRO A N 1
ATOM 4484 C CA . PRO A 1 596 ? -1.772 -5.139 18.874 1.00 91.44 596 PRO A CA 1
ATOM 4485 C C . PRO A 1 596 ? -2.337 -4.301 17.726 1.00 91.44 596 PRO A C 1
ATOM 4487 O O . PRO A 1 596 ? -3.436 -3.741 17.843 1.00 91.44 596 PRO A O 1
ATOM 4490 N N . MET A 1 597 ? -1.572 -4.278 16.636 1.00 94.38 597 MET A N 1
ATOM 4491 C CA . MET A 1 597 ? -1.949 -3.807 15.306 1.00 94.38 597 MET A CA 1
ATOM 4492 C C . MET A 1 597 ? -3.185 -4.556 14.769 1.00 94.38 597 MET A C 1
ATOM 4494 O O . MET A 1 597 ? -3.618 -5.566 15.336 1.00 94.38 597 MET A O 1
ATOM 4498 N N . SER A 1 598 ? -3.791 -4.043 13.698 1.00 92.31 598 SER A N 1
ATOM 4499 C CA . SER A 1 598 ? -5.012 -4.618 13.111 1.00 92.31 598 SER A CA 1
ATOM 4500 C C . SER A 1 598 ? -4.748 -5.816 12.200 1.00 92.31 598 SER A C 1
ATOM 4502 O O . SER A 1 598 ? -5.687 -6.554 11.899 1.00 92.31 598 SER A O 1
ATOM 4504 N N . GLY A 1 599 ? -3.499 -6.029 11.793 1.00 96.12 599 GLY A N 1
ATOM 4505 C CA . GLY A 1 599 ? -3.106 -7.059 10.843 1.00 96.12 599 GLY A CA 1
ATOM 4506 C C . GLY A 1 599 ? -1.593 -7.216 10.728 1.00 96.12 599 GLY A C 1
ATOM 4507 O O . GLY A 1 599 ? -0.856 -6.510 11.418 1.00 96.12 599 GLY A O 1
ATOM 4508 N N . ALA A 1 600 ? -1.153 -8.121 9.858 1.00 98.38 600 ALA A N 1
ATOM 4509 C CA . ALA A 1 600 ? 0.244 -8.322 9.476 1.00 98.38 600 ALA A CA 1
ATOM 4510 C C . ALA A 1 600 ? 0.355 -8.950 8.078 1.00 98.38 600 ALA A C 1
ATOM 4512 O O . ALA A 1 600 ? -0.597 -9.574 7.609 1.00 98.38 600 ALA A O 1
ATOM 4513 N N . ALA A 1 601 ? 1.510 -8.844 7.428 1.00 98.62 601 ALA A N 1
ATOM 4514 C CA . ALA A 1 601 ? 1.825 -9.679 6.272 1.00 98.62 601 ALA A CA 1
ATOM 4515 C C . ALA A 1 601 ? 3.277 -10.133 6.299 1.00 98.62 601 ALA A C 1
ATOM 4517 O O . ALA A 1 601 ? 4.128 -9.405 6.795 1.00 98.62 601 ALA A O 1
ATOM 4518 N N . VAL A 1 602 ? 3.541 -11.296 5.704 1.00 98.56 602 VAL A N 1
ATOM 4519 C CA . VAL A 1 602 ? 4.893 -11.642 5.250 1.00 98.56 602 VAL A CA 1
ATOM 4520 C C . VAL A 1 602 ? 5.105 -10.975 3.893 1.00 98.56 602 VAL A C 1
ATOM 4522 O O . VAL A 1 602 ? 4.279 -11.162 2.997 1.00 98.56 602 VAL A O 1
ATOM 4525 N N . ALA A 1 603 ? 6.166 -10.191 3.737 1.00 98.06 603 ALA A N 1
ATOM 4526 C CA . ALA A 1 603 ? 6.524 -9.548 2.480 1.00 98.06 603 ALA A CA 1
ATOM 4527 C C . ALA A 1 603 ? 7.661 -10.311 1.801 1.00 98.06 603 ALA A C 1
ATOM 4529 O O . ALA A 1 603 ? 8.761 -10.393 2.338 1.00 98.06 603 ALA A O 1
ATOM 4530 N N . ILE A 1 604 ? 7.372 -10.885 0.634 1.00 96.31 604 ILE A N 1
ATOM 4531 C CA . ILE A 1 604 ? 8.343 -11.603 -0.189 1.00 96.31 604 ILE A CA 1
ATOM 4532 C C . ILE A 1 604 ? 8.805 -10.640 -1.282 1.00 96.31 604 ILE A C 1
ATOM 4534 O O . ILE A 1 604 ? 8.070 -10.378 -2.242 1.00 96.31 604 ILE A O 1
ATOM 4538 N N . TRP A 1 605 ? 10.003 -10.099 -1.093 1.00 95.12 605 TRP A N 1
ATOM 4539 C CA . TRP A 1 605 ? 10.657 -9.187 -2.025 1.00 95.12 605 TRP A CA 1
ATOM 4540 C C . TRP A 1 605 ? 11.449 -9.957 -3.089 1.00 95.12 605 TRP A C 1
ATOM 4542 O O . TRP A 1 605 ? 11.783 -11.130 -2.900 1.00 95.12 605 TRP A O 1
ATOM 4552 N N . GLY A 1 606 ? 11.646 -9.346 -4.259 1.00 91.00 606 GLY A N 1
ATOM 4553 C CA . GLY A 1 606 ? 12.089 -10.053 -5.463 1.00 91.00 606 GLY A CA 1
ATOM 4554 C C . GLY A 1 606 ? 13.506 -9.754 -5.947 1.00 91.00 606 GLY A C 1
ATOM 4555 O O . GLY A 1 606 ? 13.825 -10.164 -7.058 1.00 91.00 606 GLY A O 1
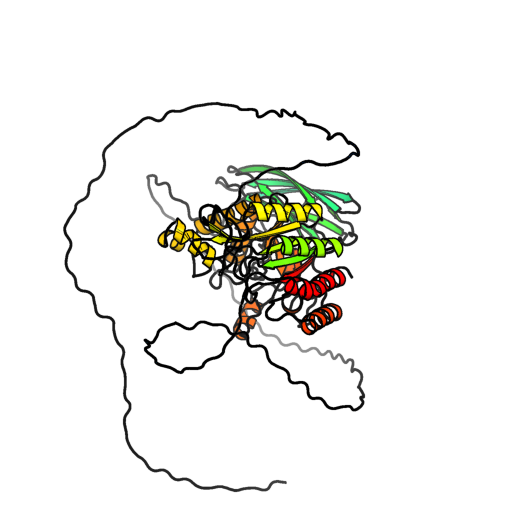ATOM 4556 N N . GLU A 1 607 ? 14.335 -9.036 -5.186 1.00 87.12 607 GLU A N 1
ATOM 4557 C CA . GLU A 1 607 ? 15.628 -8.498 -5.648 1.00 87.12 607 GLU A CA 1
ATOM 4558 C C . GLU A 1 607 ? 16.604 -9.577 -6.130 1.00 87.12 607 GLU A C 1
ATOM 4560 O O . GLU A 1 607 ? 17.299 -9.374 -7.127 1.00 87.12 607 GLU A O 1
ATOM 4565 N N . ASP A 1 608 ? 16.632 -10.711 -5.429 1.00 83.38 608 ASP A N 1
ATOM 4566 C CA . ASP A 1 608 ? 17.575 -11.814 -5.644 1.00 83.38 608 ASP A CA 1
ATOM 4567 C C . ASP A 1 608 ? 16.912 -13.090 -6.214 1.00 83.38 608 ASP A C 1
ATOM 4569 O O . ASP A 1 608 ? 17.551 -14.140 -6.305 1.00 83.38 608 ASP A O 1
ATOM 4573 N N . LEU A 1 609 ? 15.638 -13.021 -6.619 1.00 83.25 609 LEU A N 1
ATOM 4574 C CA . LEU A 1 609 ? 14.922 -14.170 -7.183 1.00 83.25 609 LEU A CA 1
ATOM 4575 C C . LEU A 1 609 ? 15.378 -14.502 -8.614 1.00 83.25 609 LEU A C 1
ATOM 4577 O O . LEU A 1 609 ? 15.476 -13.632 -9.478 1.00 83.25 609 LEU A O 1
ATOM 4581 N N . GLU A 1 610 ? 15.575 -15.795 -8.891 1.00 69.50 610 GLU A N 1
ATOM 4582 C CA . GLU A 1 610 ? 15.841 -16.297 -10.245 1.00 69.50 610 GLU A CA 1
ATOM 4583 C C . GLU A 1 610 ? 14.619 -16.157 -11.185 1.00 69.50 610 GLU A C 1
ATOM 4585 O O . GLU A 1 610 ? 13.458 -16.210 -10.764 1.00 69.50 610 GLU A O 1
ATOM 4590 N N . ASP A 1 611 ? 14.889 -16.049 -12.491 1.00 66.50 611 ASP A N 1
ATOM 4591 C CA . ASP A 1 611 ? 13.871 -16.077 -13.550 1.00 66.50 611 ASP A CA 1
ATOM 4592 C C . ASP A 1 611 ? 13.034 -17.373 -13.520 1.00 66.50 611 ASP A C 1
ATOM 4594 O O . ASP A 1 611 ? 13.576 -18.480 -13.470 1.00 66.50 611 ASP A O 1
ATOM 4598 N N . PRO A 1 612 ? 11.729 -17.257 -13.815 1.00 71.31 612 PRO A N 1
ATOM 4599 C CA . PRO A 1 612 ? 10.683 -17.061 -12.807 1.00 71.31 612 PRO A CA 1
ATOM 4600 C C . PRO A 1 612 ? 10.737 -18.069 -11.631 1.00 71.31 612 PRO A C 1
ATOM 4602 O O . PRO A 1 612 ? 10.999 -19.258 -11.842 1.00 71.31 612 PRO A O 1
ATOM 4605 N N . PRO A 1 613 ? 10.357 -17.662 -10.402 1.00 80.75 613 PRO A N 1
ATOM 4606 C CA . PRO A 1 613 ? 10.474 -18.496 -9.213 1.00 80.75 613 PRO A CA 1
ATOM 4607 C C . PRO A 1 613 ? 9.620 -19.765 -9.305 1.00 80.75 613 PRO A C 1
ATOM 4609 O O . PRO A 1 613 ? 8.422 -19.737 -9.604 1.00 80.75 613 PRO A O 1
ATOM 4612 N N . GLY A 1 614 ? 10.257 -20.901 -9.018 1.00 76.94 614 GLY A N 1
ATOM 4613 C CA . GLY A 1 614 ? 9.634 -22.221 -9.047 1.00 76.94 614 GLY A CA 1
ATOM 4614 C C . GLY A 1 614 ? 8.970 -22.641 -7.731 1.00 76.94 614 GLY A C 1
ATOM 4615 O O . GLY A 1 614 ? 8.847 -21.881 -6.771 1.00 76.94 614 GLY A O 1
ATOM 4616 N N . ASP A 1 615 ? 8.599 -23.923 -7.657 1.00 82.81 615 ASP A N 1
ATOM 4617 C CA . ASP A 1 615 ? 7.965 -24.542 -6.480 1.00 82.81 615 ASP A CA 1
ATOM 4618 C C . ASP A 1 615 ? 8.769 -24.436 -5.175 1.00 82.81 615 ASP A C 1
ATOM 4620 O O . ASP A 1 615 ? 8.195 -24.605 -4.098 1.00 82.81 615 ASP A O 1
ATOM 4624 N N . ALA A 1 616 ? 10.080 -24.190 -5.259 1.00 85.50 616 ALA A N 1
ATOM 4625 C CA . ALA A 1 616 ? 10.946 -23.995 -4.101 1.00 85.50 616 ALA A CA 1
ATOM 4626 C C . ALA A 1 616 ? 10.545 -22.757 -3.281 1.00 85.50 616 ALA A C 1
ATOM 4628 O O . ALA A 1 616 ? 10.492 -22.850 -2.059 1.00 85.50 616 ALA A O 1
ATOM 4629 N N . LEU A 1 617 ? 10.175 -21.649 -3.936 1.00 90.31 617 LEU A N 1
ATOM 4630 C CA . LEU A 1 617 ? 9.813 -20.412 -3.241 1.00 90.31 617 LEU A CA 1
ATOM 4631 C C . LEU A 1 617 ? 8.597 -20.628 -2.328 1.00 90.31 617 LEU A C 1
ATOM 4633 O O . LEU A 1 617 ? 8.689 -20.423 -1.121 1.00 90.31 617 LEU A O 1
ATOM 4637 N N . LEU A 1 618 ? 7.491 -21.161 -2.867 1.00 91.56 618 LEU A N 1
ATOM 4638 C CA . LEU A 1 618 ? 6.317 -21.459 -2.038 1.00 91.56 618 LEU A CA 1
ATOM 4639 C C . LEU A 1 618 ? 6.611 -22.540 -0.992 1.00 91.56 618 LEU A C 1
ATOM 4641 O O . LEU A 1 618 ? 6.083 -22.461 0.111 1.00 91.56 618 LEU A O 1
ATOM 4645 N N . ARG A 1 619 ? 7.430 -23.553 -1.308 1.00 90.62 619 ARG A N 1
ATOM 4646 C CA . ARG A 1 619 ? 7.776 -24.621 -0.354 1.00 90.62 619 ARG A CA 1
ATOM 4647 C C . ARG A 1 619 ? 8.392 -24.062 0.928 1.00 90.62 619 ARG A C 1
ATOM 4649 O O . ARG A 1 619 ? 8.032 -24.541 1.999 1.00 90.62 619 ARG A O 1
ATOM 4656 N N . TRP A 1 620 ? 9.298 -23.094 0.810 1.00 90.62 620 TRP A N 1
ATOM 4657 C CA . TRP A 1 620 ? 10.086 -22.600 1.938 1.00 90.62 620 TRP A CA 1
ATOM 4658 C C . TRP A 1 620 ? 9.520 -21.335 2.585 1.00 90.62 620 TRP A C 1
ATOM 4660 O O . TRP A 1 620 ? 9.653 -21.190 3.798 1.00 90.62 620 TRP A O 1
ATOM 4670 N N . SER A 1 621 ? 8.795 -20.493 1.843 1.00 93.31 621 SER A N 1
ATOM 4671 C CA . SER A 1 621 ? 8.114 -19.329 2.424 1.00 93.31 621 SER A CA 1
ATOM 4672 C C . SER A 1 621 ? 6.756 -19.689 3.057 1.00 93.31 621 SER A C 1
ATOM 4674 O O . SER A 1 621 ? 6.288 -19.017 3.975 1.00 93.31 621 SER A O 1
ATOM 4676 N N . ALA A 1 622 ? 6.066 -20.746 2.595 1.00 95.00 622 ALA A N 1
ATOM 4677 C CA . ALA A 1 622 ? 4.741 -21.101 3.122 1.00 95.00 622 ALA A CA 1
ATOM 4678 C C . ALA A 1 622 ? 4.714 -21.412 4.635 1.00 95.00 622 ALA A C 1
ATOM 4680 O O . ALA A 1 622 ? 3.780 -20.947 5.292 1.00 95.00 622 ALA A O 1
ATOM 4681 N N . PRO A 1 623 ? 5.691 -22.136 5.225 1.00 95.69 623 PRO A N 1
ATOM 4682 C CA . PRO A 1 623 ? 5.760 -22.338 6.672 1.00 95.69 623 PRO A CA 1
ATOM 4683 C C . PRO A 1 623 ? 5.775 -21.024 7.462 1.00 95.69 623 PRO A C 1
ATOM 4685 O O . PRO A 1 623 ? 5.040 -20.902 8.442 1.00 95.69 623 PRO A O 1
ATOM 4688 N N . HIS A 1 624 ? 6.536 -20.025 7.004 1.00 96.38 624 HIS A N 1
ATOM 4689 C CA . HIS A 1 624 ? 6.582 -18.696 7.612 1.00 96.38 624 HIS A CA 1
ATOM 4690 C C . HIS A 1 624 ? 5.224 -17.984 7.502 1.00 96.38 624 HIS A C 1
ATOM 4692 O O . HIS A 1 624 ? 4.675 -17.548 8.515 1.00 96.38 624 HIS A O 1
ATOM 4698 N N . VAL A 1 625 ? 4.611 -17.957 6.314 1.00 97.56 625 VAL A N 1
ATOM 4699 C CA . VAL A 1 625 ? 3.268 -17.375 6.114 1.00 97.56 625 VAL A CA 1
ATOM 4700 C C . VAL A 1 625 ? 2.233 -17.984 7.067 1.00 97.56 625 VAL A C 1
ATOM 4702 O O . VAL A 1 625 ? 1.463 -17.253 7.693 1.00 97.56 625 VAL A O 1
ATOM 4705 N N . VAL A 1 626 ? 2.224 -19.312 7.221 1.00 97.44 626 VAL A N 1
ATOM 4706 C CA . VAL A 1 626 ? 1.310 -20.005 8.143 1.00 97.44 626 VAL A CA 1
ATOM 4707 C C . VAL A 1 626 ? 1.622 -19.650 9.598 1.00 97.44 626 VAL A C 1
ATOM 4709 O O . VAL A 1 626 ? 0.710 -19.285 10.341 1.00 97.44 626 VAL A O 1
ATOM 4712 N N . ALA A 1 627 ? 2.897 -19.667 9.996 1.00 97.31 627 ALA A N 1
ATOM 4713 C CA . ALA A 1 627 ? 3.318 -19.307 11.348 1.00 97.31 627 ALA A CA 1
ATOM 4714 C C . ALA A 1 627 ? 2.952 -17.857 11.715 1.00 97.31 627 ALA A C 1
ATOM 4716 O O . ALA A 1 627 ? 2.551 -17.602 12.852 1.00 97.31 627 ALA A O 1
ATOM 4717 N N . MET A 1 628 ? 3.013 -16.919 10.763 1.00 98.19 628 MET A N 1
ATOM 4718 C CA . MET A 1 628 ? 2.548 -15.540 10.942 1.00 98.19 628 MET A CA 1
ATOM 4719 C C . MET A 1 628 ? 1.035 -15.483 11.166 1.00 98.19 628 MET A C 1
ATOM 4721 O O . MET A 1 628 ? 0.594 -14.835 12.116 1.00 98.19 628 MET A O 1
ATOM 4725 N N . ILE A 1 629 ? 0.230 -16.196 10.367 1.00 97.44 629 ILE A N 1
ATOM 4726 C CA . ILE A 1 629 ? -1.234 -16.221 10.533 1.00 97.44 629 ILE A CA 1
ATOM 4727 C C . ILE A 1 629 ? -1.625 -16.806 11.901 1.00 97.44 629 ILE A C 1
ATOM 4729 O O . ILE A 1 629 ? -2.475 -16.243 12.599 1.00 97.44 629 ILE A O 1
ATOM 4733 N N . GLU A 1 630 ? -0.988 -17.901 12.315 1.00 94.12 630 GLU A N 1
ATOM 4734 C CA . GLU A 1 630 ? -1.197 -18.522 13.628 1.00 94.12 630 GLU A CA 1
ATOM 4735 C C . GLU A 1 630 ? -0.810 -17.572 14.773 1.00 94.12 630 GLU A C 1
ATOM 4737 O O . GLU A 1 630 ? -1.635 -17.279 15.639 1.00 94.12 630 GLU A O 1
ATOM 4742 N N . THR A 1 631 ? 0.409 -17.023 14.747 1.00 95.25 631 THR A N 1
ATOM 4743 C CA . THR A 1 631 ? 0.949 -16.156 15.815 1.00 95.25 631 THR A CA 1
ATOM 4744 C C . THR A 1 631 ? 0.235 -14.802 15.887 1.00 95.25 631 THR A C 1
ATOM 4746 O O . THR A 1 631 ? 0.135 -14.186 16.948 1.00 95.25 631 THR A O 1
ATOM 4749 N N . ALA A 1 632 ? -0.312 -14.319 14.769 1.00 94.44 632 ALA A N 1
ATOM 4750 C CA . ALA A 1 632 ? -1.162 -13.136 14.757 1.00 94.44 632 ALA A CA 1
ATOM 4751 C C . ALA A 1 632 ? -2.536 -13.403 15.397 1.00 94.44 632 ALA A C 1
ATOM 4753 O O . ALA A 1 632 ? -3.114 -12.496 15.997 1.00 94.44 632 ALA A O 1
ATOM 4754 N N . THR A 1 633 ? -3.078 -14.618 15.253 1.00 86.00 633 THR A N 1
ATOM 4755 C CA . THR A 1 633 ? -4.440 -14.966 15.698 1.00 86.00 633 THR A CA 1
ATOM 4756 C C . THR A 1 633 ? -4.531 -15.511 17.129 1.00 86.00 633 THR A C 1
ATOM 4758 O O . THR A 1 633 ? -5.648 -15.559 17.658 1.00 86.00 633 THR A O 1
ATOM 4761 N N . SER A 1 634 ? -3.401 -15.861 17.757 1.00 78.62 634 SER A N 1
ATOM 4762 C CA . SER A 1 634 ? -3.274 -16.242 19.178 1.00 78.62 634 SER A CA 1
ATOM 4763 C C . SER A 1 634 ? -3.357 -15.061 20.154 1.00 78.62 634 SER A C 1
ATOM 4765 O O . SER A 1 634 ? -4.118 -15.174 21.143 1.00 78.62 634 SER A O 1
#

Secondary structure (DSSP, 8-state):
------------------PPP---PPPPPPPP-------------------------------------PPPP----------------------------------------PPP------PPPPP-----------------------------------------------------------S----EEEEEEEEEEEEETTEEEEEEEEEEEE-SSS-B-SEEEEEEEEETTEEEEEEEEEE--B-TT-EEEEEEEEEPPTTS-SEEEEEEEEESSS-GGGEEEEEEEEEEPPPPPPPPEEEEEEETTTS---HHHHHHHHHHHHHHT--EEEEE-EETTEE-B-BTTTTB-GGGEEEETTEEEETTT--EEB-HHHHHHHHHHHHHHTPEEEEB---SSS-HHHHHHHHHHH-HHHHTTTBSSSS-B-TT-HHHHHHHHHHHHHHHHHSTT-SEEE----S--TTS-HHHHHHHHHHHHHHTTTSEEEEESTT-BTTTGGGS-TTEEEEE--SSTT-S-HHHHHHHHHHBPPHHHHHHHT-EEEE--HHHHEE--SS--HHHHHHHHHHHHHH--TTB-BTBT--B-SS--SEEEEEE--TTPPSSP-HHHHHHHHHHHHHHHHHHH-

Radius of gyration: 33.92 Å; chains: 1; bounding box: 102×109×99 Å

pLDDT: mean 72.42, std 29.83, range [21.45, 98.81]

Sequence (634 aa):
MDPARRARTRRRRDGRGGRPELARTRCPRGARRGAPDRGPLSPRAALGAVPSWADGHVDIDWISIWDRPRCPRAGDGGTRCSPAGPSVPVRSCSPARPERRRSVSRSCGCTVCRSEGWSTVVRKKWDLRGRSGVTAPAPAPRRVRRAVAVGLAIATSAAALVGVDAIAGPTGSSGPTVSAASAAVGPGAPELTVTGVSARSTTTSTRTAVRTTVRVRNSSSVRKPASHAWLYLTAGSRRYALGHVSVRSLAPGASTTVRSTYTAPRRAPAGKYSVRACAGGYSGQRCRTSSGVVGTKAWTRPRPETGVMLDVARAYYPVALIERYIDLLADNGGTFLHLHLTDDQNVGIESDVLGQTLAGADLEDGVWTSRVTGRPFLSAAQARRIAHHAAQRGIAIVPEMDTPGHMAAAFDLLEARHGEEWVDRIRAGASELDTSAPESAALAARLSAEVTRTFPSSRTVHIGGDEWGGDVTARGRVAWLNAIAAALGDREVWAWNDGIDRAAVGRLDPRIHVTYWSFDGDTEDAAERRERRAHRAGADDLYAAGVDLLNYDSYYLYEVPTDLDEADSEYTVADLRENWSLRAWDGDSGARLAGPMSGAAVAIWGEDLEDPPGDALLRWSAPHVVAMIETATS